Protein AF-A0A411PHP3-F1 (afdb_monomer_lite)

Radius of gyration: 31.0 Å; chains: 1; bounding box: 74×52×97 Å

pLDDT: mean 85.42, std 9.77, range [29.67, 96.0]

Secondary structure (DSSP, 8-state):
---HHHHHTTEEEEEEEEESSPP-HHHHHHHHHHHHHHTT--SHHHHHHHHHHHHHHHHHHHHHTTS--HHHHHHHHHHHHHHHHHT--GGG-TTHHHHHHHHHHHHHHHHHHHHHHHHHS--HHHHHHHHHHHHHHHHTT-----SSHHHHHHHHHHHHHHHHHHTGGGBEEEEEETHHHHHHHHHHHHHHHHHHHHHHHHHHHHHHHH-TT-HHHHHHHHHHHHHHHHHHHHHHHHHHHHHTTTS-SEEEEEEETTTTEEEEEEEEEEEEEEGGGS-HHHHHHHHTS-TTS---SEEEEEEEEEEE-HHHHH-TTEEEEEEEEE--HHHHHTS---EEEEEEEETTEEEEEEEEPPEEEEEEEEEEETTEEEEEEEEEEEETTEEEEEEEEPTT---

Organism: NCBI:txid2520507

Foldseek 3Di:
DDDLVNQVVLKDKDKWKDFPDQQDLVLLVVLLVLLLVQFQDQDPVSLLSNLVSLLNNLVSLLVCLVDDDPVVLVSVVVSLVSLVVSCVPLVRTSDNPLSLLSNLSNLQSSLVSLVVNCVVPPDPVSVVVNVVSVVVCVVSVHDNDDDDPVVRVVSVVSNVVSNVSSSLQTHKDKDKDCVLVVVLVVQLVVLLVVLVVQLVVQLVVCCVVPNPPDPSSVVSNVVSVVVSVVSSVVSSLVSCQVCQVPAFNIWMFIAGRPPRHTFKIKTKGKHKAFLVPDPPLVNVVVVPDDPPADDDRIDIDIDMDIDGDPVNVVPPRMDMDMDIGRRCLVVQLPDDFDWDWDWDADPNDTDTDTDFDKHWDKDWDWDADPHDIDIWIWIWIAHSVGTPDIDTDDSPPDD

Sequence (399 aa):
MLNPHGFYHALMHKQLLTSTTPPSIEAMRQALLAIKQTAYAQAQDNVQRYRKALSHFITDLRILLLSASTSELKQFDELIQSFISIHDNEANLTDVRLYKLSLHQMSYYYYQALLREQKATPSCELENLIAKYTELAQQQQIKLHHESEHGRERLLNKLHLGRKVIHSPYKVSSKMLKNGQVAEQLIFGVAAALAMAFATAVAFATQKIFGNFSTPFFFSLVLSYIFKDRIKELGRQYLLQQFSSKYFQHHFRLYQGNSKHLIVDVKESFFRQSSRKLPKALQAVLKHRPLNEFSDKAHWVYQRRYFFSTYKRKQKTEKFTDELTINLSKSLRALPKILSNHHFYDAKQIKMIPVHKTHYLYLLISQVNDGNPEYAHFRVSASRKGIHGVNRLDTNKTN

Structure (mmCIF, N/CA/C/O backbone):
data_AF-A0A411PHP3-F1
#
_entry.id   AF-A0A411PHP3-F1
#
loop_
_atom_site.group_PDB
_atom_site.id
_atom_site.type_symbol
_atom_site.label_atom_id
_atom_site.label_alt_id
_atom_site.label_comp_id
_atom_site.label_asym_id
_atom_site.label_entity_id
_atom_site.label_seq_id
_atom_site.pdbx_PDB_ins_code
_atom_site.Cartn_x
_atom_site.Cartn_y
_atom_site.Cartn_z
_atom_site.occupancy
_atom_site.B_iso_or_equiv
_atom_site.auth_seq_id
_atom_site.auth_comp_id
_atom_site.auth_asym_id
_atom_site.auth_atom_id
_atom_site.pdbx_PDB_model_num
ATOM 1 N N . MET A 1 1 ? 26.802 -3.005 -13.426 1.00 37.22 1 MET A N 1
ATOM 2 C CA . MET A 1 1 ? 25.738 -2.031 -13.766 1.00 37.22 1 MET A CA 1
ATOM 3 C C . MET A 1 1 ? 24.400 -2.630 -13.357 1.00 37.22 1 MET A C 1
ATOM 5 O O . MET A 1 1 ? 24.175 -3.787 -13.686 1.00 37.22 1 MET A O 1
ATOM 9 N N . LEU A 1 2 ? 23.549 -1.923 -12.599 1.00 43.78 2 LEU A N 1
ATOM 10 C CA . LEU A 1 2 ? 22.220 -2.454 -12.261 1.00 43.78 2 LEU A CA 1
ATOM 11 C C . LEU A 1 2 ? 21.370 -2.569 -13.538 1.00 43.78 2 LEU A C 1
ATOM 13 O O . LEU A 1 2 ? 21.239 -1.600 -14.281 1.00 43.78 2 LEU A O 1
ATOM 17 N N . ASN A 1 3 ? 20.808 -3.753 -13.784 1.00 56.47 3 ASN A N 1
ATOM 18 C CA . ASN A 1 3 ? 19.811 -3.982 -14.830 1.00 56.47 3 ASN A CA 1
ATOM 19 C C . ASN A 1 3 ? 18.556 -3.137 -14.512 1.00 56.47 3 ASN A C 1
ATOM 21 O O . ASN A 1 3 ? 18.122 -3.161 -13.354 1.00 56.47 3 ASN A O 1
ATOM 25 N N . PRO A 1 4 ? 17.957 -2.424 -15.488 1.00 58.19 4 PRO A N 1
ATOM 26 C CA . PRO A 1 4 ? 16.719 -1.677 -15.284 1.00 58.19 4 PRO A CA 1
ATOM 27 C C . PRO A 1 4 ? 15.611 -2.477 -14.579 1.00 58.19 4 PRO A C 1
ATOM 29 O O . PRO A 1 4 ? 14.939 -1.963 -13.685 1.00 58.19 4 PRO A O 1
ATOM 32 N N . HIS A 1 5 ? 15.485 -3.768 -14.898 1.00 60.09 5 HIS A N 1
ATOM 33 C CA . HIS A 1 5 ? 14.521 -4.654 -14.245 1.00 60.09 5 HIS A CA 1
ATOM 34 C C . HIS A 1 5 ? 14.758 -4.795 -12.736 1.00 60.09 5 HIS A C 1
ATOM 36 O O . HIS A 1 5 ? 13.808 -4.835 -11.958 1.00 60.09 5 HIS A O 1
ATOM 42 N N . GLY A 1 6 ? 16.018 -4.826 -12.295 1.00 64.00 6 GLY A N 1
ATOM 43 C CA . GLY A 1 6 ? 16.364 -5.004 -10.884 1.00 64.00 6 GLY A CA 1
ATOM 44 C C . GLY A 1 6 ? 15.920 -3.837 -10.000 1.00 64.00 6 GLY A C 1
ATOM 45 O O . GLY A 1 6 ? 15.505 -4.061 -8.865 1.00 64.00 6 GLY A O 1
ATOM 46 N N . PHE A 1 7 ? 15.966 -2.605 -10.519 1.00 66.50 7 PHE A N 1
ATOM 47 C CA . PHE A 1 7 ? 15.474 -1.434 -9.789 1.00 66.50 7 PHE A CA 1
ATOM 48 C C . PHE A 1 7 ? 13.946 -1.394 -9.746 1.00 66.50 7 PHE A C 1
ATOM 50 O O . PHE A 1 7 ? 13.383 -1.103 -8.698 1.00 66.50 7 PHE A O 1
ATOM 57 N N . TYR A 1 8 ? 13.263 -1.742 -10.840 1.00 71.44 8 TYR A N 1
ATOM 58 C CA . TYR A 1 8 ? 11.801 -1.802 -10.843 1.00 71.44 8 TYR A CA 1
ATOM 59 C C . TYR A 1 8 ? 11.265 -2.818 -9.818 1.00 71.44 8 TYR A C 1
ATOM 61 O O . TYR A 1 8 ? 10.346 -2.506 -9.071 1.00 71.44 8 TYR A O 1
ATOM 69 N N . HIS A 1 9 ? 11.908 -3.982 -9.672 1.00 76.56 9 HIS A N 1
ATOM 70 C CA . HIS A 1 9 ? 11.565 -4.953 -8.621 1.00 76.56 9 HIS A CA 1
ATOM 71 C C . HIS A 1 9 ? 11.812 -4.458 -7.187 1.00 76.56 9 HIS A C 1
ATOM 73 O O . HIS A 1 9 ? 11.331 -5.071 -6.235 1.00 76.56 9 HIS A O 1
ATOM 79 N N . ALA A 1 10 ? 12.582 -3.383 -7.010 1.00 79.69 10 ALA A N 1
ATOM 80 C CA . ALA A 1 10 ? 12.755 -2.736 -5.717 1.00 79.69 10 ALA A CA 1
ATOM 81 C C . ALA A 1 10 ? 11.624 -1.744 -5.396 1.00 79.69 10 ALA A C 1
ATOM 83 O O . ALA A 1 10 ? 11.529 -1.303 -4.252 1.00 79.69 10 ALA A O 1
ATOM 84 N N . LEU A 1 11 ? 10.775 -1.392 -6.365 1.00 84.25 11 LEU A N 1
AT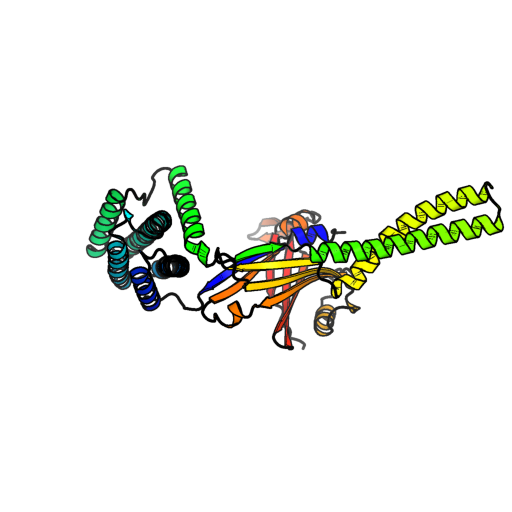OM 85 C CA . LEU A 1 11 ? 9.626 -0.517 -6.164 1.00 84.25 11 LEU A CA 1
ATOM 86 C C . LEU A 1 11 ? 8.414 -1.343 -5.730 1.00 84.25 11 LEU A C 1
ATOM 88 O O . LEU A 1 11 ? 8.014 -2.294 -6.397 1.00 84.25 11 LEU A O 1
ATOM 92 N N . MET A 1 12 ? 7.818 -0.966 -4.605 1.00 86.25 12 MET A N 1
ATOM 93 C CA . MET A 1 12 ? 6.608 -1.580 -4.069 1.00 86.25 12 MET A CA 1
ATOM 94 C C . MET A 1 12 ? 5.512 -0.528 -3.987 1.00 86.25 12 MET A C 1
ATOM 96 O O . MET A 1 12 ? 5.725 0.549 -3.433 1.00 86.25 12 MET A O 1
ATOM 100 N N . HIS A 1 13 ? 4.335 -0.855 -4.513 1.00 85.44 13 HIS A N 1
ATOM 101 C CA . HIS A 1 13 ? 3.188 0.045 -4.520 1.00 85.44 13 HIS A CA 1
ATOM 102 C C . HIS A 1 13 ? 2.096 -0.434 -3.583 1.00 85.44 13 HIS A C 1
ATOM 104 O O . HIS A 1 13 ? 1.730 -1.612 -3.585 1.00 85.44 13 HIS A O 1
ATOM 110 N N . LYS A 1 14 ? 1.514 0.509 -2.850 1.00 87.25 14 LYS A N 1
ATOM 111 C CA . LYS A 1 14 ? 0.315 0.290 -2.052 1.00 87.25 14 LYS A CA 1
ATOM 112 C C . LYS A 1 14 ? -0.684 1.406 -2.332 1.00 87.25 14 LYS A C 1
ATOM 114 O O . LYS A 1 14 ? -0.498 2.545 -1.925 1.00 87.25 14 LYS A O 1
ATOM 119 N N . GLN A 1 15 ? -1.746 1.056 -3.055 1.00 88.56 15 GLN A N 1
ATOM 120 C CA . GLN A 1 15 ? -2.838 1.971 -3.381 1.00 88.56 15 GLN A CA 1
ATOM 121 C C . GLN A 1 15 ? -3.994 1.777 -2.411 1.00 88.56 15 GLN A C 1
ATOM 123 O O . GLN A 1 15 ? -4.425 0.649 -2.157 1.00 88.56 15 GLN A O 1
ATOM 128 N N . LEU A 1 16 ? -4.502 2.882 -1.883 1.00 85.31 16 LEU A N 1
ATOM 129 C CA . LEU A 1 16 ? -5.565 2.893 -0.890 1.00 85.31 16 LEU A CA 1
ATOM 130 C C . LEU A 1 16 ? -6.571 3.993 -1.214 1.00 85.31 16 LEU A C 1
ATOM 132 O O . LEU A 1 16 ? -6.208 5.067 -1.697 1.00 85.31 16 LEU A O 1
ATOM 136 N N . LEU A 1 17 ? -7.835 3.733 -0.892 1.00 86.25 17 LEU A N 1
ATOM 137 C CA . LEU A 1 17 ? -8.827 4.782 -0.716 1.00 86.25 17 LEU A CA 1
ATOM 138 C C . LEU A 1 17 ? -8.996 5.048 0.777 1.00 86.25 17 LEU A C 1
ATOM 140 O O . LEU A 1 17 ? -9.094 4.117 1.574 1.00 86.25 17 LEU A O 1
ATOM 144 N N . THR A 1 18 ? -9.042 6.314 1.160 1.00 81.19 18 THR A N 1
ATOM 145 C CA . THR A 1 18 ? -9.321 6.739 2.535 1.00 81.19 18 THR A CA 1
ATOM 146 C C . THR A 1 18 ? -10.478 7.721 2.530 1.00 81.19 18 THR A C 1
ATOM 148 O O . THR A 1 18 ? -10.598 8.512 1.597 1.00 81.19 18 THR A O 1
ATOM 151 N N . SER A 1 19 ? -11.322 7.705 3.561 1.00 79.38 19 SER A N 1
ATOM 152 C CA . SER A 1 19 ? -12.331 8.759 3.713 1.00 79.38 19 SER A CA 1
ATOM 153 C C . SER A 1 19 ? -11.655 10.122 3.876 1.00 79.38 19 SER A C 1
ATOM 155 O O . SER A 1 19 ? -10.581 10.210 4.471 1.00 79.38 19 SER A O 1
ATOM 157 N N . THR A 1 20 ? -12.263 11.178 3.338 1.00 79.94 20 THR A N 1
ATOM 158 C CA . THR A 1 20 ? -11.847 12.564 3.614 1.00 79.94 20 THR A CA 1
ATOM 159 C C . THR A 1 20 ? -12.450 13.102 4.904 1.00 79.94 20 THR A C 1
ATOM 161 O O . THR A 1 20 ? -11.962 14.101 5.422 1.00 79.94 20 THR A O 1
ATOM 164 N N . THR A 1 21 ? -13.516 12.478 5.410 1.00 80.56 21 THR A N 1
ATOM 165 C CA . THR A 1 21 ? -14.132 12.868 6.679 1.00 80.56 21 THR A CA 1
ATOM 166 C C . THR A 1 21 ? -13.193 12.492 7.825 1.00 80.56 21 THR A C 1
ATOM 168 O O . THR A 1 21 ? -12.800 11.323 7.906 1.00 80.56 21 THR A O 1
ATOM 171 N N . PRO A 1 22 ? -12.805 13.439 8.695 1.00 84.38 22 PRO A N 1
ATOM 172 C CA . PRO A 1 22 ? -12.055 13.092 9.891 1.00 84.38 22 PRO A CA 1
ATOM 173 C C . PRO A 1 22 ? -12.911 12.178 10.782 1.00 84.38 22 PRO A C 1
ATOM 175 O O . PRO A 1 22 ? -14.139 12.314 10.788 1.00 84.38 22 PRO A O 1
ATOM 178 N N . PRO A 1 23 ? -12.290 11.246 11.519 1.00 87.00 23 PRO A N 1
ATOM 179 C CA . PRO A 1 23 ? -13.021 10.396 12.446 1.00 87.00 23 PRO A CA 1
ATOM 180 C C . PRO A 1 23 ? -13.622 11.273 13.549 1.00 87.00 23 PRO A C 1
ATOM 182 O O . PRO A 1 23 ? -12.909 12.029 14.207 1.00 87.00 23 PRO A O 1
ATOM 185 N N . SER A 1 24 ? -14.937 11.194 13.729 1.00 90.75 24 SER A N 1
ATOM 186 C CA . SER A 1 24 ? -15.667 11.919 14.769 1.00 90.75 24 SER A CA 1
ATOM 187 C C . SER A 1 24 ? -16.872 11.109 15.241 1.00 90.75 24 SER A C 1
ATOM 189 O O . SER A 1 24 ? -17.367 10.228 14.533 1.00 90.75 24 SER A O 1
ATOM 191 N N . ILE A 1 25 ? -17.373 11.430 16.434 1.00 89.00 25 ILE A N 1
ATOM 192 C CA . ILE A 1 25 ? -18.581 10.809 17.000 1.00 89.00 25 ILE A CA 1
ATOM 193 C C . ILE A 1 25 ? -19.791 11.042 16.080 1.00 89.00 25 ILE A C 1
ATOM 195 O O . ILE A 1 25 ? -20.609 10.148 15.875 1.00 89.00 25 ILE A O 1
ATOM 199 N N . GLU A 1 26 ? -19.881 12.218 15.457 1.00 90.56 26 GLU A N 1
ATOM 200 C CA . GLU A 1 26 ? -20.943 12.534 14.502 1.00 90.56 26 GLU A CA 1
ATOM 201 C C . GLU A 1 26 ? -20.842 11.698 13.218 1.00 90.56 26 GLU A C 1
ATOM 203 O O . GLU A 1 26 ? -21.843 11.135 12.773 1.00 90.56 26 GLU A O 1
ATOM 208 N N . ALA A 1 27 ? -19.635 11.527 12.667 1.00 89.69 27 ALA A N 1
ATOM 209 C CA . ALA A 1 27 ? -19.410 10.654 11.515 1.00 89.69 27 ALA A CA 1
ATOM 210 C C . ALA A 1 27 ? -19.792 9.196 11.831 1.00 89.69 27 ALA A C 1
ATOM 212 O O . ALA A 1 27 ? -20.410 8.515 11.008 1.00 89.69 27 ALA A O 1
ATOM 213 N N . MET A 1 28 ? -19.511 8.732 13.054 1.00 92.12 28 MET A N 1
ATOM 214 C CA . MET A 1 28 ? -19.944 7.414 13.519 1.00 92.12 28 MET A CA 1
ATOM 215 C C . MET A 1 28 ? -21.467 7.297 13.634 1.00 92.12 28 MET A C 1
ATOM 217 O O . MET A 1 28 ? -22.022 6.283 13.211 1.00 92.12 28 MET A O 1
ATOM 221 N N . ARG A 1 29 ? -22.162 8.322 14.149 1.00 93.19 29 ARG A N 1
ATOM 222 C CA . ARG A 1 29 ? -23.637 8.356 14.194 1.00 93.19 29 ARG A CA 1
ATOM 223 C C . ARG A 1 29 ? -24.243 8.310 12.791 1.00 93.19 29 ARG A C 1
ATOM 225 O O . ARG A 1 29 ? -25.180 7.552 12.555 1.00 93.19 29 ARG A O 1
ATOM 232 N N . GLN A 1 30 ? -23.676 9.049 11.838 1.00 91.81 30 GLN A N 1
ATOM 233 C CA . GLN A 1 30 ? -24.095 8.995 10.433 1.00 91.81 30 GLN A CA 1
ATOM 234 C C . GLN A 1 30 ? -23.879 7.601 9.823 1.00 91.81 30 GLN A C 1
ATOM 236 O O . GLN A 1 30 ? -24.756 7.085 9.127 1.00 91.81 30 GLN A O 1
ATOM 241 N N . ALA A 1 31 ? -22.745 6.958 10.117 1.00 91.75 31 ALA A N 1
ATOM 242 C CA . ALA A 1 31 ? -22.487 5.586 9.690 1.00 91.75 31 ALA A CA 1
ATOM 243 C C . ALA A 1 31 ? -23.494 4.595 10.304 1.00 91.75 31 ALA A C 1
ATOM 245 O O . ALA A 1 31 ? -24.004 3.733 9.591 1.00 91.75 31 ALA A O 1
ATOM 246 N N . LEU A 1 32 ? -23.843 4.755 11.584 1.00 93.81 32 LEU A N 1
ATOM 247 C CA . LEU A 1 32 ? -24.880 3.975 12.270 1.00 93.81 32 LEU A CA 1
ATOM 248 C C . LEU A 1 32 ? -26.262 4.130 11.628 1.00 93.81 32 LEU A C 1
ATOM 250 O O . LEU A 1 32 ? -26.951 3.133 11.426 1.00 93.81 32 LEU A O 1
ATOM 254 N N . LEU A 1 33 ? -26.653 5.348 11.245 1.00 93.44 33 LEU A N 1
ATOM 255 C CA . LEU A 1 33 ? -27.909 5.585 10.525 1.00 93.44 33 LEU A CA 1
ATOM 256 C C . LEU A 1 33 ? -27.931 4.854 9.177 1.00 93.44 33 LEU A C 1
ATOM 258 O O . LEU A 1 33 ? -28.914 4.189 8.848 1.00 93.44 33 LEU A O 1
ATOM 262 N N . ALA A 1 34 ? -26.832 4.919 8.423 1.00 92.62 34 ALA A N 1
ATOM 263 C CA . ALA A 1 34 ? -26.706 4.188 7.166 1.00 92.62 34 ALA A CA 1
ATOM 264 C C . ALA A 1 34 ? -26.750 2.666 7.382 1.00 92.62 34 ALA A C 1
ATOM 266 O O . ALA A 1 34 ? -27.398 1.960 6.607 1.00 92.62 34 ALA A O 1
ATOM 267 N N . ILE A 1 35 ? -26.118 2.156 8.446 1.00 94.31 35 ILE A N 1
ATOM 268 C CA . ILE A 1 35 ? -26.191 0.743 8.843 1.00 94.31 35 ILE A CA 1
ATOM 269 C C . ILE A 1 35 ? -27.641 0.355 9.153 1.00 94.31 35 ILE A C 1
ATOM 271 O O . ILE A 1 35 ? -28.139 -0.597 8.558 1.00 94.31 35 ILE A O 1
ATOM 275 N N . LYS A 1 36 ? -28.355 1.127 9.980 1.00 92.94 36 LYS A N 1
ATOM 276 C CA . LYS A 1 36 ? -29.765 0.881 10.330 1.00 92.94 36 LYS A CA 1
ATOM 277 C C . LYS A 1 36 ? -30.665 0.768 9.098 1.00 92.94 36 LYS A C 1
ATOM 279 O O . LYS A 1 36 ? -31.550 -0.077 9.059 1.00 92.94 36 LYS A O 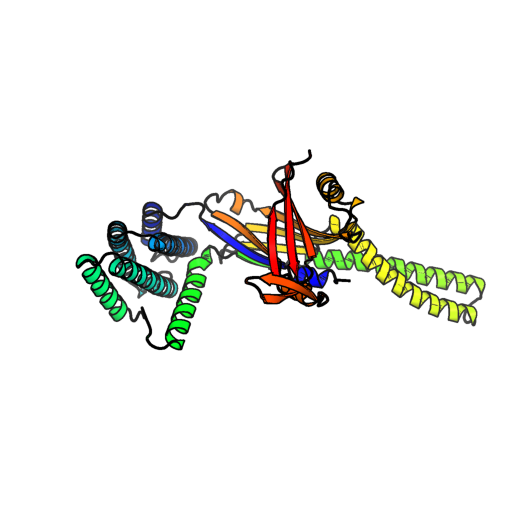1
ATOM 284 N N . GLN A 1 37 ? -30.421 1.588 8.078 1.00 91.88 37 GLN A N 1
ATOM 285 C CA . GLN A 1 37 ? -31.194 1.573 6.833 1.00 91.88 37 GLN A CA 1
ATOM 286 C C . GLN A 1 37 ? -30.850 0.403 5.896 1.00 91.88 37 GLN A C 1
ATOM 288 O O . GLN A 1 37 ? -31.635 0.090 5.005 1.00 91.88 37 GLN A O 1
ATOM 293 N N . THR A 1 38 ? -29.674 -0.219 6.037 1.00 93.38 38 THR A N 1
ATOM 294 C CA . THR A 1 38 ? -29.129 -1.151 5.027 1.00 93.38 38 THR A CA 1
ATOM 295 C C . THR A 1 38 ? -28.758 -2.540 5.558 1.00 93.38 38 THR A C 1
ATOM 297 O O . THR A 1 38 ? -28.478 -3.432 4.755 1.00 93.38 38 THR A O 1
ATOM 300 N N . ALA A 1 39 ? -28.804 -2.760 6.877 1.00 89.44 39 ALA A N 1
ATOM 301 C CA . ALA A 1 39 ? -28.387 -4.001 7.543 1.00 89.44 39 ALA A CA 1
ATOM 302 C C . ALA A 1 39 ? -29.135 -5.265 7.088 1.00 89.44 39 ALA A C 1
ATOM 304 O O . ALA A 1 39 ? -28.569 -6.352 7.166 1.00 89.44 39 ALA A O 1
ATOM 305 N N . TYR A 1 40 ? -30.357 -5.111 6.571 1.00 91.56 40 TYR A N 1
ATOM 306 C CA . TYR A 1 40 ? -31.231 -6.203 6.115 1.00 91.56 40 TYR A CA 1
ATOM 307 C C . TYR A 1 40 ? -31.581 -6.112 4.619 1.00 91.56 40 TYR A C 1
ATOM 309 O O . TYR A 1 40 ? -32.468 -6.806 4.123 1.00 91.56 40 TYR A O 1
ATOM 317 N N . ALA A 1 41 ? -30.935 -5.208 3.880 1.00 88.62 41 ALA A N 1
ATOM 318 C CA . ALA A 1 41 ? -31.265 -4.953 2.485 1.00 88.62 41 ALA A CA 1
ATOM 319 C C . ALA A 1 41 ? -30.589 -5.957 1.537 1.00 88.62 41 ALA A C 1
ATOM 321 O O . ALA A 1 41 ? -29.377 -6.147 1.581 1.00 88.62 41 ALA A O 1
ATOM 322 N N . GLN A 1 42 ? -31.351 -6.519 0.594 1.00 86.62 42 GLN A N 1
ATOM 323 C CA . GLN A 1 42 ? -30.829 -7.505 -0.366 1.00 86.62 42 GLN A CA 1
ATOM 324 C C . GLN A 1 42 ? -30.308 -6.899 -1.682 1.00 86.62 42 GLN A C 1
ATOM 326 O O . GLN A 1 42 ? -29.508 -7.518 -2.383 1.00 86.62 42 GLN A O 1
ATOM 331 N N . ALA A 1 43 ? -30.729 -5.678 -2.032 1.00 88.25 43 ALA A N 1
ATOM 332 C CA . ALA A 1 43 ? -30.295 -5.014 -3.262 1.00 88.25 43 ALA A CA 1
ATOM 333 C C . ALA A 1 43 ? -28.781 -4.731 -3.244 1.00 88.25 43 ALA A C 1
ATOM 335 O O . ALA A 1 43 ? -28.265 -4.194 -2.262 1.00 88.25 43 ALA A O 1
ATOM 336 N N . GLN A 1 44 ? -28.075 -5.032 -4.344 1.00 84.81 44 GLN A N 1
ATOM 337 C CA . GLN A 1 44 ? -26.605 -4.958 -4.411 1.00 84.81 44 GLN A CA 1
ATOM 338 C C . GLN A 1 44 ? -26.039 -3.595 -3.986 1.00 84.81 44 GLN A C 1
ATOM 340 O O . GLN A 1 44 ? -25.047 -3.546 -3.256 1.00 84.81 44 GLN A O 1
ATOM 345 N N . ASP A 1 45 ? -26.682 -2.496 -4.379 1.00 84.88 45 ASP A N 1
ATOM 346 C CA . ASP A 1 45 ? -26.256 -1.148 -3.992 1.00 84.88 45 ASP A CA 1
ATOM 347 C C . ASP A 1 45 ? -26.362 -0.920 -2.481 1.00 84.88 45 ASP A C 1
ATOM 349 O O . ASP A 1 45 ? -25.452 -0.357 -1.866 1.00 84.88 45 ASP A O 1
ATOM 353 N N . ASN A 1 46 ? -27.435 -1.410 -1.857 1.00 88.31 46 ASN A N 1
ATOM 354 C CA . ASN A 1 46 ? -27.628 -1.304 -0.415 1.00 88.31 46 ASN A CA 1
ATOM 355 C C . ASN A 1 46 ? -26.657 -2.209 0.348 1.00 88.31 46 ASN A C 1
ATOM 357 O O . ASN A 1 46 ? -26.131 -1.787 1.375 1.00 88.31 46 ASN A O 1
ATOM 361 N N . VAL A 1 47 ? -26.317 -3.383 -0.194 1.00 88.06 47 VAL A N 1
ATOM 362 C CA . VAL A 1 47 ? -25.246 -4.231 0.353 1.00 88.06 47 VAL A CA 1
ATOM 363 C C . VAL A 1 47 ? -23.909 -3.491 0.361 1.00 88.06 47 VAL A C 1
ATOM 365 O O . VAL A 1 47 ? -23.187 -3.512 1.358 1.00 88.06 47 VAL A O 1
ATOM 368 N N . GLN A 1 48 ? -23.558 -2.798 -0.725 1.00 86.94 48 GLN A N 1
ATOM 369 C CA . GLN A 1 48 ? -22.318 -2.015 -0.774 1.00 86.94 48 GLN A CA 1
ATOM 370 C C . GLN A 1 48 ? -22.348 -0.833 0.200 1.00 86.94 48 GLN A C 1
ATOM 372 O O . GLN A 1 48 ? -21.344 -0.570 0.868 1.00 86.94 48 GLN A O 1
ATOM 377 N N . ARG A 1 49 ? -23.493 -0.147 0.324 1.00 88.88 49 ARG A N 1
ATOM 378 C CA . ARG A 1 49 ? -23.686 0.928 1.310 1.00 88.88 49 ARG A CA 1
ATOM 379 C C . ARG A 1 49 ? -23.522 0.415 2.740 1.00 88.88 49 ARG A C 1
ATOM 381 O O . ARG A 1 49 ? -22.757 1.024 3.483 1.00 88.88 49 ARG A O 1
ATOM 388 N N . TYR A 1 50 ? -24.130 -0.722 3.083 1.00 91.94 50 TYR A N 1
ATOM 389 C CA . TYR A 1 50 ? -23.972 -1.378 4.384 1.00 91.94 50 TYR A CA 1
ATOM 390 C C . TYR A 1 50 ? -22.502 -1.673 4.683 1.00 91.94 50 TYR A C 1
ATOM 392 O O . TYR A 1 50 ? -21.961 -1.211 5.687 1.00 91.94 50 TYR A O 1
ATOM 400 N N . ARG A 1 51 ? -21.810 -2.363 3.766 1.00 91.38 51 ARG A N 1
ATOM 401 C CA . ARG A 1 51 ? -20.388 -2.706 3.927 1.00 91.38 51 ARG A CA 1
ATOM 402 C C . ARG A 1 51 ? -19.514 -1.467 4.112 1.00 91.38 51 ARG A C 1
ATOM 404 O O . ARG A 1 51 ? -18.602 -1.473 4.938 1.00 91.38 51 ARG A O 1
ATOM 411 N N . LYS A 1 52 ? -19.779 -0.401 3.352 1.00 89.50 52 LYS A N 1
ATOM 412 C CA . LYS A 1 52 ? -19.042 0.863 3.455 1.00 89.50 52 LYS A CA 1
ATOM 413 C C . LYS A 1 52 ? -19.305 1.569 4.787 1.00 89.50 52 LYS A C 1
ATOM 415 O O . LYS A 1 52 ? -18.346 1.996 5.427 1.00 89.50 52 LYS A O 1
ATOM 420 N N . ALA A 1 53 ? -20.562 1.661 5.215 1.00 91.75 53 ALA A N 1
ATOM 421 C CA . ALA A 1 53 ? -20.946 2.278 6.482 1.00 91.75 53 ALA A CA 1
ATOM 422 C C . ALA A 1 53 ? -20.356 1.520 7.682 1.00 91.75 53 ALA A C 1
ATOM 424 O O . ALA A 1 53 ? -19.735 2.124 8.553 1.00 91.75 53 ALA A O 1
ATOM 425 N N . LEU A 1 54 ? -20.424 0.189 7.663 1.00 93.62 54 LEU A N 1
ATOM 426 C CA . LEU A 1 54 ? -19.793 -0.672 8.661 1.00 93.62 54 LEU A CA 1
ATOM 427 C C . LEU A 1 54 ? -18.264 -0.497 8.677 1.00 93.62 54 LEU A C 1
ATOM 429 O O . LEU A 1 54 ? -17.662 -0.387 9.746 1.00 93.62 54 LEU A O 1
ATOM 433 N N . SER A 1 55 ? -17.621 -0.386 7.508 1.00 91.94 55 SER A N 1
ATOM 434 C CA . SER A 1 55 ? -16.187 -0.088 7.442 1.00 91.94 55 SER A CA 1
ATOM 435 C C . SER A 1 55 ? -15.838 1.272 8.046 1.00 91.94 55 SER A C 1
ATOM 437 O O . SER A 1 55 ? -14.791 1.363 8.688 1.00 91.94 55 SER A O 1
ATOM 439 N N . HIS A 1 56 ? -16.649 2.312 7.825 1.00 91.19 56 HIS A N 1
ATOM 440 C CA . HIS A 1 56 ? -16.452 3.627 8.442 1.00 91.19 56 HIS A CA 1
ATOM 441 C C . HIS A 1 56 ? -16.570 3.536 9.957 1.00 91.19 56 HIS A C 1
ATOM 443 O O . HIS A 1 56 ? -15.607 3.841 10.651 1.00 91.19 56 HIS A O 1
ATOM 449 N N . PHE A 1 57 ? -17.694 3.012 10.449 1.00 94.31 57 PHE A N 1
ATOM 450 C CA . PHE A 1 57 ? -17.986 2.915 11.875 1.00 94.31 57 PHE A CA 1
ATOM 451 C C . PHE A 1 57 ? -16.853 2.230 12.654 1.00 94.31 57 PHE A C 1
ATOM 453 O O . PHE A 1 57 ? -16.319 2.795 13.604 1.00 94.31 57 PHE A O 1
ATOM 460 N N . ILE A 1 58 ? -16.408 1.053 12.199 1.00 94.94 58 ILE A N 1
ATOM 461 C CA . ILE A 1 58 ? -15.345 0.289 12.873 1.00 94.94 58 ILE A CA 1
ATOM 462 C C . ILE A 1 58 ? -13.972 0.966 12.752 1.00 94.94 58 ILE A C 1
ATOM 464 O O . ILE A 1 58 ? -13.134 0.854 13.650 1.00 94.94 58 ILE A O 1
ATOM 468 N N . THR A 1 59 ? -13.703 1.644 11.635 1.00 91.81 59 THR A N 1
ATOM 469 C CA . THR A 1 59 ? -12.426 2.345 11.439 1.00 91.81 59 THR A CA 1
ATOM 470 C C . THR A 1 59 ? -12.331 3.564 12.339 1.00 91.81 59 THR A C 1
ATOM 472 O O . THR A 1 59 ? -11.307 3.724 13.003 1.00 91.81 59 THR A O 1
ATOM 475 N N . ASP A 1 60 ? -13.384 4.374 12.364 1.00 92.38 60 ASP A N 1
ATOM 476 C CA . ASP A 1 60 ? -13.442 5.619 13.120 1.00 92.38 60 ASP A CA 1
ATOM 477 C C . ASP A 1 60 ? -13.446 5.320 14.618 1.00 92.38 60 ASP A C 1
ATOM 479 O O . ASP A 1 60 ? -12.603 5.863 15.330 1.00 92.38 60 ASP A O 1
ATOM 483 N N . LEU A 1 61 ? -14.254 4.348 15.068 1.00 94.56 61 LEU A N 1
ATOM 484 C CA . LEU A 1 61 ? -14.230 3.864 16.450 1.00 94.56 61 LEU A CA 1
ATOM 485 C C . LEU A 1 61 ? -12.809 3.474 16.870 1.00 94.56 61 LEU A C 1
ATOM 487 O O . LEU A 1 61 ? -12.298 3.953 17.875 1.00 94.56 61 LEU A O 1
ATOM 491 N N . ARG A 1 62 ? -12.125 2.636 16.081 1.00 94.06 62 ARG A N 1
ATOM 492 C CA . ARG A 1 62 ? -10.767 2.188 16.420 1.00 94.06 62 ARG A CA 1
ATOM 493 C C . ARG A 1 62 ? -9.778 3.350 16.512 1.00 94.06 62 ARG A C 1
ATOM 495 O O . ARG A 1 62 ? -8.891 3.297 17.355 1.00 94.06 62 ARG A O 1
ATOM 502 N N . ILE A 1 63 ? -9.866 4.335 15.615 1.00 92.31 63 ILE A N 1
ATOM 503 C CA . ILE A 1 63 ? -8.959 5.491 15.630 1.00 92.31 63 ILE A CA 1
ATOM 504 C C . ILE A 1 63 ? -9.214 6.338 16.878 1.00 92.31 63 ILE A C 1
ATOM 506 O O . ILE A 1 63 ? -8.257 6.675 17.568 1.00 92.31 63 ILE A O 1
ATOM 510 N N . LEU A 1 64 ? -10.478 6.620 17.196 1.00 93.94 64 LEU A N 1
ATOM 511 C CA . LEU A 1 64 ? -10.850 7.448 18.344 1.00 93.94 64 LEU A CA 1
ATOM 512 C C . LEU A 1 64 ? -10.514 6.778 19.686 1.00 93.94 64 LEU A C 1
ATOM 514 O O . LEU A 1 64 ? -10.020 7.436 20.595 1.00 93.94 64 LEU A O 1
ATOM 518 N N . LEU A 1 65 ? -10.661 5.453 19.792 1.00 94.31 65 LEU A N 1
ATOM 519 C CA . LEU A 1 65 ? -10.315 4.700 21.007 1.00 94.31 65 LEU A CA 1
ATOM 520 C C . LEU A 1 65 ? -8.820 4.758 21.380 1.00 94.31 65 LEU A C 1
ATOM 522 O O . LEU A 1 65 ? -8.460 4.497 22.531 1.00 94.31 65 LEU A O 1
ATOM 526 N N . LEU A 1 66 ? -7.922 5.115 20.453 1.00 91.69 66 LEU A N 1
ATOM 527 C CA . LEU A 1 66 ? -6.487 5.232 20.747 1.00 91.69 66 LEU A CA 1
ATOM 528 C C . LEU A 1 66 ? -6.160 6.352 21.743 1.00 91.69 66 LEU A C 1
ATOM 530 O O . LEU A 1 66 ? -5.138 6.249 22.415 1.00 91.69 66 LEU A O 1
ATOM 534 N N . SER A 1 67 ? -7.013 7.368 21.862 1.00 89.69 67 SER A N 1
ATOM 535 C CA . SER A 1 67 ? -6.813 8.516 22.755 1.00 89.69 67 SER A CA 1
ATOM 536 C C . SER A 1 67 ? -8.072 8.894 23.542 1.00 89.69 67 SER A C 1
ATOM 538 O O . SER A 1 67 ? -8.163 10.017 24.022 1.00 89.69 67 SER A O 1
ATOM 540 N N . ALA A 1 68 ? -9.049 7.987 23.629 1.00 90.44 68 ALA A N 1
ATOM 541 C CA . ALA A 1 68 ? -10.322 8.240 24.295 1.00 90.44 68 ALA A CA 1
ATOM 542 C C . ALA A 1 68 ? -10.169 8.374 25.817 1.00 90.44 68 ALA A C 1
ATOM 544 O O . ALA A 1 68 ? -9.553 7.520 26.452 1.00 90.44 68 ALA A O 1
ATOM 545 N N . SER A 1 69 ? -10.794 9.408 26.372 1.00 89.06 69 SER A N 1
ATOM 546 C CA . SER A 1 69 ? -10.971 9.650 27.806 1.00 89.06 69 SER A CA 1
ATOM 547 C C . SER A 1 69 ? -12.144 8.854 28.397 1.00 89.06 69 SER A C 1
ATOM 549 O O . SER A 1 69 ? -13.008 8.351 27.674 1.00 89.06 69 SER A O 1
ATOM 551 N N . THR A 1 70 ? -12.246 8.798 29.730 1.00 87.62 70 THR A N 1
ATOM 552 C CA . THR A 1 70 ? -13.335 8.098 30.440 1.00 87.62 70 THR A CA 1
ATOM 553 C C . THR A 1 70 ? -14.735 8.587 30.046 1.00 87.62 70 THR A C 1
ATOM 555 O O . THR A 1 70 ? -15.653 7.781 29.910 1.00 87.62 70 THR A O 1
ATOM 558 N N . SER A 1 71 ? -14.909 9.891 29.801 1.00 87.88 71 SER A N 1
ATOM 559 C CA . SER A 1 71 ? -16.189 10.458 29.339 1.00 87.88 71 SER A CA 1
ATOM 560 C C . SER A 1 71 ? -16.542 9.998 27.919 1.00 87.88 71 SER A C 1
ATOM 562 O O . SER A 1 71 ? -17.675 9.600 27.643 1.00 87.88 71 SER A O 1
ATOM 564 N N . GLU A 1 72 ? -15.559 9.974 27.017 1.00 90.81 72 GLU A N 1
ATOM 565 C CA . GLU A 1 72 ? -15.758 9.525 25.636 1.00 90.81 72 GLU A CA 1
ATOM 566 C C . GLU A 1 72 ? -16.049 8.023 25.564 1.00 90.81 72 GLU A C 1
ATOM 568 O O . GLU A 1 72 ? -16.878 7.596 24.763 1.00 90.81 72 GLU A O 1
ATOM 573 N N . LEU A 1 73 ? -15.442 7.211 26.436 1.00 91.81 73 LEU A N 1
ATOM 574 C CA . LEU A 1 73 ? -15.720 5.774 26.519 1.00 91.81 73 LEU A CA 1
ATOM 575 C C . LEU A 1 73 ? -17.182 5.465 26.859 1.00 91.81 73 LEU A C 1
ATOM 577 O O . LEU A 1 73 ? -17.712 4.484 26.332 1.00 91.81 73 LEU A O 1
ATOM 581 N N . LYS A 1 74 ? -17.851 6.309 27.657 1.00 89.81 74 LYS A N 1
ATOM 582 C CA . LYS A 1 74 ? -19.298 6.198 27.913 1.00 89.81 74 LYS A CA 1
ATOM 583 C C . LYS A 1 74 ? -20.113 6.488 26.653 1.00 89.81 74 LYS A C 1
ATOM 585 O O . LYS A 1 74 ? -21.002 5.720 26.305 1.00 89.81 74 LYS A O 1
ATOM 590 N N . GLN A 1 75 ? -19.761 7.543 25.917 1.00 91.75 75 GLN A N 1
ATOM 591 C CA . GLN A 1 75 ? -20.425 7.860 24.647 1.00 91.75 75 GLN A CA 1
ATOM 592 C C . GLN A 1 75 ? -20.224 6.746 23.610 1.00 91.75 75 GLN A C 1
ATOM 594 O O . GLN A 1 75 ? -21.133 6.428 22.843 1.00 91.75 75 GLN A O 1
ATOM 599 N N . PHE A 1 76 ? -19.047 6.113 23.591 1.00 94.00 76 PHE A N 1
ATOM 600 C CA . PHE A 1 76 ? -18.804 4.955 22.737 1.00 94.00 76 PHE A CA 1
ATOM 601 C C . PHE A 1 76 ? -19.614 3.726 23.164 1.00 94.00 76 PHE A C 1
ATOM 603 O O . PHE A 1 76 ? -20.048 3.002 22.272 1.00 94.00 76 PHE A O 1
ATOM 610 N N . ASP A 1 77 ? -19.879 3.506 24.460 1.00 94.31 77 ASP A N 1
ATOM 611 C CA . ASP A 1 77 ? -20.770 2.421 24.907 1.00 94.31 77 ASP A CA 1
ATOM 612 C C . ASP A 1 77 ? -22.156 2.557 24.269 1.00 94.31 77 ASP A C 1
ATOM 614 O O . ASP A 1 77 ? -22.632 1.607 23.654 1.00 94.31 77 ASP A O 1
ATOM 618 N N . GLU A 1 78 ? -22.765 3.745 24.307 1.00 93.12 78 GLU A N 1
ATOM 619 C CA . GLU A 1 78 ? -24.080 3.991 23.692 1.00 93.12 78 GLU A CA 1
ATOM 620 C C . GLU A 1 78 ? -24.092 3.659 22.192 1.00 93.12 78 GLU A C 1
ATOM 622 O O . GLU A 1 78 ? -25.011 3.007 21.686 1.00 93.12 78 GLU A O 1
ATOM 627 N N . LEU A 1 79 ? -23.046 4.069 21.468 1.00 94.06 79 LEU A N 1
ATOM 628 C CA . LEU A 1 79 ? -22.913 3.787 20.037 1.00 94.06 79 LEU A CA 1
ATOM 629 C C . LEU A 1 79 ? -22.708 2.297 19.761 1.00 94.06 79 LEU A C 1
ATOM 631 O O . LEU A 1 79 ? -23.239 1.778 18.779 1.00 94.06 79 LEU A O 1
ATOM 635 N N . ILE A 1 80 ? -21.951 1.606 20.610 1.00 94.50 80 ILE A N 1
ATOM 636 C CA . ILE A 1 80 ? -21.721 0.168 20.491 1.00 94.50 80 ILE A CA 1
ATOM 637 C C . ILE A 1 80 ? -23.011 -0.605 20.784 1.00 94.50 80 ILE A C 1
ATOM 639 O O . ILE A 1 80 ? -23.356 -1.505 20.024 1.00 94.50 80 ILE A O 1
ATOM 643 N N . GLN A 1 81 ? -23.770 -0.228 21.813 1.00 94.12 81 GLN A N 1
ATOM 644 C CA . GLN A 1 81 ? -25.066 -0.847 22.105 1.00 94.12 81 GLN A CA 1
ATOM 645 C C . GLN A 1 81 ? -26.074 -0.610 20.975 1.00 94.12 81 GLN A C 1
ATOM 647 O O . GLN A 1 81 ? -26.763 -1.538 20.558 1.00 94.12 81 GLN A O 1
ATOM 652 N N . SER A 1 82 ? -26.109 0.602 20.412 1.00 93.31 82 SER A N 1
ATOM 653 C CA . SER A 1 82 ? -26.903 0.912 19.215 1.00 93.31 82 SER A CA 1
ATOM 654 C C . SER A 1 82 ? -26.483 0.059 18.012 1.00 93.31 82 SER A C 1
ATOM 656 O O . SER A 1 82 ? -27.323 -0.461 17.282 1.00 93.31 82 SER A O 1
ATOM 658 N N . PHE A 1 83 ? -25.177 -0.142 17.817 1.00 94.50 83 PHE A N 1
ATOM 659 C CA . PHE A 1 83 ? -24.671 -1.026 16.771 1.00 94.50 83 PHE A CA 1
ATOM 660 C C . PHE A 1 83 ? -25.132 -2.468 16.979 1.00 94.50 83 PHE A C 1
ATOM 662 O O . PHE A 1 83 ? -25.551 -3.099 16.015 1.00 94.50 83 PHE A O 1
ATOM 669 N N . ILE A 1 84 ? -25.070 -2.989 18.203 1.00 92.44 84 ILE A N 1
ATOM 670 C CA . ILE A 1 84 ? -25.478 -4.365 18.502 1.00 92.44 84 ILE A CA 1
ATOM 671 C C . ILE A 1 84 ? -26.983 -4.537 18.282 1.00 92.44 84 ILE A C 1
ATOM 673 O O . ILE A 1 84 ? -27.354 -5.434 17.531 1.00 92.44 84 ILE A O 1
ATOM 677 N N . SER A 1 85 ? -27.814 -3.625 18.799 1.00 91.56 85 SER A N 1
ATOM 678 C CA . SER A 1 85 ? -29.279 -3.716 18.682 1.00 91.56 85 SER A CA 1
ATOM 679 C C . SER A 1 85 ? -29.789 -3.652 17.241 1.00 91.56 85 SER A C 1
ATOM 681 O O . SER A 1 85 ? -30.749 -4.322 16.869 1.00 91.56 85 SER A O 1
ATOM 683 N N . ILE A 1 86 ? -29.117 -2.905 16.358 1.00 91.50 86 ILE A N 1
ATOM 684 C CA . ILE A 1 86 ? -29.464 -2.914 14.928 1.00 91.50 86 ILE A CA 1
ATOM 685 C C . ILE A 1 86 ? -29.321 -4.322 14.319 1.00 91.50 86 ILE A C 1
ATOM 687 O O . ILE A 1 86 ? -30.018 -4.638 13.353 1.00 91.50 86 ILE A O 1
ATOM 691 N N . HIS A 1 87 ? -28.444 -5.166 14.864 1.00 91.69 87 HIS A N 1
ATOM 692 C CA . HIS A 1 87 ? -28.103 -6.486 14.332 1.00 91.69 87 HIS A CA 1
ATOM 693 C C . HIS A 1 87 ? -28.733 -7.654 15.111 1.00 91.69 87 HIS A C 1
ATOM 695 O O . HIS A 1 87 ? -28.305 -8.790 14.911 1.00 91.69 87 HIS A O 1
ATOM 701 N N . ASP A 1 88 ? -29.755 -7.408 15.940 1.00 85.81 88 ASP A N 1
ATOM 702 C CA . ASP A 1 88 ? -30.393 -8.437 16.779 1.00 85.81 88 ASP A CA 1
ATOM 703 C C . ASP A 1 88 ? -30.882 -9.664 15.984 1.00 85.81 88 ASP A C 1
ATOM 705 O O . ASP A 1 88 ? -30.830 -10.793 16.471 1.00 85.81 88 ASP A O 1
ATOM 709 N N . ASN A 1 89 ? -31.319 -9.481 14.732 1.00 86.00 89 ASN A N 1
ATOM 710 C CA . ASN A 1 89 ? -31.770 -10.581 13.881 1.00 86.00 89 ASN A CA 1
ATOM 711 C C . ASN A 1 89 ? -30.655 -11.084 12.949 1.00 86.00 89 ASN A C 1
ATOM 713 O O . ASN A 1 89 ? -30.681 -10.844 11.738 1.00 86.00 89 ASN A O 1
ATOM 717 N N . GLU A 1 90 ? -29.681 -11.817 13.503 1.00 83.31 90 GLU A N 1
ATOM 718 C CA . GLU A 1 90 ? -28.524 -12.304 12.737 1.00 83.31 90 GLU A CA 1
ATOM 719 C C . GLU A 1 90 ? -28.906 -13.085 11.469 1.00 83.31 90 GLU A C 1
ATOM 721 O O . GLU A 1 90 ? -28.217 -12.974 10.458 1.00 83.31 90 GLU A O 1
ATOM 726 N N . ALA A 1 91 ? -29.996 -13.859 11.491 1.00 82.56 91 ALA A N 1
ATOM 727 C CA . ALA A 1 91 ? -30.379 -14.739 10.384 1.00 82.56 91 ALA A CA 1
ATOM 728 C C . ALA A 1 91 ? -30.695 -13.981 9.084 1.00 82.56 91 ALA A C 1
ATOM 730 O O . ALA A 1 91 ? -30.448 -14.496 7.994 1.00 82.56 91 ALA A O 1
ATOM 731 N N . ASN A 1 92 ? -31.198 -12.750 9.201 1.00 86.44 92 ASN A N 1
ATOM 732 C CA . ASN A 1 92 ? -31.646 -11.941 8.067 1.00 86.44 92 ASN A CA 1
ATOM 733 C C . ASN A 1 92 ? -30.634 -10.869 7.642 1.00 86.44 92 ASN A C 1
ATOM 735 O O . ASN A 1 92 ? -30.916 -10.087 6.731 1.00 86.44 92 ASN A O 1
ATOM 739 N N . LEU A 1 93 ? -29.472 -10.796 8.295 1.00 87.81 93 LEU A N 1
ATOM 740 C CA . LEU A 1 93 ? -28.469 -9.785 7.981 1.00 87.81 93 LEU A CA 1
ATOM 741 C C . LEU A 1 93 ? -27.919 -9.948 6.566 1.00 87.81 93 LEU A C 1
ATOM 743 O O . LEU A 1 93 ? -27.590 -11.044 6.111 1.00 87.81 93 LEU A O 1
ATOM 747 N N . THR A 1 94 ? -27.682 -8.808 5.926 1.00 85.62 94 THR A N 1
ATOM 748 C CA . THR A 1 94 ? -27.065 -8.712 4.603 1.00 85.62 94 THR A CA 1
ATOM 749 C C . THR A 1 94 ? -25.714 -9.437 4.523 1.00 85.62 94 THR A C 1
ATOM 751 O O . THR A 1 94 ? -25.382 -10.039 3.501 1.00 85.62 94 THR A O 1
ATOM 754 N N . ASP A 1 95 ? -24.896 -9.354 5.580 1.00 87.75 95 ASP A N 1
ATOM 755 C CA . ASP A 1 95 ? -23.579 -9.997 5.638 1.00 87.75 95 ASP A CA 1
ATOM 756 C C . ASP A 1 95 ? -23.198 -10.382 7.078 1.00 87.75 95 ASP A C 1
ATOM 758 O O . ASP A 1 95 ? -22.452 -9.681 7.767 1.00 87.75 95 ASP A O 1
ATOM 762 N N . VAL A 1 96 ? -23.705 -11.535 7.526 1.00 91.06 96 VAL A N 1
ATOM 763 C CA . VAL A 1 96 ? -23.469 -12.081 8.878 1.00 91.06 96 VAL A CA 1
ATOM 764 C C . VAL A 1 96 ? -21.980 -12.231 9.190 1.00 91.06 96 VAL A C 1
ATOM 766 O O . VAL A 1 96 ? -21.526 -11.936 10.294 1.00 91.06 96 VAL A O 1
ATOM 769 N N . ARG A 1 97 ? -21.184 -12.696 8.219 1.00 91.50 97 ARG A N 1
ATOM 770 C CA . ARG A 1 97 ? -19.746 -12.928 8.429 1.00 91.50 97 ARG A CA 1
ATOM 771 C C . ARG A 1 97 ? -19.015 -11.616 8.663 1.00 91.50 97 ARG A C 1
ATOM 773 O O . ARG A 1 97 ? -18.165 -11.546 9.549 1.00 91.50 97 ARG A O 1
ATOM 780 N N . LEU A 1 98 ? -19.339 -10.593 7.876 1.00 91.81 98 LEU A N 1
ATOM 781 C CA . LEU A 1 98 ? -18.768 -9.268 8.056 1.00 91.81 98 LEU A CA 1
ATOM 782 C C . LEU A 1 98 ? -19.153 -8.682 9.417 1.00 91.81 98 LEU A C 1
ATOM 784 O O . LEU A 1 98 ? -18.267 -8.208 10.123 1.00 91.81 98 LEU A O 1
ATOM 788 N N . TYR A 1 99 ? -20.425 -8.791 9.810 1.00 93.25 99 TYR A N 1
ATOM 789 C CA . TYR A 1 99 ? -20.888 -8.373 11.132 1.00 93.25 99 TYR A CA 1
ATOM 790 C C . TYR A 1 99 ? -20.098 -9.051 12.261 1.00 93.25 99 TYR A C 1
ATOM 792 O O . TYR A 1 99 ? -19.543 -8.356 13.106 1.00 93.25 99 TYR A O 1
ATOM 800 N N . LYS A 1 100 ? -19.937 -10.381 12.239 1.00 92.75 100 LYS A N 1
ATOM 801 C CA . LYS A 1 100 ? -19.192 -11.112 13.285 1.00 92.75 100 LYS A CA 1
ATOM 802 C C . LYS A 1 100 ? -17.727 -10.685 13.383 1.00 92.75 100 LYS A C 1
ATOM 804 O O . LYS A 1 100 ? -17.176 -10.581 14.479 1.00 92.75 100 LYS A O 1
ATOM 809 N N . LEU A 1 101 ? -17.086 -10.403 12.247 1.00 94.19 101 LEU A N 1
ATOM 810 C CA . LEU A 1 101 ? -15.727 -9.853 12.232 1.00 94.19 101 LEU A CA 1
ATOM 811 C C . LEU A 1 101 ? -15.683 -8.440 12.822 1.00 94.19 101 LEU A C 1
ATOM 813 O O . LEU A 1 101 ? -14.753 -8.118 13.562 1.00 94.19 101 LEU A O 1
ATOM 817 N N . SER A 1 102 ? -16.679 -7.612 12.511 1.00 94.69 102 SER A N 1
ATOM 818 C CA . SER A 1 102 ? -16.811 -6.256 13.042 1.00 94.69 102 SER A CA 1
ATOM 819 C C . SER A 1 102 ? -17.070 -6.242 14.532 1.00 94.69 102 SER A C 1
ATOM 821 O O . SER A 1 102 ? -16.405 -5.487 15.232 1.00 94.69 102 SER A O 1
ATOM 823 N N . LEU A 1 103 ? -17.955 -7.111 15.015 1.00 94.44 103 LEU A N 1
ATOM 824 C CA . LEU A 1 103 ? -18.239 -7.296 16.429 1.00 94.44 103 LEU A CA 1
ATOM 825 C C . LEU A 1 103 ? -16.970 -7.716 17.175 1.00 94.44 103 LEU A C 1
ATOM 827 O O . LEU A 1 103 ? -16.581 -7.043 18.121 1.00 94.44 103 LEU A O 1
ATOM 831 N N . HIS A 1 104 ? -16.240 -8.734 16.692 1.00 94.50 104 HIS A N 1
ATOM 832 C CA . HIS A 1 104 ? -14.967 -9.133 17.312 1.00 94.50 104 HIS A CA 1
ATOM 833 C C . HIS A 1 104 ? -13.969 -7.970 17.345 1.00 94.50 104 HIS A C 1
ATOM 835 O O . HIS A 1 104 ? -13.361 -7.699 18.381 1.00 94.50 104 HIS A O 1
ATOM 841 N N . GLN A 1 105 ? -13.808 -7.257 16.229 1.00 94.94 105 GLN A N 1
ATOM 842 C CA . GLN A 1 105 ? -12.866 -6.148 16.156 1.00 94.94 105 GLN A CA 1
ATOM 843 C C . GLN A 1 105 ? -13.249 -5.005 17.109 1.00 94.94 105 GLN A C 1
ATOM 845 O O . GLN A 1 105 ? -12.392 -4.509 17.838 1.00 94.94 105 GLN A O 1
ATOM 850 N N . MET A 1 106 ? -14.521 -4.618 17.125 1.00 95.12 106 MET A N 1
ATOM 851 C CA . MET A 1 106 ? -15.081 -3.596 18.004 1.00 95.12 106 MET A CA 1
ATOM 852 C C . MET A 1 106 ? -14.899 -3.962 19.477 1.00 95.12 106 MET A C 1
ATOM 854 O O . MET A 1 106 ? -14.268 -3.202 20.208 1.00 95.12 106 MET A O 1
ATOM 858 N N . SER A 1 107 ? -15.380 -5.138 19.890 1.00 94.81 107 SER A N 1
ATOM 859 C CA . SER A 1 107 ? -15.314 -5.598 21.280 1.00 94.81 107 SER A CA 1
ATOM 860 C C . SER A 1 107 ? -13.873 -5.676 21.774 1.00 94.81 107 SER A C 1
ATOM 862 O O . SER A 1 107 ? -13.586 -5.226 22.877 1.00 94.81 107 SER A O 1
ATOM 864 N N . TYR A 1 108 ? -12.941 -6.170 20.948 1.00 95.44 108 TYR A N 1
ATOM 865 C CA . TYR A 1 108 ? -11.527 -6.228 21.318 1.00 95.44 108 TYR A CA 1
ATOM 866 C C . TYR A 1 108 ? -10.929 -4.833 21.543 1.00 95.44 108 TYR A C 1
ATOM 868 O O . TYR A 1 108 ? -10.331 -4.588 22.587 1.00 95.44 108 TYR A O 1
ATOM 876 N N . TYR A 1 109 ? -11.067 -3.910 20.583 1.00 95.56 109 TYR A N 1
ATOM 877 C CA . TYR A 1 109 ? -10.445 -2.585 20.708 1.00 95.56 109 TYR A CA 1
ATOM 878 C C . TYR A 1 109 ? -11.093 -1.734 21.803 1.00 95.56 109 TYR A C 1
ATOM 880 O O . TYR A 1 109 ? -10.377 -1.009 22.489 1.00 95.56 109 TYR A O 1
ATOM 888 N N . TYR A 1 110 ? -12.409 -1.848 21.994 1.00 96.00 110 TYR A N 1
ATOM 889 C CA . TYR A 1 110 ? -13.104 -1.168 23.083 1.00 96.00 110 TYR A CA 1
ATOM 890 C C . TYR A 1 110 ? -12.658 -1.699 24.450 1.00 96.00 110 TYR A C 1
ATOM 892 O O . TYR A 1 110 ? -12.260 -0.918 25.308 1.00 96.00 110 TYR A O 1
ATOM 900 N N . TYR A 1 111 ? -12.592 -3.024 24.614 1.00 95.31 111 TYR A N 1
ATOM 901 C CA . TYR A 1 111 ? -12.090 -3.652 25.838 1.00 95.31 111 TYR A CA 1
ATOM 902 C C . TYR A 1 111 ? -10.644 -3.243 26.165 1.00 95.31 111 TYR A C 1
ATOM 904 O O . TYR A 1 111 ? -10.331 -2.916 27.306 1.00 95.31 111 TYR A O 1
ATOM 912 N N . GLN A 1 112 ? -9.758 -3.187 25.164 1.00 94.88 112 GLN A N 1
ATOM 913 C CA . GLN A 1 112 ? -8.381 -2.716 25.363 1.00 94.88 112 GLN A CA 1
ATOM 914 C C . GLN A 1 112 ? -8.315 -1.234 25.765 1.00 94.88 112 GLN A C 1
ATOM 916 O O . GLN A 1 112 ? -7.457 -0.862 26.564 1.00 94.88 112 GLN A O 1
ATOM 921 N N . ALA A 1 113 ? -9.210 -0.392 25.242 1.00 94.56 113 ALA A N 1
ATOM 922 C CA . ALA A 1 113 ? -9.294 1.010 25.642 1.00 94.56 113 ALA A CA 1
ATOM 923 C C . ALA A 1 113 ? -9.786 1.158 27.092 1.00 94.56 113 ALA A C 1
ATOM 925 O O . ALA A 1 113 ? -9.171 1.898 27.853 1.00 94.56 113 ALA A O 1
ATOM 926 N N . LEU A 1 114 ? -10.807 0.389 27.498 1.00 94.81 114 LEU A N 1
ATOM 927 C CA . LEU A 1 114 ? -11.275 0.340 28.889 1.00 94.81 114 LEU A CA 1
ATOM 928 C C . LEU A 1 114 ? -10.151 -0.062 29.853 1.00 94.81 114 LEU A C 1
ATOM 930 O O . LEU A 1 114 ? -9.942 0.608 30.857 1.00 94.81 114 LEU A O 1
ATOM 934 N N . LEU A 1 115 ? -9.392 -1.119 29.538 1.00 93.94 115 LEU A N 1
ATOM 935 C CA . LEU A 1 115 ? -8.271 -1.566 30.375 1.00 93.94 115 LEU A CA 1
ATOM 936 C C . LEU A 1 115 ? -7.141 -0.533 30.454 1.00 93.94 115 LEU A C 1
ATOM 938 O O . LEU A 1 115 ? -6.523 -0.377 31.508 1.00 93.94 115 LEU A O 1
ATOM 942 N N . ARG A 1 116 ? -6.850 0.161 29.346 1.00 94.19 116 ARG A N 1
ATOM 943 C CA . ARG A 1 116 ? -5.834 1.220 29.321 1.00 94.19 116 ARG A CA 1
ATOM 944 C C . ARG A 1 116 ? -6.220 2.363 30.254 1.00 94.19 116 ARG A C 1
ATOM 946 O O . ARG A 1 116 ? -5.387 2.763 31.063 1.00 94.19 116 ARG A O 1
ATOM 953 N N . GLU A 1 117 ? -7.453 2.852 30.148 1.00 92.69 117 GLU A N 1
ATOM 954 C CA . GLU A 1 117 ? -7.934 3.936 31.007 1.00 92.69 117 GLU A CA 1
ATOM 955 C C . GLU A 1 117 ? -8.073 3.471 32.456 1.00 92.69 117 GLU A C 1
ATOM 957 O O . GLU A 1 117 ? -7.578 4.157 33.335 1.00 92.69 117 GLU A O 1
ATOM 962 N N . GLN A 1 118 ? -8.584 2.264 32.728 1.00 92.56 118 GLN A N 1
ATOM 963 C CA . GLN A 1 118 ? -8.669 1.732 34.096 1.00 92.56 118 GLN A CA 1
ATOM 964 C C . GLN A 1 118 ? -7.296 1.636 34.776 1.00 92.56 118 GLN A C 1
ATOM 966 O O . GLN A 1 118 ? -7.175 1.855 35.979 1.00 92.56 118 GLN A O 1
ATOM 971 N N . LYS A 1 119 ? -6.239 1.328 34.014 1.00 92.25 119 LYS A N 1
ATOM 972 C CA . LYS A 1 119 ? -4.863 1.326 34.526 1.00 92.25 119 LYS A CA 1
ATOM 973 C C . LYS A 1 119 ? -4.346 2.737 34.833 1.00 92.25 119 LYS A C 1
ATOM 975 O O . LYS A 1 119 ? -3.522 2.887 35.731 1.00 92.25 119 LYS A O 1
ATOM 980 N N . ALA A 1 120 ? -4.764 3.741 34.066 1.00 90.12 120 ALA A N 1
ATOM 981 C CA . ALA A 1 120 ? -4.340 5.127 34.245 1.00 90.12 120 ALA A CA 1
ATOM 982 C C . ALA A 1 120 ? -5.142 5.842 35.347 1.00 90.12 120 ALA A C 1
ATOM 984 O O . ALA A 1 120 ? -4.565 6.542 36.175 1.00 90.12 120 ALA A O 1
ATOM 985 N N . THR A 1 121 ? -6.459 5.649 35.358 1.00 89.31 121 THR A N 1
ATOM 986 C CA . THR A 1 121 ? -7.438 6.258 36.261 1.00 89.31 121 THR A CA 1
ATOM 987 C C . THR A 1 121 ? -8.451 5.196 36.718 1.00 89.31 121 THR A C 1
ATOM 989 O O . THR A 1 121 ? -9.509 5.020 36.109 1.00 89.31 121 THR A O 1
ATOM 992 N N . PRO A 1 122 ? -8.147 4.461 37.804 1.00 89.06 122 PRO A N 1
ATOM 993 C CA . PRO A 1 122 ? -9.037 3.426 38.317 1.00 89.06 122 PRO A CA 1
ATOM 994 C C . PRO A 1 122 ? -10.402 4.002 38.703 1.00 89.06 122 PRO A C 1
ATOM 996 O O . PRO A 1 122 ? -10.483 4.967 39.464 1.00 89.06 122 PRO A O 1
ATOM 999 N N . SER A 1 123 ? -11.482 3.410 38.195 1.00 88.38 123 SER A N 1
ATOM 1000 C CA . SER A 1 123 ? -12.845 3.803 38.556 1.00 88.38 123 SER A CA 1
ATOM 1001 C C . SER A 1 123 ? -13.799 2.608 38.561 1.00 88.38 123 SER A C 1
ATOM 1003 O O . SER A 1 123 ? -13.735 1.738 37.696 1.00 88.38 123 SER A O 1
ATOM 1005 N N . CYS A 1 124 ? -14.729 2.594 39.519 1.00 88.75 124 CYS A N 1
ATOM 1006 C CA . CYS A 1 124 ? -15.771 1.564 39.622 1.00 88.75 124 CYS A CA 1
ATOM 1007 C C . CYS A 1 124 ? -16.672 1.533 38.367 1.00 88.75 124 CYS A C 1
ATOM 1009 O O . CYS A 1 124 ? -17.118 0.482 37.915 1.00 88.75 124 CYS A O 1
ATOM 1011 N N . GLU A 1 125 ? -16.891 2.686 37.730 1.00 87.44 125 GLU A N 1
ATOM 1012 C CA . GLU A 1 125 ? -17.668 2.771 36.490 1.00 87.44 125 GLU A CA 1
ATOM 1013 C C . GLU A 1 125 ? -17.013 2.013 35.327 1.00 87.44 125 GLU A C 1
ATOM 1015 O O . GLU A 1 125 ? -17.693 1.300 34.586 1.00 87.44 125 GLU A O 1
ATOM 1020 N N . LEU A 1 126 ? -15.693 2.148 35.166 1.00 89.81 126 LEU A N 1
ATOM 1021 C CA . LEU A 1 126 ? -14.947 1.412 34.148 1.00 89.81 126 LEU A CA 1
ATOM 1022 C C . LEU A 1 126 ? -14.916 -0.087 34.464 1.00 89.81 126 LEU A C 1
ATOM 1024 O O . LEU A 1 126 ? -15.017 -0.886 33.538 1.00 89.81 126 LEU A O 1
ATOM 1028 N N . GLU A 1 127 ? -14.849 -0.484 35.737 1.00 91.06 127 GLU A N 1
ATOM 1029 C CA . GLU A 1 127 ? -14.954 -1.896 36.143 1.00 91.06 127 GLU A CA 1
ATOM 1030 C C . GLU A 1 127 ? -16.295 -2.508 35.735 1.00 91.06 127 GLU A C 1
ATOM 1032 O O . GLU A 1 127 ? -16.320 -3.593 35.149 1.00 91.06 127 GLU A O 1
ATOM 1037 N N . ASN A 1 128 ? -17.397 -1.781 35.935 1.00 92.69 128 ASN A N 1
ATOM 1038 C CA . ASN A 1 128 ? -18.723 -2.216 35.496 1.00 92.69 128 ASN A CA 1
ATOM 1039 C C . ASN A 1 128 ? -18.794 -2.380 33.969 1.00 92.69 128 ASN A C 1
ATOM 1041 O O . ASN A 1 128 ? -19.346 -3.365 33.472 1.00 92.69 128 ASN A O 1
ATOM 1045 N N . LEU A 1 129 ? -18.194 -1.458 33.206 1.00 92.69 129 LEU A N 1
ATOM 1046 C CA . LEU A 1 129 ? -18.100 -1.589 31.748 1.00 92.69 129 LEU A CA 1
ATOM 1047 C C . LEU A 1 129 ? -17.220 -2.780 31.339 1.00 92.69 129 LEU A C 1
ATOM 1049 O O . LEU A 1 129 ? -17.588 -3.537 30.443 1.00 92.69 129 LEU A O 1
ATOM 1053 N N . ILE A 1 130 ? -16.085 -2.998 32.002 1.00 94.12 130 ILE A N 1
ATOM 1054 C CA . ILE A 1 130 ? -15.207 -4.148 31.747 1.00 94.12 130 ILE A CA 1
ATOM 1055 C C . ILE A 1 130 ? -15.965 -5.458 31.990 1.00 94.12 130 ILE A C 1
ATOM 1057 O O . ILE A 1 130 ? -15.903 -6.355 31.144 1.00 94.12 130 ILE A O 1
ATOM 1061 N N . ALA A 1 131 ? -16.713 -5.563 33.091 1.00 94.50 131 ALA A N 1
ATOM 1062 C CA . ALA A 1 131 ? -17.537 -6.728 33.404 1.00 94.50 131 ALA A CA 1
ATOM 1063 C C . ALA A 1 131 ? -18.608 -6.962 32.326 1.00 94.50 131 ALA A C 1
ATOM 1065 O O . ALA A 1 131 ? -18.652 -8.044 31.736 1.00 94.50 131 ALA A O 1
ATOM 1066 N N . LYS A 1 132 ? -19.369 -5.917 31.968 1.00 94.25 132 LYS A N 1
ATOM 1067 C CA . LYS A 1 132 ? -20.393 -5.947 30.907 1.00 94.25 132 LYS A CA 1
ATOM 1068 C C . LYS A 1 132 ? -19.842 -6.479 29.580 1.00 94.25 132 LYS A C 1
ATOM 1070 O O . LYS A 1 132 ? -20.427 -7.368 28.967 1.00 94.25 132 LYS A O 1
ATOM 1075 N N . TYR A 1 133 ? -18.701 -5.961 29.121 1.00 93.62 133 TYR A N 1
ATOM 1076 C CA . TYR A 1 133 ? -18.111 -6.387 27.844 1.00 93.62 133 TYR A CA 1
ATOM 1077 C C . TYR A 1 133 ? -17.407 -7.745 27.913 1.00 93.62 133 TYR A C 1
ATOM 1079 O O . TYR A 1 133 ? -17.253 -8.399 26.879 1.00 93.62 133 TYR A O 1
ATOM 1087 N N . THR A 1 134 ? -17.012 -8.193 29.105 1.00 93.94 134 THR A N 1
ATOM 1088 C CA . THR A 1 134 ? -16.506 -9.555 29.318 1.00 93.94 134 THR A CA 1
ATOM 1089 C C . THR A 1 134 ? -17.639 -10.571 29.193 1.00 93.94 134 THR A C 1
ATOM 1091 O O . THR A 1 134 ? -17.486 -11.556 28.473 1.00 93.94 134 THR A O 1
ATOM 1094 N N . GLU A 1 135 ? -18.790 -10.303 29.812 1.00 94.12 135 GLU A N 1
ATOM 1095 C CA . GLU A 1 135 ? -19.986 -11.144 29.703 1.00 94.12 135 GLU A CA 1
ATOM 1096 C C . GLU A 1 135 ? -20.498 -11.209 28.257 1.00 94.12 135 GLU A C 1
ATOM 1098 O O . GLU A 1 135 ? -20.688 -12.292 27.702 1.00 94.12 135 GLU A O 1
ATOM 1103 N N . LEU A 1 136 ? -20.609 -10.055 27.593 1.00 91.50 136 LEU A N 1
ATOM 1104 C CA . LEU A 1 136 ? -21.005 -9.969 26.185 1.00 91.50 136 LEU A CA 1
ATOM 1105 C C . LEU A 1 136 ? -20.076 -10.797 25.286 1.00 91.50 136 LEU A C 1
ATOM 1107 O O . LEU A 1 136 ? -20.528 -11.544 24.416 1.00 91.50 136 LEU A O 1
ATOM 1111 N N . ALA A 1 137 ? -18.762 -10.706 25.505 1.00 92.56 137 ALA A N 1
ATOM 1112 C CA . ALA A 1 137 ? -17.796 -11.485 24.743 1.00 92.56 137 ALA A CA 1
ATOM 1113 C C . ALA A 1 137 ? -17.925 -12.996 24.992 1.00 92.56 137 ALA A C 1
ATOM 1115 O O . ALA A 1 137 ? -17.759 -13.768 24.048 1.00 92.56 137 ALA A O 1
ATOM 1116 N N . GLN A 1 138 ? -18.255 -13.427 26.212 1.00 92.44 138 GLN A N 1
ATOM 1117 C CA . GLN A 1 138 ? -18.521 -14.837 26.512 1.00 92.44 138 GLN A CA 1
ATOM 1118 C C . GLN A 1 138 ? -19.770 -15.342 25.780 1.00 92.44 138 GLN A C 1
ATOM 1120 O O . GLN A 1 138 ? -19.690 -16.361 25.092 1.00 92.44 138 GLN A O 1
ATOM 1125 N N . GLN A 1 139 ? -20.879 -14.597 25.845 1.00 90.25 139 GLN A N 1
ATOM 1126 C CA . GLN A 1 139 ? -22.132 -14.932 25.154 1.00 90.25 139 GLN A CA 1
ATOM 1127 C C . GLN A 1 139 ? -21.931 -15.071 23.636 1.00 90.25 139 GLN A C 1
ATOM 1129 O O . GLN A 1 139 ? -22.430 -16.006 23.014 1.00 90.25 139 GLN A O 1
ATOM 1134 N N . GLN A 1 140 ? -21.132 -14.180 23.043 1.00 87.81 140 GLN A N 1
ATOM 1135 C CA . GLN A 1 140 ? -20.848 -14.144 21.603 1.00 87.81 140 GLN A CA 1
ATOM 1136 C C . GLN A 1 140 ? -19.648 -15.017 21.180 1.00 87.81 140 GLN A C 1
ATOM 1138 O O . GLN A 1 140 ? -19.235 -14.992 20.018 1.00 87.81 140 GLN A O 1
ATOM 1143 N N . GLN A 1 141 ? -19.056 -15.783 22.106 1.00 90.12 141 GLN A N 1
ATOM 1144 C CA . GLN A 1 141 ? -17.868 -16.625 21.881 1.00 90.12 141 GLN A CA 1
ATOM 1145 C C . GLN A 1 141 ? -16.659 -15.859 21.298 1.00 90.12 141 GLN A C 1
ATOM 1147 O O . GLN A 1 141 ? -15.870 -16.365 20.488 1.00 90.12 141 GLN A O 1
ATOM 1152 N N . ILE A 1 142 ? -16.487 -14.608 21.722 1.00 91.38 142 ILE A N 1
ATOM 1153 C CA . ILE A 1 142 ? -15.418 -13.709 21.299 1.00 91.38 142 ILE A CA 1
ATOM 1154 C C . ILE A 1 142 ? -14.243 -13.807 22.272 1.00 91.38 142 ILE A C 1
ATOM 1156 O O . ILE A 1 142 ? -14.348 -13.509 23.456 1.00 91.38 142 ILE A O 1
ATOM 1160 N N . LYS A 1 143 ? -13.061 -14.152 21.751 1.00 90.88 143 LYS A N 1
ATOM 1161 C CA . LYS A 1 143 ? -11.823 -14.131 22.542 1.00 90.88 143 LYS A CA 1
ATOM 1162 C C . LYS A 1 143 ? -11.241 -12.715 22.600 1.00 90.88 143 LYS A C 1
ATOM 1164 O O . LYS A 1 143 ? -10.852 -12.173 21.559 1.00 90.88 143 LYS A O 1
ATOM 1169 N N . LEU A 1 144 ? -11.155 -12.157 23.810 1.00 90.50 144 LEU A N 1
ATOM 1170 C CA . LEU A 1 144 ? -10.591 -10.827 24.091 1.00 90.50 144 LEU A CA 1
ATOM 1171 C C . LEU A 1 144 ? -9.102 -10.857 24.470 1.00 90.50 144 LEU A C 1
ATOM 1173 O O . LEU A 1 144 ? -8.391 -9.889 24.222 1.00 90.50 144 LEU A O 1
ATOM 1177 N N . HIS A 1 145 ? -8.613 -11.961 25.036 1.00 89.44 145 HIS A N 1
ATOM 1178 C CA . HIS A 1 145 ? -7.211 -12.149 25.412 1.00 89.44 145 HIS A CA 1
ATOM 1179 C C . HIS A 1 145 ? -6.813 -13.631 25.312 1.00 89.44 145 HIS A C 1
ATOM 1181 O O . HIS A 1 145 ? -7.652 -14.496 25.049 1.00 89.44 145 HIS A O 1
ATOM 1187 N N . HIS A 1 146 ? -5.519 -13.922 25.465 1.00 89.44 146 HIS A N 1
ATOM 1188 C CA . HIS A 1 146 ? -5.001 -15.288 25.508 1.00 89.44 146 HIS A CA 1
ATOM 1189 C C . HIS A 1 146 ? -3.751 -15.367 26.392 1.00 89.44 146 HIS A C 1
ATOM 1191 O O . HIS A 1 146 ? -2.888 -14.490 26.324 1.00 89.44 146 HIS A O 1
ATOM 1197 N N . GLU A 1 147 ? -3.620 -16.436 27.178 1.00 85.88 147 GLU A N 1
ATOM 1198 C CA . GLU A 1 147 ? -2.495 -16.620 28.104 1.00 85.88 147 GLU A CA 1
ATOM 1199 C C . GLU A 1 147 ? -1.199 -16.994 27.375 1.00 85.88 147 GLU A C 1
ATOM 1201 O O . GLU A 1 147 ? -0.205 -16.287 27.510 1.00 85.88 147 GLU A O 1
ATOM 1206 N N . SER A 1 148 ? -1.217 -18.033 26.529 1.00 94.06 148 SER A N 1
ATOM 1207 C CA . SER A 1 148 ? -0.048 -18.435 25.726 1.00 94.06 148 SER A CA 1
ATOM 1208 C C . SER A 1 148 ? 0.338 -17.408 24.652 1.00 94.06 148 SER A C 1
ATOM 1210 O O . SER A 1 148 ? -0.549 -16.879 23.974 1.00 94.06 148 SER A O 1
ATOM 1212 N N . GLU A 1 149 ? 1.636 -17.253 24.387 1.00 92.81 149 GLU A N 1
ATOM 1213 C CA . GLU A 1 149 ? 2.182 -16.404 23.318 1.00 92.81 149 GLU A CA 1
ATOM 1214 C C . GLU A 1 149 ? 1.601 -16.737 21.934 1.00 92.81 149 GLU A C 1
ATOM 1216 O O . GLU A 1 149 ? 0.991 -15.876 21.299 1.00 92.81 149 GLU A O 1
ATOM 1221 N N . HIS A 1 150 ? 1.651 -18.006 21.515 1.00 91.88 150 HIS A N 1
ATOM 1222 C CA . HIS A 1 150 ? 1.087 -18.446 20.231 1.00 91.88 150 HIS A CA 1
ATOM 1223 C C . HIS A 1 150 ? -0.402 -18.108 20.069 1.00 91.88 150 HIS A C 1
ATOM 1225 O O . HIS A 1 150 ? -0.873 -17.771 18.980 1.00 91.88 150 HIS A O 1
ATOM 1231 N N . GLY A 1 151 ? -1.173 -18.185 21.152 1.00 91.50 151 GLY A N 1
ATOM 1232 C CA . GLY A 1 151 ? -2.579 -17.789 21.154 1.00 91.50 151 GLY A CA 1
ATOM 1233 C C . GLY A 1 151 ? -2.780 -16.286 20.937 1.00 91.50 151 GLY A C 1
ATOM 1234 O O . GLY A 1 151 ? -3.689 -15.895 20.199 1.00 91.50 151 GLY A O 1
ATOM 1235 N N . ARG A 1 152 ? -1.907 -15.442 21.505 1.00 92.31 152 ARG A N 1
ATOM 1236 C CA . ARG A 1 152 ? -1.914 -13.983 21.291 1.00 92.31 152 ARG A CA 1
ATOM 1237 C C . ARG A 1 152 ? -1.573 -13.639 19.843 1.00 92.31 152 ARG A C 1
ATOM 1239 O O . ARG A 1 152 ? -2.271 -12.832 19.231 1.00 92.31 152 ARG A O 1
ATOM 1246 N N . GLU A 1 153 ? -0.576 -14.302 19.261 1.00 92.75 153 GLU A N 1
ATOM 1247 C CA . GLU A 1 153 ? -0.219 -14.140 17.845 1.00 92.75 153 GLU A CA 1
ATOM 1248 C C . GLU A 1 153 ? -1.377 -14.533 16.919 1.00 92.75 153 GLU A C 1
ATOM 1250 O O . GLU A 1 153 ? -1.723 -13.803 15.986 1.00 92.75 153 GLU A O 1
ATOM 1255 N N . ARG A 1 154 ? -2.035 -15.668 17.193 1.00 93.50 154 ARG A N 1
ATOM 1256 C CA . ARG A 1 154 ? -3.216 -16.115 16.437 1.00 93.50 154 ARG A CA 1
ATOM 1257 C C . ARG A 1 154 ? -4.368 -15.119 16.533 1.00 93.50 154 ARG A C 1
ATOM 1259 O O . ARG A 1 154 ? -4.997 -14.828 15.513 1.00 93.50 154 ARG A O 1
ATOM 1266 N N . LEU A 1 155 ? -4.637 -14.578 17.722 1.00 93.06 155 LEU A N 1
ATOM 1267 C CA . LEU A 1 155 ? -5.659 -13.549 17.921 1.00 93.06 155 LEU A CA 1
ATOM 1268 C C . LEU A 1 155 ? -5.332 -12.281 17.123 1.00 93.06 155 LEU A C 1
ATOM 1270 O O . LEU A 1 155 ? -6.186 -11.786 16.387 1.00 93.06 155 LEU A O 1
ATOM 1274 N N . LEU A 1 156 ? -4.087 -11.805 17.192 1.00 93.56 156 LEU A N 1
ATOM 1275 C CA . LEU A 1 156 ? -3.624 -10.645 16.431 1.00 93.56 156 LEU A CA 1
ATOM 1276 C C . LEU A 1 156 ? -3.780 -10.857 14.919 1.00 93.56 156 LEU A C 1
ATOM 1278 O O . LEU A 1 156 ? -4.300 -9.987 14.215 1.00 93.56 156 LEU A O 1
ATOM 1282 N N . ASN A 1 157 ? -3.394 -12.031 14.417 1.00 93.06 157 ASN A N 1
ATOM 1283 C CA . ASN A 1 157 ? -3.548 -12.394 13.010 1.00 93.06 157 ASN A CA 1
ATOM 1284 C C . ASN A 1 157 ? -5.023 -12.431 12.586 1.00 93.06 157 ASN A C 1
ATOM 1286 O O . ASN A 1 157 ? -5.368 -11.907 11.522 1.00 93.06 157 ASN A O 1
ATOM 1290 N N . LYS A 1 158 ? -5.909 -12.979 13.430 1.00 92.62 158 LYS A N 1
ATOM 1291 C CA . LYS A 1 158 ? -7.361 -12.983 13.195 1.00 92.62 158 LYS A CA 1
ATOM 1292 C C . LYS A 1 158 ? -7.918 -11.559 13.122 1.00 92.62 158 LYS A C 1
ATOM 1294 O O . LYS A 1 158 ? -8.641 -11.248 12.178 1.00 92.62 158 LYS A O 1
ATOM 1299 N N . LEU A 1 159 ? -7.536 -10.678 14.048 1.00 93.56 159 LEU A N 1
ATOM 1300 C CA . LEU A 1 159 ? -7.941 -9.265 14.043 1.00 93.56 159 LEU A CA 1
ATOM 1301 C C . LEU A 1 159 ? -7.417 -8.527 12.803 1.00 93.56 159 LEU A C 1
ATOM 1303 O O . LEU A 1 159 ? -8.141 -7.744 12.187 1.00 93.56 159 LEU A O 1
ATOM 1307 N N . HIS A 1 160 ? -6.180 -8.800 12.385 1.00 93.06 160 HIS A N 1
ATOM 1308 C CA . HIS A 1 160 ? -5.600 -8.210 11.181 1.00 93.06 160 HIS A CA 1
ATOM 1309 C C . HIS A 1 160 ? -6.322 -8.669 9.905 1.00 93.06 160 HIS A C 1
ATOM 1311 O O . HIS A 1 160 ? -6.572 -7.866 8.999 1.00 93.06 160 HIS A O 1
ATOM 1317 N N . LEU A 1 161 ? -6.688 -9.951 9.828 1.00 92.44 161 LEU A N 1
ATOM 1318 C CA . LEU A 1 161 ? -7.478 -10.488 8.725 1.00 92.44 161 LEU A CA 1
ATOM 1319 C C . LEU A 1 161 ? -8.897 -9.903 8.720 1.00 92.44 161 LEU A C 1
ATOM 1321 O O . LEU A 1 161 ? -9.346 -9.437 7.673 1.00 92.44 161 LEU A O 1
ATOM 1325 N N . GLY A 1 162 ? -9.558 -9.847 9.880 1.00 92.62 162 GLY A N 1
ATOM 1326 C CA . GLY A 1 162 ? -10.873 -9.221 10.047 1.00 92.62 162 GLY A CA 1
ATOM 1327 C C . GLY A 1 162 ? -10.864 -7.773 9.570 1.00 92.62 162 GLY A C 1
ATOM 1328 O O . GLY A 1 162 ? -11.651 -7.400 8.702 1.00 92.62 162 GLY A O 1
ATOM 1329 N N . ARG A 1 163 ? -9.858 -7.000 9.993 1.00 92.19 163 ARG A N 1
ATOM 1330 C CA . ARG A 1 163 ? -9.628 -5.634 9.513 1.00 92.19 163 ARG A CA 1
ATOM 1331 C C . ARG A 1 163 ? -9.515 -5.578 7.993 1.00 92.19 163 ARG A C 1
ATOM 1333 O O . ARG A 1 163 ? -10.147 -4.737 7.360 1.00 92.19 163 ARG A O 1
ATOM 1340 N N . LYS A 1 164 ? -8.723 -6.460 7.377 1.00 90.00 164 LYS A N 1
ATOM 1341 C CA . LYS A 1 164 ? -8.598 -6.511 5.912 1.00 90.00 164 LYS A CA 1
ATOM 1342 C C . LYS A 1 164 ? -9.943 -6.776 5.237 1.00 90.00 164 LYS A C 1
ATOM 1344 O O . LYS A 1 164 ? -10.158 -6.243 4.153 1.00 90.00 164 LYS A O 1
ATOM 1349 N N . VAL A 1 165 ? -10.811 -7.604 5.808 1.00 90.81 165 VAL A N 1
ATOM 1350 C CA . VAL A 1 165 ? -12.143 -7.884 5.246 1.00 90.81 165 VAL A CA 1
ATOM 1351 C C . VAL A 1 165 ? -13.065 -6.677 5.421 1.00 90.81 165 VAL A C 1
ATOM 1353 O O . VAL A 1 165 ? -13.672 -6.240 4.448 1.00 90.81 165 VAL A O 1
ATOM 1356 N N . ILE A 1 166 ? -13.080 -6.065 6.604 1.00 91.62 166 ILE A N 1
ATOM 1357 C CA . ILE A 1 166 ? -13.899 -4.884 6.906 1.00 91.62 166 ILE A CA 1
ATOM 1358 C C . ILE A 1 166 ? -13.537 -3.704 6.005 1.00 91.62 166 ILE A C 1
ATOM 1360 O O . ILE A 1 166 ? -14.414 -3.085 5.419 1.00 91.62 166 ILE A O 1
ATOM 1364 N N . HIS A 1 167 ? -12.244 -3.461 5.784 1.00 88.69 167 HIS A N 1
ATOM 1365 C CA . HIS A 1 167 ? -11.766 -2.410 4.883 1.00 88.69 167 HIS A CA 1
ATOM 1366 C C . HIS A 1 167 ? -11.907 -2.747 3.385 1.00 88.69 167 HIS A C 1
ATOM 1368 O O . HIS A 1 167 ? -11.420 -1.993 2.542 1.00 88.69 167 HIS A O 1
ATOM 1374 N N . SER A 1 168 ? -12.543 -3.862 3.008 1.00 87.19 168 SER A N 1
ATOM 1375 C CA . SER A 1 168 ? -12.693 -4.251 1.600 1.00 87.19 168 SER A CA 1
ATOM 1376 C C . SER A 1 168 ? -13.326 -3.179 0.694 1.00 87.19 168 SER A C 1
ATOM 1378 O O . SER A 1 168 ? -12.858 -3.064 -0.440 1.00 87.19 168 SER A O 1
ATOM 1380 N N . PRO A 1 169 ? -14.311 -2.364 1.130 1.00 86.00 169 PRO A N 1
ATOM 1381 C CA . PRO A 1 169 ? -14.860 -1.279 0.304 1.00 86.00 169 PRO A CA 1
ATOM 1382 C C . PRO A 1 169 ? -13.826 -0.216 -0.104 1.00 86.00 169 PRO A C 1
ATOM 1384 O O . PRO A 1 169 ? -13.973 0.427 -1.141 1.00 86.00 169 PRO A O 1
ATOM 1387 N N . TYR A 1 170 ? -12.761 -0.065 0.687 1.00 85.00 170 TYR A N 1
ATOM 1388 C CA . TYR A 1 170 ? -11.660 0.877 0.463 1.00 85.00 170 TYR A CA 1
ATOM 1389 C C . TYR A 1 170 ? -10.454 0.267 -0.243 1.00 85.00 170 TYR A C 1
ATOM 1391 O O . TYR A 1 170 ? -9.495 0.973 -0.573 1.00 85.00 170 TYR A O 1
ATOM 1399 N N . LYS A 1 171 ? -10.468 -1.050 -0.468 1.00 85.56 171 LYS A N 1
ATOM 1400 C CA . LYS A 1 171 ? -9.399 -1.698 -1.215 1.00 85.56 171 LYS A CA 1
ATOM 1401 C C . LYS A 1 171 ? -9.431 -1.236 -2.656 1.00 85.56 171 LYS A C 1
ATOM 1403 O O . LYS A 1 171 ? -10.487 -1.113 -3.271 1.00 85.56 171 LYS A O 1
ATOM 1408 N N . VAL A 1 172 ? -8.242 -1.050 -3.198 1.00 87.62 172 VAL A N 1
ATOM 1409 C CA . VAL A 1 172 ? -8.044 -0.809 -4.615 1.00 87.62 172 VAL A CA 1
ATOM 1410 C C . VAL A 1 172 ? -7.538 -2.105 -5.225 1.00 87.62 172 VAL A C 1
ATOM 1412 O O . VAL A 1 172 ? -6.509 -2.630 -4.800 1.00 87.62 172 VAL A O 1
ATOM 1415 N N . SER A 1 173 ? -8.272 -2.646 -6.193 1.00 87.19 173 SER A N 1
ATOM 1416 C CA . SER A 1 173 ? -7.796 -3.774 -6.991 1.00 87.19 173 SER A CA 1
ATOM 1417 C C . SER A 1 173 ? -7.125 -3.254 -8.257 1.00 87.19 173 SER A C 1
ATOM 1419 O O . SER A 1 173 ? -7.623 -2.333 -8.904 1.00 87.19 173 SER A O 1
ATOM 1421 N N . SER A 1 174 ? -5.975 -3.825 -8.609 1.00 86.69 174 SER A N 1
ATOM 1422 C CA . SER A 1 174 ? -5.213 -3.436 -9.793 1.00 86.69 174 SER A CA 1
ATOM 1423 C C . SER A 1 174 ? -5.287 -4.521 -10.864 1.00 86.69 174 SER A C 1
ATOM 1425 O O . SER A 1 174 ? -5.156 -5.713 -10.590 1.00 86.69 174 SER A O 1
ATOM 1427 N N . LYS A 1 175 ? -5.504 -4.107 -12.113 1.00 88.25 175 LYS A N 1
ATOM 1428 C CA . LYS A 1 175 ? -5.432 -4.980 -13.287 1.00 88.25 175 LYS A CA 1
ATOM 1429 C C . LYS A 1 175 ? -4.401 -4.429 -14.258 1.00 88.25 175 LYS A C 1
ATOM 1431 O O . LYS A 1 175 ? -4.574 -3.324 -14.770 1.00 88.25 175 LYS A O 1
ATOM 1436 N N . MET A 1 176 ? -3.355 -5.206 -14.524 1.00 85.25 176 MET A N 1
ATOM 1437 C CA . MET A 1 176 ? -2.362 -4.880 -15.545 1.00 85.25 176 MET A CA 1
ATOM 1438 C C . MET A 1 176 ? -2.931 -5.150 -16.944 1.00 85.25 176 MET A C 1
ATOM 1440 O O . MET A 1 176 ? -3.546 -6.188 -17.194 1.00 85.25 176 MET A O 1
ATOM 1444 N N . LEU A 1 177 ? -2.742 -4.200 -17.853 1.00 85.50 177 LEU A N 1
ATOM 1445 C CA . LEU A 1 177 ? -3.115 -4.288 -19.259 1.00 85.50 177 LEU A CA 1
ATOM 1446 C C . LEU A 1 177 ? -1.892 -4.646 -20.108 1.00 85.50 177 LEU A C 1
ATOM 1448 O O . LEU A 1 177 ? -0.771 -4.239 -19.811 1.00 85.50 177 LEU A O 1
ATOM 1452 N N . LYS A 1 178 ? -2.120 -5.377 -21.204 1.00 79.94 178 LYS A N 1
ATOM 1453 C CA . LYS A 1 178 ? -1.056 -5.869 -22.098 1.00 79.94 178 LYS A CA 1
ATOM 1454 C C . LYS A 1 178 ? -0.539 -4.822 -23.100 1.00 79.94 178 LYS A C 1
ATOM 1456 O O . LYS A 1 178 ? 0.395 -5.100 -23.840 1.00 79.94 178 LYS A O 1
ATOM 1461 N N . ASN A 1 179 ? -1.102 -3.612 -23.120 1.00 75.69 179 ASN A N 1
ATOM 1462 C CA . ASN A 1 179 ? -0.798 -2.589 -24.132 1.00 75.69 179 ASN A CA 1
ATOM 1463 C C . ASN A 1 179 ? 0.685 -2.180 -24.167 1.00 75.69 179 ASN A C 1
ATOM 1465 O O . ASN A 1 179 ? 1.234 -1.955 -25.241 1.00 75.69 179 ASN A O 1
ATOM 1469 N N . GLY A 1 180 ? 1.339 -2.107 -23.004 1.00 73.88 180 GLY A N 1
ATOM 1470 C CA . GLY A 1 180 ? 2.764 -1.773 -22.930 1.00 73.88 180 GLY A CA 1
ATOM 1471 C C . GLY A 1 180 ? 3.666 -2.856 -23.532 1.00 73.88 180 GLY A C 1
ATOM 1472 O O . GLY A 1 180 ? 4.617 -2.530 -24.238 1.00 73.88 180 GLY A O 1
ATOM 1473 N N . GLN A 1 181 ? 3.304 -4.134 -23.359 1.00 75.81 181 GLN A N 1
ATOM 1474 C CA . GLN A 1 181 ? 4.028 -5.266 -23.953 1.00 75.81 181 GLN A CA 1
ATOM 1475 C C . GLN A 1 181 ? 3.929 -5.258 -25.482 1.00 75.81 181 GLN A C 1
ATOM 1477 O O . GLN A 1 181 ? 4.907 -5.544 -26.165 1.00 75.81 181 GLN A O 1
ATOM 1482 N N . VAL A 1 182 ? 2.769 -4.882 -26.031 1.00 80.75 182 VAL A N 1
ATOM 1483 C CA . VAL A 1 182 ? 2.592 -4.752 -27.487 1.00 80.75 182 VAL A CA 1
ATOM 1484 C C . VAL A 1 182 ? 3.491 -3.646 -28.044 1.00 80.75 182 VAL A C 1
ATOM 1486 O O . VAL A 1 182 ? 4.173 -3.854 -29.044 1.00 80.75 182 VAL A O 1
ATOM 1489 N N . ALA A 1 183 ? 3.549 -2.485 -27.384 1.00 80.00 183 ALA A N 1
ATOM 1490 C CA . ALA A 1 183 ? 4.418 -1.386 -27.810 1.00 80.00 183 ALA A CA 1
ATOM 1491 C C . ALA A 1 183 ? 5.908 -1.774 -27.779 1.00 80.00 183 ALA A C 1
ATOM 1493 O O . ALA A 1 183 ? 6.650 -1.465 -28.709 1.00 80.00 183 ALA A O 1
ATOM 1494 N N . GLU A 1 184 ? 6.338 -2.492 -26.741 1.00 82.31 184 GLU A N 1
ATOM 1495 C CA . GLU A 1 184 ? 7.699 -3.021 -26.639 1.00 82.31 184 GLU A CA 1
ATOM 1496 C C . GLU A 1 184 ? 8.018 -4.008 -27.772 1.00 82.31 184 GLU A C 1
ATOM 1498 O O . GLU A 1 184 ? 9.053 -3.889 -28.431 1.00 82.31 184 GLU A O 1
ATOM 1503 N N . GLN A 1 185 ? 7.103 -4.936 -28.064 1.00 86.50 185 GLN A N 1
ATOM 1504 C CA . GLN A 1 185 ? 7.262 -5.889 -29.162 1.00 86.50 185 GLN A CA 1
ATOM 1505 C C . GLN A 1 185 ? 7.346 -5.203 -30.527 1.00 86.50 185 GLN A C 1
ATOM 1507 O O . GLN A 1 185 ? 8.151 -5.622 -31.356 1.00 86.50 185 GLN A O 1
ATOM 1512 N N . LEU A 1 186 ? 6.587 -4.128 -30.756 1.00 87.12 186 LEU A N 1
ATOM 1513 C CA . LEU A 1 186 ? 6.699 -3.335 -31.983 1.00 87.12 186 LEU A CA 1
ATOM 1514 C C . LEU A 1 186 ? 8.083 -2.685 -32.108 1.00 87.12 186 LEU A C 1
ATOM 1516 O O . LEU A 1 186 ? 8.705 -2.772 -33.166 1.00 87.12 186 LEU A O 1
ATOM 1520 N N . ILE A 1 187 ? 8.614 -2.106 -31.025 1.00 84.62 187 ILE A N 1
ATOM 1521 C CA . ILE A 1 187 ? 9.974 -1.540 -31.001 1.00 84.62 187 ILE A CA 1
ATOM 1522 C C . ILE A 1 187 ? 11.018 -2.626 -31.303 1.00 84.62 187 ILE A C 1
ATOM 1524 O O . ILE A 1 187 ? 11.946 -2.413 -32.088 1.00 84.62 187 ILE A O 1
ATOM 1528 N N . PHE A 1 188 ? 10.855 -3.815 -30.723 1.00 89.19 188 PHE A N 1
ATOM 1529 C CA . PHE A 1 188 ? 11.730 -4.956 -30.989 1.00 89.19 188 PHE A CA 1
ATOM 1530 C C . PHE A 1 188 ? 11.607 -5.485 -32.415 1.00 89.19 188 PHE A C 1
ATOM 1532 O O . PHE A 1 188 ? 12.615 -5.914 -32.981 1.00 89.19 188 PHE A O 1
ATOM 1539 N N . GLY A 1 189 ? 10.409 -5.432 -32.993 1.00 91.31 189 GLY A N 1
ATOM 1540 C CA . GLY A 1 189 ? 10.147 -5.752 -34.391 1.00 91.31 189 GLY A CA 1
ATOM 1541 C C . GLY A 1 189 ? 10.900 -4.814 -35.329 1.00 91.31 189 GLY A C 1
ATOM 1542 O O . GLY A 1 189 ? 11.607 -5.288 -36.212 1.00 91.31 189 GLY A O 1
ATOM 1543 N N . VAL A 1 190 ? 10.851 -3.500 -35.080 1.00 90.06 190 VAL A N 1
ATOM 1544 C CA . VAL A 1 190 ? 11.604 -2.500 -35.861 1.00 90.06 190 VAL A CA 1
ATOM 1545 C C . VAL A 1 190 ? 13.112 -2.750 -35.776 1.00 90.06 190 VAL A C 1
ATOM 1547 O O . VAL A 1 190 ? 13.786 -2.777 -36.804 1.00 90.06 190 VAL A O 1
ATOM 1550 N N . ALA A 1 191 ? 13.651 -3.006 -34.579 1.00 91.38 191 ALA A N 1
ATOM 1551 C CA . ALA A 1 191 ? 15.071 -3.336 -34.417 1.00 91.38 191 ALA A CA 1
ATOM 1552 C C . ALA A 1 191 ? 15.471 -4.598 -35.204 1.00 91.38 191 ALA A C 1
ATOM 1554 O O . ALA A 1 191 ? 16.523 -4.636 -35.842 1.00 91.38 191 ALA A O 1
ATOM 1555 N N . ALA A 1 192 ? 14.629 -5.635 -35.168 1.00 94.12 192 ALA A N 1
ATOM 1556 C CA . ALA A 1 192 ? 14.868 -6.875 -35.896 1.00 94.12 192 ALA A CA 1
ATOM 1557 C C . ALA A 1 192 ? 14.787 -6.681 -37.416 1.00 94.12 192 ALA A C 1
ATOM 1559 O O . ALA A 1 192 ? 15.617 -7.236 -38.132 1.00 94.12 192 ALA A O 1
ATOM 1560 N N . ALA A 1 193 ? 13.835 -5.878 -37.898 1.00 94.19 193 ALA A N 1
ATOM 1561 C CA . ALA A 1 193 ? 13.686 -5.554 -39.312 1.00 94.19 193 ALA A CA 1
ATOM 1562 C C . ALA A 1 193 ? 14.911 -4.799 -39.847 1.00 94.19 193 ALA A C 1
ATOM 1564 O O . ALA A 1 193 ? 15.459 -5.187 -40.874 1.00 94.19 193 ALA A O 1
ATOM 1565 N N . LEU A 1 194 ? 15.404 -3.793 -39.113 1.00 93.31 194 LEU A N 1
ATOM 1566 C CA . LEU A 1 194 ? 16.622 -3.059 -39.479 1.00 93.31 194 LEU A CA 1
ATOM 1567 C C . LEU A 1 194 ? 17.856 -3.971 -39.518 1.00 93.31 194 LEU A C 1
ATOM 1569 O O . LEU A 1 194 ? 18.655 -3.898 -40.448 1.00 93.31 194 LEU A O 1
ATOM 1573 N N . ALA A 1 195 ? 17.995 -4.864 -38.537 1.00 94.19 195 ALA A N 1
ATOM 1574 C CA . ALA A 1 195 ? 19.101 -5.815 -38.501 1.00 94.19 195 ALA A CA 1
ATOM 1575 C C . ALA A 1 195 ? 19.026 -6.847 -39.643 1.00 94.19 195 ALA A C 1
ATOM 1577 O O . ALA A 1 195 ? 20.052 -7.201 -40.223 1.00 94.19 195 ALA A O 1
ATOM 1578 N N . MET A 1 196 ? 17.820 -7.318 -39.984 1.00 94.94 196 MET A N 1
ATOM 1579 C CA . MET A 1 196 ? 17.607 -8.195 -41.138 1.00 94.94 196 MET A CA 1
ATOM 1580 C C . MET A 1 196 ? 17.940 -7.483 -42.448 1.00 94.94 196 MET A C 1
ATOM 1582 O O . MET A 1 196 ? 18.697 -8.038 -43.236 1.00 94.94 196 MET A O 1
ATOM 1586 N N . ALA A 1 197 ? 17.453 -6.253 -42.642 1.00 94.75 197 ALA A N 1
ATOM 1587 C CA . ALA A 1 197 ? 17.734 -5.450 -43.830 1.00 94.75 197 ALA A CA 1
ATOM 1588 C C . ALA A 1 197 ? 19.243 -5.236 -44.033 1.00 94.75 197 ALA A C 1
ATOM 1590 O O . ALA A 1 197 ? 19.743 -5.359 -45.151 1.00 94.75 197 ALA A O 1
ATOM 1591 N N . PHE A 1 198 ? 19.983 -4.988 -42.946 1.00 94.25 198 PHE A N 1
ATOM 1592 C CA . PHE A 1 198 ? 21.442 -4.913 -42.975 1.00 94.25 198 PHE A CA 1
ATOM 1593 C C . PHE A 1 198 ? 22.077 -6.228 -43.448 1.00 94.25 198 PHE A C 1
ATOM 1595 O O . PHE A 1 198 ? 22.860 -6.222 -44.395 1.00 94.25 198 PHE A O 1
ATOM 1602 N N . ALA A 1 199 ? 21.716 -7.363 -42.839 1.00 93.00 199 ALA A N 1
ATOM 1603 C CA . ALA A 1 199 ? 22.279 -8.663 -43.211 1.00 93.00 199 ALA A CA 1
ATOM 1604 C C . ALA A 1 199 ? 21.990 -9.028 -44.673 1.00 93.00 199 ALA A C 1
ATOM 1606 O O . ALA A 1 199 ? 22.881 -9.502 -45.375 1.00 93.00 199 ALA A O 1
ATOM 1607 N N . THR A 1 200 ? 20.766 -8.771 -45.146 1.00 92.81 200 THR A N 1
ATOM 1608 C CA . THR A 1 200 ? 20.388 -9.013 -46.543 1.00 92.81 200 THR A CA 1
ATOM 1609 C C . THR A 1 200 ? 21.134 -8.092 -47.497 1.00 92.81 200 THR A C 1
ATOM 1611 O O . THR A 1 200 ? 21.572 -8.546 -48.547 1.00 92.81 200 THR A O 1
ATOM 1614 N N . ALA A 1 201 ? 21.330 -6.821 -47.134 1.00 93.00 201 ALA A N 1
ATOM 1615 C CA . ALA A 1 201 ? 22.078 -5.882 -47.963 1.00 93.00 201 ALA A CA 1
ATOM 1616 C C . ALA A 1 201 ? 23.539 -6.321 -48.127 1.00 93.00 201 ALA A C 1
ATOM 1618 O O . ALA A 1 201 ? 24.052 -6.311 -49.243 1.00 93.00 201 ALA A O 1
ATOM 1619 N N . VAL A 1 202 ? 24.188 -6.765 -47.043 1.00 91.88 202 VAL A N 1
ATOM 1620 C CA . VAL A 1 202 ? 25.563 -7.283 -47.113 1.00 91.88 202 VAL A CA 1
ATOM 1621 C C . VAL A 1 202 ? 25.623 -8.572 -47.933 1.00 91.88 202 VAL A C 1
ATOM 1623 O O . VAL A 1 202 ? 26.498 -8.689 -48.786 1.00 91.88 202 VAL A O 1
ATOM 1626 N N . ALA A 1 203 ? 24.674 -9.495 -47.741 1.00 89.06 203 ALA A N 1
ATOM 1627 C CA . ALA A 1 203 ? 24.607 -10.735 -48.513 1.00 89.06 203 ALA A CA 1
ATOM 1628 C C . ALA A 1 203 ? 24.446 -10.470 -50.020 1.00 89.06 203 ALA A C 1
ATOM 1630 O O . ALA A 1 203 ? 25.206 -11.013 -50.815 1.00 89.06 203 ALA A O 1
ATOM 1631 N N . PHE A 1 204 ? 23.520 -9.592 -50.423 1.00 91.00 204 PHE A N 1
ATOM 1632 C CA . PHE A 1 204 ? 23.337 -9.239 -51.835 1.00 91.00 204 PHE A CA 1
ATOM 1633 C C . PHE A 1 204 ? 24.542 -8.491 -52.414 1.00 91.00 204 PHE A C 1
ATOM 1635 O O . PHE A 1 204 ? 24.918 -8.725 -53.563 1.00 91.00 204 PHE A O 1
ATOM 1642 N N . ALA A 1 205 ? 25.173 -7.609 -51.633 1.00 89.88 205 ALA A N 1
ATOM 1643 C CA . ALA A 1 205 ? 26.357 -6.882 -52.073 1.00 89.88 205 ALA A CA 1
ATOM 1644 C C . ALA A 1 205 ? 27.536 -7.829 -52.342 1.00 89.88 205 ALA A C 1
ATOM 1646 O O . ALA A 1 205 ? 28.170 -7.733 -53.393 1.00 89.88 205 ALA A O 1
ATOM 1647 N N . THR A 1 206 ? 27.815 -8.773 -51.440 1.00 88.38 206 THR A N 1
ATOM 1648 C CA . THR A 1 206 ? 28.925 -9.720 -51.624 1.00 88.38 206 THR A CA 1
ATOM 1649 C C . THR A 1 206 ? 28.625 -10.782 -52.668 1.00 88.38 206 THR A C 1
ATOM 1651 O O . THR A 1 206 ? 29.526 -11.140 -53.423 1.00 88.38 206 THR A O 1
ATOM 1654 N N . GLN A 1 207 ? 27.365 -11.198 -52.799 1.00 87.25 207 GLN A N 1
ATOM 1655 C CA . GLN A 1 207 ? 26.910 -12.054 -53.892 1.00 87.25 207 GLN A CA 1
ATOM 1656 C C . GLN A 1 207 ? 27.146 -11.402 -55.262 1.00 87.25 207 GLN A C 1
ATOM 1658 O O . GLN A 1 207 ? 27.619 -12.060 -56.186 1.00 87.25 207 GLN A O 1
ATOM 1663 N N . LYS A 1 208 ? 26.869 -10.096 -55.395 1.00 88.25 208 LYS A N 1
ATOM 1664 C CA . LYS A 1 208 ? 27.089 -9.351 -56.644 1.00 88.25 208 LYS A CA 1
ATOM 1665 C C . LYS A 1 208 ? 28.574 -9.222 -57.005 1.00 88.25 208 LYS A C 1
ATOM 1667 O O . LYS A 1 208 ? 28.899 -9.214 -58.186 1.00 88.25 208 LYS A O 1
ATOM 1672 N N . ILE A 1 209 ? 29.458 -9.100 -56.012 1.00 87.44 209 ILE A N 1
ATOM 1673 C CA . ILE A 1 209 ? 30.900 -8.882 -56.226 1.00 87.44 209 ILE A CA 1
ATOM 1674 C C . ILE A 1 209 ? 31.650 -10.200 -56.462 1.00 87.44 209 ILE A C 1
ATOM 1676 O O . ILE A 1 209 ? 32.473 -10.277 -57.367 1.00 87.44 209 ILE A O 1
ATOM 1680 N N . PHE A 1 210 ? 31.387 -11.228 -55.650 1.00 84.81 210 PHE A N 1
ATOM 1681 C CA . PHE A 1 210 ? 32.173 -12.469 -55.625 1.00 84.81 210 PHE A CA 1
ATOM 1682 C C . PHE A 1 210 ? 31.436 -13.686 -56.209 1.00 84.81 210 PHE A C 1
ATOM 1684 O O . PHE A 1 210 ? 31.975 -14.793 -56.169 1.00 84.81 210 PHE A O 1
ATOM 1691 N N . GLY A 1 211 ? 30.211 -13.504 -56.711 1.00 76.62 211 GLY A N 1
ATOM 1692 C CA . GLY A 1 211 ? 29.363 -14.579 -57.226 1.00 76.62 211 GLY A CA 1
ATOM 1693 C C . GLY A 1 211 ? 28.764 -15.479 -56.138 1.00 76.62 211 GLY A C 1
ATOM 1694 O O . GLY A 1 211 ? 28.998 -15.306 -54.939 1.00 76.62 211 GLY A O 1
ATOM 1695 N N . ASN A 1 212 ? 27.977 -16.470 -56.564 1.00 76.69 212 ASN A N 1
ATOM 1696 C CA . ASN A 1 212 ? 27.402 -17.475 -55.666 1.00 76.69 212 ASN A CA 1
ATOM 1697 C C . ASN A 1 212 ? 28.466 -18.508 -55.249 1.00 76.69 212 ASN A C 1
ATOM 1699 O O . ASN A 1 212 ? 29.241 -18.958 -56.086 1.00 76.69 212 ASN A O 1
ATOM 1703 N N . PHE A 1 213 ? 28.450 -18.935 -53.978 1.00 73.38 213 PHE A N 1
ATOM 1704 C CA . PHE A 1 213 ? 29.267 -20.044 -53.438 1.00 73.38 213 PHE A CA 1
ATOM 1705 C C . PHE A 1 213 ? 30.794 -19.852 -53.440 1.00 73.38 213 PHE A C 1
ATOM 1707 O O . PHE A 1 213 ? 31.545 -20.824 -53.452 1.00 73.38 213 PHE A O 1
ATOM 1714 N N . SER A 1 214 ? 31.279 -18.615 -53.354 1.00 82.62 214 SER A N 1
ATOM 1715 C CA . SER A 1 214 ? 32.706 -18.349 -53.154 1.00 82.62 214 SER A CA 1
ATOM 1716 C C . SER A 1 214 ? 33.081 -18.303 -51.665 1.00 82.62 214 SER A C 1
ATOM 1718 O O . SER A 1 214 ? 32.272 -17.948 -50.802 1.00 82.62 214 SER A O 1
ATOM 1720 N N . THR A 1 215 ? 34.332 -18.635 -51.335 1.00 85.31 215 THR A N 1
ATOM 1721 C CA . THR A 1 215 ? 34.854 -18.559 -49.958 1.00 85.31 215 THR A CA 1
ATOM 1722 C C . THR A 1 215 ? 34.645 -17.169 -49.324 1.00 85.31 215 THR A C 1
ATOM 1724 O O . THR A 1 215 ? 34.184 -17.106 -48.181 1.00 85.31 215 THR A O 1
ATOM 1727 N N . PRO A 1 216 ? 34.878 -16.043 -50.037 1.00 85.56 216 PRO A N 1
ATOM 1728 C CA . PRO A 1 216 ? 34.590 -14.704 -49.514 1.00 85.56 216 PRO A CA 1
ATOM 1729 C C . PRO A 1 216 ? 33.100 -14.456 -49.236 1.00 85.56 216 PRO A C 1
ATOM 1731 O O . PRO A 1 216 ? 32.761 -13.826 -48.232 1.00 85.56 216 PRO A O 1
ATOM 1734 N N . PHE A 1 217 ? 32.203 -14.980 -50.079 1.00 86.19 217 PHE A N 1
ATOM 1735 C CA . PHE A 1 217 ? 30.757 -14.898 -49.862 1.00 86.19 217 PHE A CA 1
ATOM 1736 C C . PHE A 1 217 ? 30.338 -15.642 -48.585 1.00 86.19 217 PHE A C 1
ATOM 1738 O O . PHE A 1 217 ? 29.602 -15.093 -47.763 1.00 86.19 217 PHE A O 1
ATOM 1745 N N . PHE A 1 218 ? 30.870 -16.848 -48.361 1.00 88.25 218 PHE A N 1
ATOM 1746 C CA . PHE A 1 218 ? 30.596 -17.617 -47.145 1.00 88.25 218 PHE A CA 1
ATOM 1747 C C . PHE A 1 218 ? 31.046 -16.878 -45.875 1.00 88.25 218 PHE A C 1
ATOM 1749 O O . PHE A 1 218 ? 30.256 -16.711 -44.941 1.00 88.25 218 PHE A O 1
ATOM 1756 N N . PHE A 1 219 ? 32.282 -16.363 -45.852 1.00 90.88 219 PHE A N 1
ATOM 1757 C CA . PHE A 1 219 ? 32.784 -15.581 -44.716 1.00 90.88 219 PHE A CA 1
ATOM 1758 C C . PHE A 1 219 ? 31.952 -14.320 -44.461 1.00 90.88 219 PHE A C 1
ATOM 1760 O O . PHE A 1 219 ? 31.651 -13.997 -43.309 1.00 90.88 219 PHE A O 1
ATOM 1767 N N . SER A 1 220 ? 31.531 -13.630 -45.523 1.00 90.19 220 SER A N 1
ATOM 1768 C CA . SER A 1 220 ? 30.659 -12.461 -45.414 1.00 90.19 220 SER A CA 1
ATOM 1769 C C . SER A 1 220 ? 29.305 -12.798 -44.789 1.00 90.19 220 SER A C 1
ATOM 1771 O O . SER A 1 220 ? 28.827 -12.048 -43.935 1.00 90.19 220 SER A O 1
ATOM 1773 N N . LEU A 1 221 ? 28.699 -13.931 -45.152 1.00 89.25 221 LEU A N 1
ATOM 1774 C CA . LEU A 1 221 ? 27.410 -14.368 -44.615 1.00 89.25 221 LEU A CA 1
ATOM 1775 C C . LEU A 1 221 ? 27.501 -14.635 -43.105 1.00 89.25 221 LEU A C 1
ATOM 1777 O O . LEU A 1 221 ? 26.702 -14.098 -42.333 1.00 89.25 221 LEU A O 1
ATOM 1781 N N . VAL A 1 222 ? 28.518 -15.389 -42.672 1.00 90.88 222 VAL A N 1
ATOM 1782 C CA . VAL A 1 222 ? 28.770 -15.669 -41.246 1.00 90.88 222 VAL A CA 1
ATOM 1783 C C . VAL A 1 222 ? 28.974 -14.370 -40.466 1.00 90.88 222 VAL A C 1
ATOM 1785 O O . VAL A 1 222 ? 28.340 -14.152 -39.431 1.00 90.88 222 VAL A O 1
ATOM 1788 N N . LEU A 1 223 ? 29.813 -13.470 -40.985 1.00 92.44 223 LEU A N 1
ATOM 1789 C CA . LEU A 1 223 ? 30.108 -12.199 -40.330 1.00 92.44 223 LEU A CA 1
ATOM 1790 C C . LEU A 1 223 ? 28.858 -11.308 -40.236 1.00 92.44 223 LEU A C 1
ATOM 1792 O O . LEU A 1 223 ? 28.563 -10.754 -39.175 1.00 92.44 223 LEU A O 1
ATOM 1796 N N . SER A 1 224 ? 28.074 -11.232 -41.311 1.00 91.12 224 SER A N 1
ATOM 1797 C CA . SER A 1 224 ? 26.812 -10.484 -41.360 1.00 91.12 224 SER A CA 1
ATOM 1798 C C . SER A 1 224 ? 25.796 -11.004 -40.353 1.00 91.12 224 SER A C 1
ATOM 1800 O O . SER A 1 224 ? 25.089 -10.213 -39.729 1.00 91.12 224 SER A O 1
ATOM 1802 N N . TYR A 1 225 ? 25.738 -12.322 -40.151 1.00 91.19 225 TYR A N 1
ATOM 1803 C CA . TYR A 1 225 ? 24.847 -12.934 -39.173 1.00 91.19 225 TYR A CA 1
ATOM 1804 C C . TYR A 1 225 ? 25.220 -12.547 -37.733 1.00 91.19 225 TYR A C 1
ATOM 1806 O O . TYR A 1 225 ? 24.352 -12.157 -36.951 1.00 91.19 225 TYR A O 1
ATOM 1814 N N . ILE A 1 226 ? 26.514 -12.553 -37.397 1.00 92.75 226 ILE A N 1
ATOM 1815 C CA . ILE A 1 226 ? 26.997 -12.110 -36.079 1.00 92.75 226 ILE A CA 1
ATOM 1816 C C . ILE A 1 226 ? 26.699 -10.619 -35.872 1.00 92.75 226 ILE A C 1
ATOM 1818 O O . ILE A 1 226 ? 26.184 -10.223 -34.822 1.00 92.75 226 ILE A O 1
ATOM 1822 N N . PHE A 1 227 ? 26.992 -9.779 -36.871 1.00 90.94 227 PHE A N 1
ATOM 1823 C CA . PHE A 1 227 ? 26.733 -8.342 -36.780 1.00 90.94 227 PHE A CA 1
ATOM 1824 C C . PHE A 1 227 ? 25.248 -8.022 -36.679 1.00 90.94 227 PHE A C 1
ATOM 1826 O O . PHE A 1 227 ? 24.879 -7.166 -35.879 1.00 90.94 227 PHE A O 1
ATOM 1833 N N . LYS A 1 228 ? 24.385 -8.732 -37.409 1.00 91.56 228 LYS A N 1
ATOM 1834 C CA . LYS A 1 228 ? 22.930 -8.623 -37.280 1.00 91.56 228 LYS A CA 1
ATOM 1835 C C . LYS A 1 228 ? 22.488 -8.791 -35.831 1.00 91.56 228 LYS A C 1
ATOM 1837 O O . LYS A 1 228 ? 21.723 -7.961 -35.345 1.00 91.56 228 LYS A O 1
ATOM 1842 N N . ASP A 1 229 ? 22.964 -9.815 -35.126 1.00 91.62 229 ASP A N 1
ATOM 1843 C CA . ASP A 1 229 ? 22.566 -10.039 -33.733 1.00 91.62 229 ASP A CA 1
ATOM 1844 C C . ASP A 1 229 ? 23.032 -8.903 -32.811 1.00 91.62 229 ASP A C 1
ATOM 1846 O O . ASP A 1 229 ? 22.283 -8.463 -31.935 1.00 91.62 229 ASP A O 1
ATOM 1850 N N . ARG A 1 230 ? 24.225 -8.345 -33.056 1.00 93.56 230 ARG A N 1
ATOM 1851 C CA . ARG A 1 230 ? 24.729 -7.181 -32.307 1.00 93.56 230 ARG A CA 1
ATOM 1852 C C . ARG A 1 230 ? 23.954 -5.907 -32.619 1.00 93.56 230 ARG A C 1
ATOM 1854 O O . ARG A 1 230 ? 23.566 -5.202 -31.692 1.00 93.56 230 ARG A O 1
ATOM 1861 N N . ILE A 1 231 ? 23.667 -5.639 -33.889 1.00 88.69 231 ILE A N 1
ATOM 1862 C CA . ILE A 1 231 ? 22.868 -4.492 -34.334 1.00 88.69 231 ILE A CA 1
ATOM 1863 C C . ILE A 1 231 ? 21.447 -4.589 -33.785 1.00 88.69 231 ILE A C 1
ATOM 1865 O O . ILE A 1 231 ? 20.919 -3.599 -33.291 1.00 88.69 231 ILE A O 1
ATOM 1869 N N . LYS A 1 232 ? 20.836 -5.776 -33.812 1.00 89.69 232 LYS A N 1
ATOM 1870 C CA . LYS A 1 232 ? 19.504 -6.017 -33.250 1.00 89.69 232 LYS A CA 1
ATOM 1871 C C . LYS A 1 232 ? 19.474 -5.703 -31.759 1.00 89.69 232 LYS A C 1
ATOM 1873 O O . LYS A 1 232 ? 18.585 -4.985 -31.315 1.00 89.69 232 LYS A O 1
ATOM 1878 N N . GLU A 1 233 ? 20.429 -6.214 -30.986 1.00 87.00 233 GLU A N 1
ATOM 1879 C CA . GLU A 1 233 ? 20.450 -6.017 -29.534 1.00 87.00 233 GLU A CA 1
ATOM 1880 C C . GLU A 1 233 ? 20.756 -4.560 -29.150 1.00 87.00 233 GLU A C 1
ATOM 1882 O O . GLU A 1 233 ? 20.052 -3.972 -28.326 1.00 87.00 233 GLU A O 1
ATOM 1887 N N . LEU A 1 234 ? 21.729 -3.929 -29.816 1.00 87.25 234 LEU A N 1
ATOM 1888 C CA . LEU A 1 234 ? 22.023 -2.502 -29.644 1.00 87.25 234 LEU A CA 1
ATOM 1889 C C . LEU A 1 234 ? 20.838 -1.629 -30.074 1.00 87.25 234 LEU A C 1
ATOM 1891 O O . LEU A 1 234 ? 20.472 -0.688 -29.373 1.00 87.25 234 LEU A O 1
ATOM 1895 N N . GLY A 1 235 ? 20.203 -1.972 -31.194 1.00 85.69 235 GLY A N 1
ATOM 1896 C CA . GLY A 1 235 ? 19.025 -1.298 -31.726 1.00 85.69 235 GLY A CA 1
ATOM 1897 C C . GLY A 1 235 ? 17.839 -1.384 -30.773 1.00 85.69 235 GLY A C 1
ATOM 1898 O O . GLY A 1 235 ? 17.196 -0.371 -30.518 1.00 85.69 235 GLY A O 1
ATOM 1899 N N . ARG A 1 236 ? 17.587 -2.550 -30.166 1.00 85.56 236 ARG A N 1
ATOM 1900 C CA . ARG A 1 236 ? 16.565 -2.705 -29.118 1.00 85.56 236 ARG A CA 1
ATOM 1901 C C . ARG A 1 236 ? 16.826 -1.758 -27.958 1.00 85.56 236 ARG A C 1
ATOM 1903 O O . ARG A 1 236 ? 15.946 -0.981 -27.607 1.00 85.56 236 ARG A O 1
ATOM 1910 N N . GLN A 1 237 ? 18.027 -1.788 -27.387 1.00 80.19 237 GLN A N 1
ATOM 1911 C CA . GLN A 1 237 ? 18.369 -0.955 -26.231 1.00 80.19 237 GLN A CA 1
ATOM 1912 C C . GLN A 1 237 ? 18.289 0.540 -26.564 1.00 80.19 237 GLN A C 1
ATOM 1914 O O . GLN A 1 237 ? 17.730 1.318 -25.789 1.00 80.19 237 GLN A O 1
ATOM 1919 N N . TYR A 1 238 ? 18.785 0.933 -27.739 1.00 82.50 238 TYR A N 1
ATOM 1920 C CA . TYR A 1 238 ? 18.753 2.311 -28.218 1.00 82.50 238 TYR A CA 1
ATOM 1921 C C . TYR A 1 238 ? 17.323 2.809 -28.453 1.00 82.50 238 TYR A C 1
ATOM 1923 O O . TYR A 1 238 ? 16.944 3.866 -27.944 1.00 82.50 238 TYR A O 1
ATOM 1931 N N . LEU A 1 239 ? 16.508 2.046 -29.188 1.00 81.62 239 LEU A N 1
ATOM 1932 C CA . LEU A 1 239 ? 15.128 2.418 -29.487 1.00 81.62 239 LEU A CA 1
ATOM 1933 C C . LEU A 1 239 ? 14.278 2.422 -28.214 1.00 81.62 239 LEU A C 1
ATOM 1935 O O . LEU A 1 239 ? 13.544 3.384 -27.994 1.00 81.62 239 LEU A O 1
ATOM 1939 N N . LEU A 1 240 ? 14.426 1.429 -27.329 1.00 77.81 240 LEU A N 1
ATOM 1940 C CA . LEU A 1 240 ? 13.773 1.458 -26.020 1.00 77.81 240 LEU A CA 1
ATOM 1941 C C . LEU A 1 240 ? 14.142 2.736 -25.269 1.00 77.81 240 LEU A C 1
ATOM 1943 O O . LEU A 1 240 ? 13.246 3.452 -24.851 1.00 77.81 240 LEU A O 1
ATOM 1947 N N . GLN A 1 241 ? 15.427 3.080 -25.148 1.00 73.44 241 GLN A N 1
ATOM 1948 C CA . GLN A 1 241 ? 15.853 4.282 -24.424 1.00 73.44 241 GLN A CA 1
ATOM 1949 C C . GLN A 1 241 ? 15.345 5.584 -25.063 1.00 73.44 241 GLN A C 1
ATOM 1951 O O . GLN A 1 241 ? 15.042 6.555 -24.364 1.00 73.44 241 GLN A O 1
ATOM 1956 N N . GLN A 1 242 ? 15.275 5.639 -26.391 1.00 75.88 242 GLN A N 1
ATOM 1957 C CA . GLN A 1 242 ? 14.832 6.829 -27.107 1.00 75.88 242 GLN A CA 1
ATOM 1958 C C . GLN A 1 242 ? 13.316 7.023 -27.002 1.00 75.88 242 GLN A C 1
ATOM 1960 O O . GLN A 1 242 ? 12.844 8.148 -26.825 1.00 75.88 242 GLN A O 1
ATOM 1965 N N . PHE A 1 243 ? 12.553 5.933 -27.073 1.00 73.06 243 PHE A N 1
ATOM 1966 C CA . PHE A 1 243 ? 11.100 5.976 -27.021 1.00 73.06 243 PHE A CA 1
ATOM 1967 C C . PHE A 1 243 ? 10.555 5.881 -25.582 1.00 73.06 243 PHE A C 1
ATOM 1969 O O . PHE A 1 243 ? 9.437 6.338 -25.347 1.00 73.06 243 PHE A O 1
ATOM 1976 N N . SER A 1 244 ? 11.321 5.397 -24.594 1.00 66.56 244 SER A N 1
ATOM 1977 C CA . SER A 1 244 ? 10.844 5.118 -23.221 1.00 66.56 244 SER A CA 1
ATOM 1978 C C . SER A 1 244 ? 10.346 6.343 -22.469 1.00 66.56 244 SER A C 1
ATOM 1980 O O . SER A 1 244 ? 9.532 6.223 -21.558 1.00 66.56 244 SER A O 1
ATOM 1982 N N . SER A 1 245 ? 10.820 7.532 -22.848 1.00 65.88 245 SER A N 1
ATOM 1983 C CA . SER A 1 245 ? 10.307 8.792 -22.309 1.00 65.88 245 SER A CA 1
ATOM 1984 C C . SER A 1 245 ? 8.879 9.089 -22.790 1.00 65.88 245 SER A C 1
ATOM 1986 O O . SER A 1 245 ? 8.134 9.762 -22.079 1.00 65.88 245 SER A O 1
ATOM 1988 N N . LYS A 1 246 ? 8.485 8.584 -23.967 1.00 69.94 246 LYS A N 1
ATOM 1989 C CA . LYS A 1 246 ? 7.194 8.854 -24.616 1.00 69.94 246 LYS A CA 1
ATOM 1990 C C . LYS A 1 246 ? 6.182 7.709 -24.493 1.00 69.94 246 LYS A C 1
ATOM 1992 O O . LYS A 1 246 ? 4.991 8.004 -24.429 1.00 69.94 246 LYS A O 1
ATOM 1997 N N . TYR A 1 247 ? 6.611 6.443 -24.448 1.00 72.38 247 TYR A N 1
ATOM 1998 C CA . TYR A 1 247 ? 5.699 5.307 -24.234 1.00 72.38 247 TYR A CA 1
ATOM 1999 C C . TYR A 1 247 ? 5.715 4.799 -22.788 1.00 72.38 247 TYR A C 1
ATOM 2001 O O . TYR A 1 247 ? 6.681 4.967 -22.040 1.00 72.38 247 TYR A O 1
ATOM 2009 N N . PHE A 1 248 ? 4.612 4.161 -22.402 1.00 76.31 248 PHE A N 1
ATOM 2010 C CA . PHE A 1 248 ? 4.421 3.568 -21.082 1.00 76.31 248 PHE A CA 1
ATOM 2011 C C . PHE A 1 248 ? 4.641 2.066 -21.142 1.00 76.31 248 PHE A C 1
ATOM 2013 O O . PHE A 1 248 ? 4.005 1.384 -21.942 1.00 76.31 248 PHE A O 1
ATOM 2020 N N . GLN A 1 249 ? 5.555 1.572 -20.310 1.00 77.38 249 GLN A N 1
ATOM 2021 C CA . GLN A 1 249 ? 5.906 0.151 -20.248 1.00 77.38 249 GLN A CA 1
ATOM 2022 C C . GLN A 1 249 ? 4.812 -0.648 -19.552 1.00 77.38 249 GLN A C 1
ATOM 2024 O O . GLN A 1 249 ? 4.448 -1.730 -20.007 1.00 77.38 249 GLN A O 1
ATOM 2029 N N . HIS A 1 250 ? 4.240 -0.095 -18.482 1.00 83.75 250 HIS A N 1
ATOM 2030 C CA . HIS A 1 250 ? 3.148 -0.740 -17.773 1.00 83.75 250 HIS A CA 1
ATOM 2031 C C . HIS A 1 250 ? 1.932 0.175 -17.710 1.00 83.75 250 HIS A C 1
ATOM 2033 O O . HIS A 1 250 ? 2.017 1.395 -17.546 1.00 83.75 250 HIS A O 1
ATOM 2039 N N . HIS A 1 251 ? 0.773 -0.450 -17.864 1.00 88.25 251 HIS A N 1
ATOM 2040 C CA . HIS A 1 251 ? -0.520 0.205 -17.889 1.00 88.25 251 HIS A CA 1
ATOM 2041 C C . HIS A 1 251 ? -1.437 -0.559 -16.942 1.00 88.25 251 HIS A C 1
ATOM 2043 O O . HIS A 1 251 ? -1.679 -1.746 -17.139 1.00 88.25 251 HIS A O 1
ATOM 2049 N N . PHE A 1 252 ? -1.929 0.107 -15.904 1.00 88.94 252 PHE A N 1
ATOM 2050 C CA . PHE A 1 252 ? -2.806 -0.466 -14.895 1.00 88.94 252 PHE A CA 1
ATOM 2051 C C . PHE A 1 252 ? -4.152 0.241 -14.890 1.00 88.94 252 PHE A C 1
ATOM 2053 O O . PHE A 1 252 ? -4.238 1.457 -15.041 1.00 88.94 252 PHE A O 1
ATOM 2060 N N . ARG A 1 253 ? -5.211 -0.519 -14.634 1.00 90.56 253 ARG A N 1
ATOM 2061 C CA . ARG A 1 253 ? -6.509 0.027 -14.241 1.00 90.56 253 ARG A CA 1
ATOM 2062 C C . ARG A 1 253 ? -6.798 -0.349 -12.802 1.00 90.56 253 ARG A C 1
ATOM 2064 O O . ARG A 1 253 ? -6.709 -1.524 -12.442 1.00 90.56 253 ARG A O 1
ATOM 2071 N N . LEU A 1 254 ? -7.118 0.661 -12.005 1.00 90.62 254 LEU A N 1
ATOM 2072 C CA . LEU A 1 254 ? -7.410 0.546 -10.586 1.00 90.62 254 LEU A CA 1
ATOM 2073 C C . LEU A 1 254 ? -8.918 0.640 -10.363 1.00 90.62 254 LEU A C 1
ATOM 2075 O O . LEU A 1 254 ? -9.542 1.607 -10.804 1.00 90.62 254 LEU A O 1
ATOM 2079 N N . TYR A 1 255 ? -9.492 -0.337 -9.668 1.00 89.19 255 TYR A N 1
ATOM 2080 C CA . TYR A 1 255 ? -10.925 -0.430 -9.398 1.00 89.19 255 TYR A CA 1
ATOM 2081 C C . TYR A 1 255 ? -11.224 -0.367 -7.899 1.00 89.19 255 TYR A C 1
ATOM 2083 O O . TYR A 1 255 ? -10.413 -0.797 -7.075 1.00 89.19 255 TYR A O 1
ATOM 2091 N N . GLN A 1 256 ? -12.396 0.166 -7.549 1.00 85.94 256 GLN A N 1
ATOM 2092 C CA . GLN A 1 256 ? -12.853 0.277 -6.165 1.00 85.94 256 GLN A CA 1
ATOM 2093 C C . GLN A 1 256 ? -13.467 -1.032 -5.685 1.00 85.94 256 GLN A C 1
ATOM 2095 O O . GLN A 1 256 ? -14.444 -1.511 -6.260 1.00 85.94 256 GLN A O 1
ATOM 2100 N N . GLY A 1 257 ? -12.906 -1.580 -4.607 1.00 75.50 257 GLY A N 1
ATOM 2101 C CA . GLY A 1 257 ? -13.406 -2.760 -3.914 1.00 75.50 257 GLY A CA 1
ATOM 2102 C C . GLY A 1 257 ? -13.851 -3.862 -4.875 1.00 75.50 257 GLY A C 1
ATOM 2103 O O . GLY A 1 257 ? -13.130 -4.234 -5.804 1.00 75.50 257 GLY A O 1
ATOM 2104 N N . ASN A 1 258 ? -15.077 -4.341 -4.658 1.00 67.12 258 ASN A N 1
ATOM 2105 C CA . ASN A 1 258 ? -15.725 -5.349 -5.498 1.00 67.12 258 ASN A CA 1
ATOM 2106 C C . ASN A 1 258 ? -16.696 -4.745 -6.528 1.00 67.12 258 ASN A C 1
ATOM 2108 O O . ASN A 1 258 ? -17.260 -5.486 -7.328 1.00 67.12 258 ASN A O 1
ATOM 2112 N N . SER A 1 259 ? -16.908 -3.424 -6.528 1.00 66.94 259 SER A N 1
ATOM 2113 C CA . SER A 1 259 ? -17.938 -2.762 -7.343 1.00 66.94 259 SER A CA 1
ATOM 2114 C C . SER A 1 259 ? -17.531 -2.560 -8.808 1.00 66.94 259 SER A C 1
ATOM 2116 O O . SER A 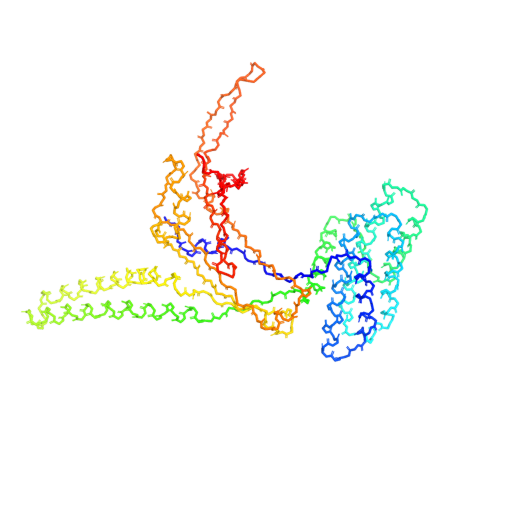1 259 ? -18.290 -1.993 -9.585 1.00 66.94 259 SER A O 1
ATOM 2118 N N . LYS A 1 260 ? -16.338 -3.030 -9.216 1.00 72.44 260 LYS A N 1
ATOM 2119 C CA . LYS A 1 260 ? -15.775 -2.897 -10.579 1.00 72.44 260 LYS A CA 1
ATOM 2120 C C . LYS A 1 260 ? -15.755 -1.451 -11.112 1.00 72.44 260 LYS A C 1
ATOM 2122 O O . LYS A 1 260 ? -15.487 -1.244 -12.295 1.00 72.44 260 LYS A O 1
ATOM 2127 N N . HIS A 1 261 ? -15.980 -0.440 -10.271 1.00 84.00 261 HIS A N 1
ATOM 2128 C CA . HIS A 1 261 ? -15.908 0.958 -10.679 1.00 84.00 261 HIS A CA 1
ATOM 2129 C C . HIS A 1 261 ? -14.452 1.353 -10.892 1.00 84.00 261 HIS A C 1
ATOM 2131 O O . HIS A 1 261 ? -13.628 1.247 -9.983 1.00 84.00 261 HIS A O 1
ATOM 2137 N N . LEU A 1 262 ? -14.130 1.800 -12.107 1.00 87.50 262 LEU A N 1
ATOM 2138 C CA . LEU A 1 262 ? -12.804 2.307 -12.436 1.00 87.50 262 LEU A CA 1
ATOM 2139 C C . LEU A 1 262 ? -12.555 3.599 -11.652 1.00 87.50 262 LEU A C 1
ATOM 2141 O O . LEU A 1 262 ? -13.310 4.559 -11.792 1.00 87.50 262 LEU A O 1
ATOM 2145 N N . ILE A 1 263 ? -11.481 3.639 -10.871 1.00 88.69 263 ILE A N 1
ATOM 2146 C CA . ILE A 1 263 ? -11.050 4.826 -10.125 1.00 88.69 263 ILE A CA 1
ATOM 2147 C C . ILE A 1 263 ? -10.030 5.600 -10.958 1.00 88.69 263 ILE A C 1
ATOM 2149 O O . ILE A 1 263 ? -10.206 6.788 -11.231 1.00 88.69 263 ILE A O 1
ATOM 2153 N N . VAL A 1 264 ? -8.953 4.916 -11.350 1.00 90.62 264 VAL A N 1
ATOM 2154 C CA . VAL A 1 264 ? -7.783 5.525 -11.985 1.00 90.62 264 VAL A CA 1
ATOM 2155 C C . VAL A 1 264 ? -7.237 4.592 -13.049 1.00 90.62 264 VAL A C 1
ATOM 2157 O O . VAL A 1 264 ? -7.082 3.391 -12.828 1.00 90.62 264 VAL A O 1
ATOM 2160 N N . ASP A 1 265 ? -6.906 5.165 -14.194 1.00 91.62 265 ASP A N 1
ATOM 2161 C CA . ASP A 1 265 ? -6.037 4.547 -15.178 1.00 91.62 265 ASP A CA 1
ATOM 2162 C C . ASP A 1 265 ? -4.612 5.087 -14.963 1.00 91.62 265 ASP A C 1
ATOM 2164 O O . ASP A 1 265 ? -4.387 6.298 -14.923 1.00 91.62 265 ASP A O 1
ATOM 2168 N N . VAL A 1 266 ? -3.663 4.186 -14.723 1.00 91.50 266 VAL A N 1
ATOM 2169 C CA . VAL A 1 266 ? -2.288 4.510 -14.349 1.00 91.50 266 VAL A CA 1
ATOM 2170 C C . VAL A 1 266 ? -1.349 4.003 -15.420 1.00 91.50 266 VAL A C 1
ATOM 2172 O O . VAL A 1 266 ? -1.353 2.822 -15.764 1.00 91.50 266 VAL A O 1
ATOM 2175 N N . LYS A 1 267 ? -0.488 4.887 -15.910 1.00 89.69 267 LYS A N 1
ATOM 2176 C CA . LYS A 1 267 ? 0.560 4.524 -16.858 1.00 89.69 267 LYS A CA 1
ATOM 2177 C C . LYS A 1 267 ? 1.918 4.834 -16.266 1.00 89.69 267 LYS A C 1
ATOM 2179 O O . LYS A 1 267 ? 2.123 5.930 -15.749 1.00 89.69 267 LYS A O 1
ATOM 2184 N N . GLU A 1 268 ? 2.843 3.893 -16.359 1.00 89.00 268 GLU A N 1
ATOM 2185 C CA . GLU A 1 268 ? 4.185 4.052 -15.815 1.00 89.00 268 GLU A CA 1
ATOM 2186 C C . GLU A 1 268 ? 5.270 3.605 -16.793 1.00 89.00 268 GLU A C 1
ATOM 2188 O O . GLU A 1 268 ? 5.069 2.738 -17.650 1.00 89.00 268 GLU A O 1
ATOM 2193 N N . SER A 1 269 ? 6.439 4.218 -16.645 1.00 85.62 269 SER A N 1
ATOM 2194 C CA . SER A 1 269 ? 7.651 3.807 -17.344 1.00 85.62 269 SER A CA 1
ATOM 2195 C C . SER A 1 269 ? 8.844 3.929 -16.419 1.00 85.62 269 SER A C 1
ATOM 2197 O O . SER A 1 269 ? 8.925 4.844 -15.593 1.00 85.62 269 SER A O 1
ATOM 2199 N N . PHE A 1 270 ? 9.808 3.044 -16.629 1.00 84.88 270 PHE A N 1
ATOM 2200 C CA . PHE A 1 270 ? 11.087 3.093 -15.958 1.00 84.88 270 PHE A CA 1
ATOM 2201 C C . PHE A 1 270 ? 12.225 3.054 -16.976 1.00 84.88 270 PHE A C 1
ATOM 2203 O O . PHE A 1 270 ? 12.293 2.159 -17.817 1.00 84.88 270 PHE A O 1
ATOM 2210 N N . PHE A 1 271 ? 13.121 4.035 -16.939 1.00 82.19 271 PHE A N 1
ATOM 2211 C CA . PHE A 1 271 ? 14.208 4.107 -17.913 1.00 82.19 271 PHE A CA 1
ATOM 2212 C C . PHE A 1 271 ? 15.415 4.879 -17.395 1.00 82.19 271 PHE A C 1
ATOM 2214 O O . PHE A 1 271 ? 15.367 5.557 -16.370 1.00 82.19 271 PHE A O 1
ATOM 2221 N N . ARG A 1 272 ? 16.526 4.764 -18.126 1.00 82.56 272 ARG A N 1
ATOM 2222 C CA . ARG A 1 272 ? 17.773 5.467 -17.829 1.00 82.56 272 ARG A CA 1
ATOM 2223 C C . ARG A 1 272 ? 17.942 6.657 -18.772 1.00 82.56 272 ARG A C 1
ATOM 2225 O O . ARG A 1 272 ? 17.894 6.500 -19.993 1.00 82.56 272 ARG A O 1
ATOM 2232 N N . GLN A 1 273 ? 18.180 7.841 -18.221 1.00 82.38 273 GLN A N 1
ATOM 2233 C CA . GLN A 1 273 ? 18.237 9.095 -18.974 1.00 82.38 273 GLN A CA 1
ATOM 2234 C C . GLN A 1 273 ? 19.506 9.881 -18.644 1.00 82.38 273 GLN A C 1
ATOM 2236 O O . GLN A 1 273 ? 19.923 9.954 -17.492 1.00 82.38 273 GLN A O 1
ATOM 2241 N N . SER A 1 274 ? 20.139 10.485 -19.651 1.00 83.00 274 SER A N 1
ATOM 2242 C CA . SER A 1 274 ? 21.296 11.357 -19.426 1.00 83.00 274 SER A CA 1
ATOM 2243 C C . SER A 1 274 ? 20.879 12.682 -18.785 1.00 83.00 274 SER A C 1
ATOM 2245 O O . SER A 1 274 ? 19.781 13.180 -19.048 1.00 83.00 274 SER A O 1
ATOM 2247 N N . SER A 1 275 ? 21.780 13.302 -18.011 1.00 81.88 275 SER A N 1
ATOM 2248 C CA . SER A 1 275 ? 21.513 14.590 -17.342 1.00 81.88 275 SER A CA 1
ATOM 2249 C C . SER A 1 275 ? 20.985 15.666 -18.299 1.00 81.88 275 SER A C 1
ATOM 2251 O O . SER A 1 275 ? 20.123 16.451 -17.928 1.00 81.88 275 SER A O 1
ATOM 2253 N N . ARG A 1 276 ? 21.459 15.676 -19.554 1.00 82.38 276 ARG A N 1
ATOM 2254 C CA . ARG A 1 276 ? 21.086 16.670 -20.579 1.00 82.38 276 ARG A CA 1
ATOM 2255 C C . ARG A 1 276 ? 19.623 16.591 -21.012 1.00 82.38 276 ARG A C 1
ATOM 2257 O O . ARG A 1 276 ? 19.080 17.589 -21.469 1.00 82.38 276 ARG A O 1
ATOM 2264 N N . LYS A 1 277 ? 19.000 15.413 -20.912 1.00 83.06 277 LYS A N 1
ATOM 2265 C CA . LYS A 1 277 ? 17.598 15.217 -21.302 1.00 83.06 277 LYS A CA 1
ATOM 2266 C C . LYS A 1 277 ? 16.625 15.460 -20.131 1.00 83.06 277 LYS A C 1
ATOM 2268 O O . LYS A 1 277 ? 15.422 15.438 -20.366 1.00 83.06 277 LYS A O 1
ATOM 2273 N N . LEU A 1 278 ? 17.107 15.659 -18.898 1.00 82.75 278 LEU A N 1
ATOM 2274 C CA . LEU A 1 278 ? 16.254 15.952 -17.736 1.00 82.75 278 LEU A CA 1
ATOM 2275 C C . LEU A 1 278 ? 15.655 17.372 -17.820 1.00 82.75 278 LEU A C 1
ATOM 2277 O O . LEU A 1 278 ? 16.242 18.234 -18.471 1.00 82.75 278 LEU A O 1
ATOM 2281 N N . PRO A 1 279 ? 14.532 17.662 -17.141 1.00 83.88 279 PRO A N 1
ATOM 2282 C CA . PRO A 1 279 ? 14.003 19.022 -17.006 1.00 83.88 279 PRO A CA 1
ATOM 2283 C C . PRO A 1 279 ? 15.048 20.027 -16.493 1.00 83.88 279 PRO A C 1
ATOM 2285 O O . PRO A 1 279 ? 15.830 19.700 -15.600 1.00 83.88 279 PRO A O 1
ATOM 2288 N N . LYS A 1 280 ? 15.040 21.267 -17.012 1.00 83.69 280 LYS A N 1
ATOM 2289 C CA . LYS A 1 280 ? 16.031 22.312 -16.669 1.00 83.69 280 LYS A CA 1
ATOM 2290 C C . LYS A 1 280 ? 16.145 22.567 -15.159 1.00 83.69 280 LYS A C 1
ATOM 2292 O O . LYS A 1 280 ? 17.258 22.699 -14.659 1.00 83.69 280 LYS A O 1
ATOM 2297 N N . ALA A 1 281 ? 15.024 22.563 -14.435 1.00 80.38 281 ALA A N 1
ATOM 2298 C CA . ALA A 1 281 ? 15.007 22.712 -12.978 1.00 80.38 281 ALA A CA 1
ATOM 2299 C C . ALA A 1 281 ? 15.806 21.599 -12.273 1.00 80.38 281 ALA A C 1
ATOM 2301 O O . ALA A 1 281 ? 16.637 21.876 -11.414 1.00 80.38 281 ALA A O 1
ATOM 2302 N N . LEU A 1 282 ? 15.647 20.341 -12.703 1.00 81.25 282 LEU A N 1
ATOM 2303 C CA . LEU A 1 282 ? 16.420 19.216 -12.166 1.00 81.25 282 LEU A CA 1
ATOM 2304 C C . LEU A 1 282 ? 17.895 19.278 -12.583 1.00 81.25 282 LEU A C 1
ATOM 2306 O O . LEU A 1 282 ? 18.766 18.891 -11.809 1.00 81.25 282 LEU A O 1
ATOM 2310 N N . GLN A 1 283 ? 18.198 19.793 -13.780 1.00 83.31 283 GLN A N 1
ATOM 2311 C CA . GLN A 1 283 ? 19.585 20.019 -14.197 1.00 83.31 283 GLN A CA 1
ATOM 2312 C C . GLN A 1 283 ? 20.287 21.051 -13.310 1.00 83.31 283 GLN A C 1
ATOM 2314 O O . GLN A 1 283 ? 21.445 20.839 -12.962 1.00 83.31 283 GLN A O 1
ATOM 2319 N N . ALA A 1 284 ? 19.606 22.138 -12.933 1.00 81.81 284 ALA A N 1
ATOM 2320 C CA . ALA A 1 284 ? 20.154 23.135 -12.015 1.00 81.81 284 ALA A CA 1
ATOM 2321 C C . ALA A 1 284 ? 20.487 22.500 -10.658 1.00 81.81 284 ALA A C 1
ATOM 2323 O O . ALA A 1 284 ? 21.616 22.610 -10.190 1.00 81.81 284 ALA A O 1
ATOM 2324 N N . VAL A 1 285 ? 19.563 21.713 -10.097 1.00 78.25 285 VAL A N 1
ATOM 2325 C CA . VAL A 1 285 ? 19.793 20.979 -8.841 1.00 78.25 285 VAL A CA 1
ATOM 2326 C C . VAL A 1 285 ? 21.004 20.040 -8.932 1.00 78.25 285 VAL A C 1
ATOM 2328 O O . VAL A 1 285 ? 21.787 19.949 -7.990 1.00 78.25 285 VAL A O 1
ATOM 2331 N N . LEU A 1 286 ? 21.202 19.368 -10.071 1.00 77.19 286 LEU A N 1
ATOM 2332 C CA . LEU A 1 286 ? 22.366 18.501 -10.289 1.00 77.19 286 LEU A CA 1
ATOM 2333 C C . LEU A 1 286 ? 23.691 19.273 -10.403 1.00 77.19 286 LEU A C 1
ATOM 2335 O O . LEU A 1 286 ? 24.726 18.719 -10.039 1.00 77.19 286 LEU A O 1
ATOM 2339 N N . LYS A 1 287 ? 23.680 20.519 -10.899 1.00 76.88 287 LYS A N 1
ATOM 2340 C CA . LYS A 1 287 ? 24.886 21.359 -11.030 1.00 76.88 287 LYS A CA 1
ATOM 2341 C C . LYS A 1 287 ? 25.425 21.840 -9.683 1.00 76.88 287 LYS A C 1
ATOM 2343 O O . LYS A 1 287 ? 26.632 21.981 -9.549 1.00 76.88 287 LYS A O 1
ATOM 2348 N N . HIS A 1 288 ? 24.556 22.053 -8.696 1.00 72.62 288 HIS A N 1
ATOM 2349 C CA . HIS A 1 288 ? 24.938 22.520 -7.356 1.00 72.62 288 HIS A CA 1
ATOM 2350 C C . HIS A 1 288 ? 25.340 21.384 -6.394 1.00 72.62 288 HIS A C 1
ATOM 2352 O O . HIS A 1 288 ? 25.438 21.591 -5.186 1.00 72.62 288 HIS A O 1
ATOM 2358 N N . ARG A 1 289 ? 25.560 20.163 -6.900 1.00 70.06 289 ARG A N 1
ATOM 2359 C CA . ARG A 1 289 ? 26.034 19.036 -6.086 1.00 70.06 289 ARG A CA 1
ATOM 2360 C C . ARG A 1 289 ? 27.538 19.184 -5.786 1.00 70.06 289 ARG A C 1
ATOM 2362 O O . ARG A 1 289 ? 28.281 19.587 -6.680 1.00 70.06 289 ARG A O 1
ATOM 2369 N N . PRO A 1 290 ? 28.016 18.813 -4.582 1.00 68.25 290 PRO A N 1
ATOM 2370 C CA . PRO A 1 290 ? 29.450 18.766 -4.290 1.00 68.25 290 PRO A CA 1
ATOM 2371 C C . PRO A 1 290 ? 30.226 17.906 -5.305 1.00 68.25 290 PRO A C 1
ATOM 2373 O O . PRO A 1 290 ? 29.842 16.772 -5.593 1.00 68.25 290 PRO A O 1
ATOM 2376 N N . LEU A 1 291 ? 31.350 18.433 -5.812 1.00 59.66 291 LEU A N 1
ATOM 2377 C CA . LEU A 1 291 ? 32.184 17.797 -6.848 1.00 59.66 291 LEU A CA 1
ATOM 2378 C C . LEU A 1 291 ? 32.759 16.424 -6.448 1.00 59.66 291 LEU A C 1
ATOM 2380 O O . LEU A 1 291 ? 33.070 15.619 -7.321 1.00 59.66 291 LEU A O 1
ATOM 2384 N N . ASN A 1 292 ? 32.891 16.143 -5.148 1.00 59.00 292 ASN A N 1
ATOM 2385 C CA . ASN A 1 292 ? 33.539 14.927 -4.637 1.00 59.00 292 ASN A CA 1
ATOM 2386 C C . ASN A 1 292 ? 32.689 13.649 -4.744 1.00 59.00 292 ASN A C 1
ATOM 2388 O O . ASN A 1 292 ? 33.121 12.574 -4.324 1.00 59.00 292 ASN A O 1
ATOM 2392 N N . GLU A 1 293 ? 31.485 13.730 -5.301 1.00 63.12 293 GLU A N 1
ATOM 2393 C CA . GLU A 1 293 ? 30.597 12.586 -5.444 1.00 63.12 293 GLU A CA 1
ATOM 2394 C C . GLU A 1 293 ? 30.588 12.095 -6.892 1.00 63.12 293 GLU A C 1
ATOM 2396 O O . GLU A 1 293 ? 30.118 12.784 -7.797 1.00 63.12 293 GLU A O 1
ATOM 2401 N N . PHE A 1 294 ? 31.091 10.875 -7.112 1.00 55.03 294 PHE A N 1
ATOM 2402 C CA . PHE A 1 294 ? 31.036 10.192 -8.406 1.00 55.03 294 PHE A CA 1
ATOM 2403 C C . PHE A 1 294 ? 29.602 10.205 -8.956 1.00 55.03 294 PHE A C 1
ATOM 2405 O O . PHE A 1 294 ? 28.742 9.444 -8.508 1.00 55.03 294 PHE A O 1
ATOM 2412 N N . SER A 1 295 ? 29.342 11.057 -9.949 1.00 58.28 295 SER A N 1
ATOM 2413 C CA . SER A 1 295 ? 28.083 11.039 -10.684 1.00 58.28 295 SER A CA 1
ATOM 2414 C C . SER A 1 295 ? 28.248 10.160 -11.906 1.00 58.28 295 SER A C 1
ATOM 2416 O O . SER A 1 295 ? 28.963 10.497 -12.850 1.00 58.28 295 SER A O 1
ATOM 2418 N N . ASP A 1 296 ? 27.513 9.056 -11.927 1.00 63.47 296 ASP A N 1
ATOM 2419 C CA . ASP A 1 296 ? 27.236 8.380 -13.182 1.00 63.47 296 ASP A CA 1
ATOM 2420 C C . ASP A 1 296 ? 26.557 9.383 -14.144 1.00 63.47 296 ASP A C 1
ATOM 2422 O O . ASP A 1 296 ? 25.782 10.249 -13.720 1.00 63.47 296 ASP A O 1
ATOM 2426 N N . LYS A 1 297 ? 26.867 9.320 -15.445 1.00 69.50 297 LYS A N 1
ATOM 2427 C CA . LYS A 1 297 ? 26.367 10.301 -16.441 1.00 69.50 297 LYS A CA 1
ATOM 2428 C C . LYS A 1 297 ? 24.872 10.138 -16.738 1.00 69.50 297 LYS A C 1
ATOM 2430 O O . LYS A 1 297 ? 24.286 10.938 -17.476 1.00 69.50 297 LYS A O 1
ATOM 2435 N N . ALA A 1 298 ? 24.264 9.081 -16.212 1.00 77.25 298 ALA A N 1
ATOM 2436 C CA . ALA A 1 298 ? 22.905 8.694 -16.516 1.00 77.25 298 ALA A CA 1
ATOM 2437 C C . ALA A 1 298 ? 22.144 8.290 -15.249 1.00 77.25 298 ALA A C 1
ATOM 2439 O O . ALA A 1 298 ? 22.634 7.525 -14.422 1.00 77.25 298 ALA A O 1
ATOM 2440 N N . HIS A 1 299 ? 20.923 8.805 -15.149 1.00 84.06 299 HIS A N 1
ATOM 2441 C CA . HIS A 1 299 ? 20.046 8.747 -13.987 1.00 84.06 299 HIS A CA 1
ATOM 2442 C C . HIS A 1 299 ? 18.899 7.779 -14.235 1.00 84.06 299 HIS A C 1
ATOM 2444 O O . HIS A 1 299 ? 18.450 7.615 -15.372 1.00 84.06 299 HIS A O 1
ATOM 2450 N N . TRP A 1 300 ? 18.408 7.159 -13.168 1.00 86.25 300 TRP A N 1
ATOM 2451 C CA . TRP A 1 300 ? 17.196 6.350 -13.213 1.00 86.25 300 TRP A CA 1
ATOM 2452 C C . TRP A 1 300 ? 15.970 7.243 -13.080 1.00 86.25 300 TRP A C 1
ATOM 2454 O O . TRP A 1 300 ? 15.869 8.023 -12.136 1.00 86.25 300 TRP A O 1
ATOM 2464 N N . VAL A 1 301 ? 15.046 7.121 -14.028 1.00 86.50 301 VAL A N 1
ATOM 2465 C CA . VAL A 1 301 ? 13.806 7.891 -14.069 1.00 86.50 301 VAL A CA 1
ATOM 2466 C C . VAL A 1 301 ? 12.638 6.930 -13.939 1.00 86.50 301 VAL A C 1
ATOM 2468 O O . VAL A 1 301 ? 12.454 6.031 -14.761 1.00 86.50 301 VAL A O 1
ATOM 2471 N N . TYR A 1 302 ? 11.850 7.143 -12.892 1.00 89.56 302 TYR A N 1
ATOM 2472 C CA . TYR A 1 302 ? 10.559 6.505 -12.699 1.00 89.56 302 TYR A CA 1
ATOM 2473 C C . TYR A 1 302 ? 9.473 7.548 -12.959 1.00 89.56 302 TYR A C 1
ATOM 2475 O O . TYR A 1 302 ? 9.399 8.551 -12.251 1.00 89.56 302 TYR A O 1
ATOM 2483 N N . GLN A 1 303 ? 8.662 7.332 -13.994 1.00 87.94 303 GLN A N 1
ATOM 2484 C CA . GLN A 1 303 ? 7.560 8.225 -14.344 1.00 87.94 303 GLN A CA 1
ATOM 2485 C C . GLN A 1 303 ? 6.226 7.504 -14.212 1.00 87.94 303 GLN A C 1
ATOM 2487 O O . GLN A 1 303 ? 6.082 6.358 -14.639 1.00 87.94 303 GLN A O 1
ATOM 2492 N N . ARG A 1 304 ? 5.234 8.204 -13.663 1.00 89.69 304 ARG A N 1
ATOM 2493 C CA . ARG A 1 304 ? 3.885 7.680 -13.463 1.00 89.69 304 ARG A CA 1
ATOM 2494 C C . ARG A 1 304 ? 2.864 8.771 -13.738 1.00 89.69 304 ARG A C 1
ATOM 2496 O O . ARG A 1 304 ? 3.020 9.899 -13.279 1.00 89.69 304 ARG A O 1
ATOM 2503 N N . ARG A 1 305 ? 1.843 8.444 -14.527 1.00 89.81 305 ARG A N 1
ATOM 2504 C CA . ARG A 1 305 ? 0.739 9.340 -14.882 1.00 89.81 305 ARG A CA 1
ATOM 2505 C C . ARG A 1 305 ? -0.576 8.740 -14.419 1.00 89.81 305 ARG A C 1
ATOM 2507 O O . ARG A 1 305 ? -0.829 7.561 -14.661 1.00 89.81 305 ARG A O 1
ATOM 2514 N N . TYR A 1 306 ? -1.398 9.573 -13.791 1.00 90.62 306 TYR A N 1
ATOM 2515 C CA . TYR A 1 306 ? -2.693 9.198 -13.237 1.00 90.62 306 TYR A CA 1
ATOM 2516 C C . TYR A 1 306 ? -3.813 9.854 -14.040 1.00 90.62 306 TYR A C 1
ATOM 2518 O O . TYR A 1 306 ? -3.858 11.074 -14.176 1.00 90.62 306 TYR A O 1
ATOM 2526 N N . PHE A 1 307 ? -4.740 9.045 -14.541 1.00 89.62 307 PHE A N 1
ATOM 2527 C CA . PHE A 1 307 ? -5.937 9.496 -15.239 1.00 89.62 307 PHE A CA 1
ATOM 2528 C C . PHE A 1 307 ? -7.164 9.080 -14.424 1.00 89.62 307 PHE A C 1
ATOM 2530 O O . PHE A 1 307 ? -7.651 7.953 -14.521 1.00 89.62 307 PHE A O 1
ATOM 2537 N N . PHE A 1 308 ? -7.645 9.988 -13.573 1.00 88.06 308 PHE A N 1
ATOM 2538 C CA . PHE A 1 308 ? -8.819 9.755 -12.727 1.00 88.06 308 PHE A CA 1
ATOM 2539 C C . PHE A 1 308 ? -10.111 9.738 -13.550 1.00 88.06 308 PHE A C 1
ATOM 2541 O O . PHE A 1 308 ? -10.359 10.661 -14.335 1.00 88.06 308 PHE A O 1
ATOM 2548 N N . SER A 1 309 ? -10.942 8.717 -13.327 1.00 85.81 309 SER A N 1
ATOM 2549 C CA . SER A 1 309 ? -12.228 8.533 -14.005 1.00 85.81 309 SER A CA 1
ATOM 2550 C C . SER A 1 309 ? -13.265 9.583 -13.588 1.00 85.81 309 SER A C 1
ATOM 2552 O O . SER A 1 309 ? -13.196 10.161 -12.501 1.00 85.81 309 SER A O 1
ATOM 2554 N N . THR A 1 310 ? -14.288 9.789 -14.422 1.00 77.75 310 THR A N 1
ATOM 2555 C CA . THR A 1 310 ? -15.421 10.676 -14.107 1.00 77.75 310 THR A CA 1
ATOM 2556 C C . THR A 1 310 ? -16.152 10.250 -12.833 1.00 77.75 310 THR A C 1
ATOM 2558 O O . THR A 1 310 ? -16.543 11.105 -12.042 1.00 77.75 310 THR A O 1
ATOM 2561 N N . TYR A 1 311 ? -16.287 8.938 -12.597 1.00 74.88 311 TYR A N 1
ATOM 2562 C CA . TYR A 1 311 ? -16.863 8.394 -11.363 1.00 74.88 311 TYR A CA 1
ATOM 2563 C C . TYR A 1 311 ? -16.089 8.891 -10.134 1.00 74.88 311 TYR A C 1
ATOM 2565 O O . TYR A 1 311 ? -16.682 9.465 -9.221 1.00 74.88 311 TYR A O 1
ATOM 2573 N N . LYS A 1 312 ? -14.752 8.784 -10.150 1.00 76.81 312 LYS A N 1
ATOM 2574 C CA . LYS A 1 312 ? -13.934 9.250 -9.027 1.00 76.81 312 LYS A CA 1
ATOM 2575 C C . LYS A 1 312 ? -13.978 10.769 -8.858 1.00 76.81 312 LYS A C 1
ATOM 2577 O O . LYS A 1 312 ? -14.035 11.249 -7.732 1.00 76.81 312 LYS A O 1
ATOM 2582 N N . ARG A 1 313 ? -14.002 11.529 -9.957 1.00 71.88 313 ARG A N 1
ATOM 2583 C CA . ARG A 1 313 ? -14.107 13.000 -9.918 1.00 71.88 313 ARG A CA 1
ATOM 2584 C C . ARG A 1 313 ? -15.410 13.487 -9.273 1.00 71.88 313 ARG A C 1
ATOM 2586 O O . ARG A 1 313 ? -15.405 14.530 -8.627 1.00 71.88 313 ARG A O 1
ATOM 2593 N N . LYS A 1 314 ? -16.511 12.739 -9.421 1.00 70.31 314 LYS A N 1
ATOM 2594 C CA . LYS A 1 314 ? -17.795 13.047 -8.766 1.00 70.31 314 LYS A CA 1
ATOM 2595 C C . LYS A 1 314 ? -17.791 12.703 -7.270 1.00 70.31 314 LYS A C 1
ATOM 2597 O O . LYS A 1 314 ? -18.441 13.386 -6.484 1.00 70.31 314 LYS A O 1
ATOM 2602 N N . GLN A 1 315 ? -17.046 11.679 -6.857 1.00 71.44 315 GLN A N 1
ATOM 2603 C CA . GLN A 1 315 ? -17.015 11.194 -5.476 1.00 71.44 315 GLN A CA 1
ATOM 2604 C C . GLN A 1 315 ? -15.930 11.899 -4.642 1.00 71.44 315 GLN A C 1
ATOM 2606 O O . GLN A 1 315 ? -14.824 11.385 -4.458 1.00 71.44 315 GLN A O 1
ATOM 2611 N N . LYS A 1 316 ? -16.266 13.085 -4.114 1.00 72.06 316 LYS A N 1
ATOM 2612 C CA . LYS A 1 316 ? -15.349 13.943 -3.334 1.00 72.06 316 LYS A CA 1
ATOM 2613 C C . LYS A 1 316 ? -15.043 13.452 -1.913 1.00 72.06 316 LYS A C 1
ATOM 2615 O O . LYS A 1 316 ? -14.091 13.929 -1.311 1.00 72.06 316 LYS A O 1
ATOM 2620 N N . THR A 1 317 ? -15.815 12.507 -1.380 1.00 75.38 317 THR A N 1
ATOM 2621 C CA . THR A 1 317 ? -15.722 12.053 0.024 1.00 75.38 317 THR A CA 1
ATOM 2622 C C . THR A 1 317 ? -14.586 11.065 0.300 1.00 75.38 317 THR A C 1
ATOM 2624 O O . THR A 1 317 ? -14.421 10.584 1.417 1.00 75.38 317 THR A O 1
ATOM 2627 N N . GLU A 1 318 ? -13.794 10.728 -0.714 1.00 82.06 318 GLU A N 1
ATOM 2628 C CA . GLU A 1 318 ? -12.740 9.727 -0.617 1.00 82.06 318 GLU A CA 1
ATOM 2629 C C . GLU A 1 318 ? -11.462 10.226 -1.293 1.00 82.06 318 GLU A C 1
ATOM 2631 O O . GLU A 1 318 ? -11.463 10.578 -2.475 1.00 82.06 318 GLU A O 1
ATOM 2636 N N . LYS A 1 319 ? -10.341 10.152 -0.587 1.00 85.81 319 LYS A N 1
ATOM 2637 C CA . LYS A 1 319 ? -9.006 10.454 -1.096 1.00 85.81 319 LYS A CA 1
ATOM 2638 C C . LYS A 1 319 ? -8.345 9.185 -1.631 1.00 85.81 319 LYS A C 1
ATOM 2640 O O . LYS A 1 319 ? -8.434 8.124 -1.019 1.00 85.81 319 LYS A O 1
ATOM 2645 N N . PHE A 1 320 ? -7.692 9.296 -2.784 1.00 88.50 320 PHE A N 1
ATOM 2646 C CA . PHE A 1 320 ? -6.823 8.247 -3.317 1.00 88.50 320 PHE A CA 1
ATOM 2647 C C . PHE A 1 320 ? -5.384 8.515 -2.880 1.00 88.50 320 PHE A C 1
ATOM 2649 O O . PHE A 1 320 ? -4.875 9.617 -3.085 1.00 88.50 320 PHE A O 1
ATOM 2656 N N . THR A 1 321 ? -4.743 7.502 -2.305 1.00 88.44 321 THR A N 1
ATOM 2657 C CA . THR A 1 321 ? -3.357 7.561 -1.840 1.00 88.44 321 THR A CA 1
ATOM 2658 C C . THR A 1 321 ? -2.566 6.450 -2.524 1.00 88.44 321 THR A C 1
ATOM 2660 O O . THR A 1 321 ? -2.936 5.279 -2.430 1.00 88.44 321 THR A O 1
ATOM 2663 N N . ASP A 1 322 ? -1.484 6.816 -3.213 1.00 89.62 322 ASP A N 1
ATOM 2664 C CA . ASP A 1 322 ? -0.517 5.876 -3.791 1.00 89.62 322 ASP A CA 1
ATOM 2665 C C . ASP A 1 322 ? 0.789 5.961 -2.994 1.00 89.62 322 ASP A C 1
ATOM 2667 O O . ASP A 1 322 ? 1.515 6.953 -3.064 1.00 89.62 322 ASP A O 1
ATOM 2671 N N . GLU A 1 323 ? 1.060 4.937 -2.190 1.00 90.75 323 GLU A N 1
ATOM 2672 C CA . GLU A 1 323 ? 2.299 4.809 -1.430 1.00 90.75 323 GLU A CA 1
ATOM 2673 C C . GLU A 1 323 ? 3.330 4.059 -2.281 1.00 90.75 323 GLU A C 1
ATOM 2675 O O . GLU A 1 323 ? 3.178 2.863 -2.554 1.00 90.75 323 GLU A O 1
ATOM 2680 N N . LEU A 1 324 ? 4.401 4.750 -2.675 1.00 90.31 324 LEU A N 1
ATOM 2681 C CA . LEU A 1 324 ? 5.564 4.146 -3.323 1.00 90.31 324 LEU A CA 1
ATOM 2682 C C . LEU A 1 324 ? 6.666 3.904 -2.288 1.00 90.31 324 LEU A C 1
ATOM 2684 O O . LEU A 1 324 ? 7.190 4.838 -1.687 1.00 90.31 324 LEU A O 1
ATOM 2688 N N . THR A 1 325 ? 7.055 2.645 -2.119 1.00 90.50 325 THR A N 1
ATOM 2689 C CA . THR A 1 325 ? 8.170 2.232 -1.263 1.00 90.50 325 THR A CA 1
ATOM 2690 C C . THR A 1 325 ? 9.345 1.783 -2.122 1.00 90.50 325 THR A C 1
ATOM 2692 O O . THR A 1 325 ? 9.191 0.924 -2.987 1.00 90.50 325 THR A O 1
ATOM 2695 N N . ILE A 1 326 ? 10.534 2.330 -1.861 1.00 88.81 326 ILE A N 1
ATOM 2696 C CA . ILE A 1 326 ? 11.772 1.971 -2.564 1.00 88.81 326 ILE A CA 1
ATOM 2697 C C . ILE A 1 326 ? 12.620 1.077 -1.655 1.00 88.81 326 ILE A C 1
ATOM 2699 O O . ILE A 1 326 ? 13.186 1.530 -0.660 1.00 88.81 326 ILE A O 1
ATOM 2703 N N . ASN A 1 327 ? 12.734 -0.205 -1.995 1.00 89.38 327 ASN A N 1
ATOM 2704 C CA . ASN A 1 327 ? 13.503 -1.178 -1.229 1.00 89.38 327 ASN A CA 1
ATOM 2705 C C . ASN A 1 327 ? 14.981 -1.194 -1.645 1.00 89.38 327 ASN A C 1
ATOM 2707 O O . ASN A 1 327 ? 15.396 -1.907 -2.557 1.00 89.38 327 ASN A O 1
ATOM 2711 N N . LEU A 1 328 ? 15.811 -0.461 -0.907 1.00 87.19 328 LEU A N 1
ATOM 2712 C CA . LEU A 1 328 ? 17.251 -0.380 -1.168 1.00 87.19 328 LEU A CA 1
ATOM 2713 C C . LEU A 1 328 ? 18.065 -1.536 -0.558 1.00 87.19 328 LEU A C 1
ATOM 2715 O O . LEU A 1 328 ? 19.275 -1.598 -0.758 1.00 87.19 328 LEU A O 1
ATOM 2719 N N . SER A 1 329 ? 17.444 -2.477 0.160 1.00 86.94 329 SER A N 1
ATOM 2720 C CA . SER A 1 329 ? 18.168 -3.486 0.955 1.00 86.94 329 SER A CA 1
ATOM 2721 C C . SER A 1 329 ? 19.108 -4.376 0.134 1.00 86.94 329 SER A C 1
ATOM 2723 O O . SER A 1 329 ? 20.198 -4.713 0.595 1.00 86.94 329 SER A O 1
ATOM 2725 N N . LYS A 1 330 ? 18.708 -4.783 -1.079 1.00 85.50 330 LYS A N 1
ATOM 2726 C CA . LYS A 1 330 ? 19.551 -5.597 -1.971 1.00 85.50 330 LYS A CA 1
ATOM 2727 C C . LYS A 1 330 ? 20.726 -4.775 -2.505 1.00 85.50 330 LYS A C 1
ATOM 2729 O O . LYS A 1 330 ? 21.865 -5.222 -2.423 1.0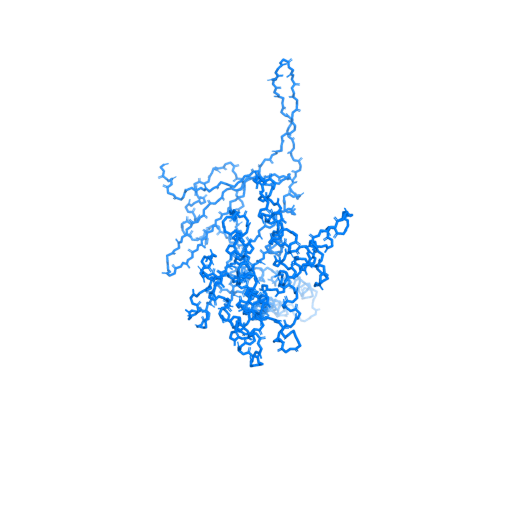0 85.50 330 LYS A O 1
ATOM 2734 N N . SER A 1 331 ? 20.457 -3.555 -2.966 1.00 83.38 331 SER A N 1
ATOM 2735 C CA . SER A 1 331 ? 21.472 -2.643 -3.504 1.00 83.38 331 SER A CA 1
ATOM 2736 C C . SER A 1 331 ? 22.504 -2.230 -2.451 1.00 83.38 331 SER A C 1
ATOM 2738 O O . SER A 1 331 ? 23.698 -2.258 -2.725 1.00 83.38 331 SER A O 1
ATOM 2740 N N . LEU A 1 332 ? 22.072 -1.918 -1.224 1.00 86.12 332 LEU A N 1
ATOM 2741 C CA . LEU A 1 332 ? 22.975 -1.550 -0.128 1.00 86.12 332 LEU A CA 1
ATOM 2742 C C . LEU A 1 332 ? 23.836 -2.732 0.333 1.00 86.12 332 LEU A C 1
ATOM 2744 O O . LEU A 1 332 ? 25.020 -2.555 0.612 1.00 86.12 332 LEU A O 1
ATOM 2748 N N . ARG A 1 333 ? 23.289 -3.955 0.351 1.00 86.00 333 ARG A N 1
ATOM 2749 C CA . ARG A 1 333 ? 24.063 -5.176 0.645 1.00 86.00 333 ARG A CA 1
ATOM 2750 C C . ARG A 1 333 ? 25.072 -5.537 -0.445 1.00 86.00 333 ARG A C 1
ATOM 2752 O O . ARG A 1 333 ? 26.023 -6.256 -0.153 1.00 86.00 333 ARG A O 1
ATOM 2759 N N . ALA A 1 334 ? 24.896 -5.043 -1.667 1.00 84.31 334 ALA A N 1
ATOM 2760 C CA . ALA A 1 334 ? 25.865 -5.220 -2.745 1.00 84.31 334 ALA A CA 1
ATOM 2761 C C . ALA A 1 334 ? 27.047 -4.234 -2.663 1.00 84.31 334 ALA A C 1
ATOM 2763 O O . ALA A 1 334 ? 28.045 -4.435 -3.349 1.00 84.31 334 ALA A O 1
ATOM 2764 N N . LEU A 1 335 ? 26.970 -3.188 -1.827 1.00 81.50 335 LEU A N 1
ATOM 2765 C CA . LEU A 1 335 ? 28.072 -2.238 -1.658 1.00 81.50 335 LEU A CA 1
ATOM 2766 C C . LEU A 1 335 ? 29.309 -2.921 -1.052 1.00 81.50 335 LEU A C 1
ATOM 2768 O O . LEU A 1 335 ? 29.164 -3.757 -0.145 1.00 81.50 335 LEU A O 1
ATOM 2772 N N . PRO A 1 336 ? 30.525 -2.546 -1.494 1.00 78.62 336 PRO A N 1
ATOM 2773 C CA . PRO A 1 336 ? 31.755 -3.086 -0.934 1.00 78.62 336 PRO A CA 1
ATOM 2774 C C . PRO A 1 336 ? 31.831 -2.776 0.564 1.00 78.62 336 PRO A C 1
ATOM 2776 O O . PRO A 1 336 ? 31.454 -1.694 1.023 1.00 78.62 336 PRO A O 1
ATOM 2779 N N 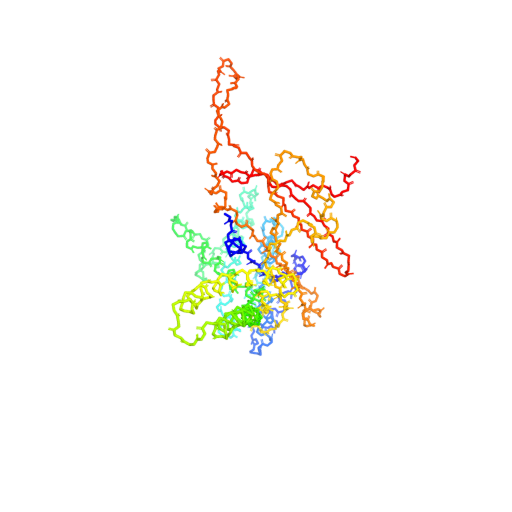. LYS A 1 337 ? 32.311 -3.742 1.351 1.00 78.75 337 LYS A N 1
ATOM 2780 C CA . LYS A 1 337 ? 32.512 -3.571 2.794 1.00 78.75 337 LYS A CA 1
ATOM 2781 C C . LYS A 1 337 ? 33.780 -2.741 3.021 1.00 78.75 337 LYS A C 1
ATOM 2783 O O . LYS A 1 337 ? 34.837 -3.290 3.294 1.00 78.75 337 LYS A O 1
ATOM 2788 N N . ILE A 1 338 ? 33.662 -1.423 2.888 1.00 76.94 338 ILE A N 1
ATOM 2789 C CA . ILE A 1 338 ? 34.737 -0.477 3.206 1.00 76.94 338 ILE A CA 1
ATOM 2790 C C . ILE A 1 338 ? 34.560 -0.052 4.665 1.00 76.94 338 ILE A C 1
ATOM 2792 O O . ILE A 1 338 ? 33.612 0.665 5.004 1.00 76.94 338 ILE A O 1
ATOM 2796 N N . LEU A 1 339 ? 35.447 -0.560 5.518 1.00 75.31 339 LEU A N 1
ATOM 2797 C CA . LEU A 1 339 ? 35.540 -0.241 6.937 1.00 75.31 339 LEU A CA 1
ATOM 2798 C C . LEU A 1 339 ? 36.826 0.542 7.179 1.00 75.31 339 LEU A C 1
ATOM 2800 O O . LEU A 1 339 ? 37.884 0.128 6.717 1.00 75.31 339 LEU A O 1
ATOM 2804 N N . SER A 1 340 ? 36.716 1.644 7.910 1.00 76.56 340 SER A N 1
ATOM 2805 C CA . SER A 1 340 ? 37.858 2.367 8.461 1.00 76.56 340 SER A CA 1
ATOM 2806 C C . SER A 1 340 ? 37.801 2.249 9.977 1.00 76.56 340 SER A C 1
ATOM 2808 O O . SER A 1 340 ? 36.748 2.498 10.566 1.00 76.56 340 SER A O 1
ATOM 2810 N N . ASN A 1 341 ? 38.898 1.862 10.618 1.00 82.81 341 ASN A N 1
ATOM 2811 C CA . ASN A 1 341 ? 38.976 1.845 12.075 1.00 82.81 341 ASN A CA 1
ATOM 2812 C C . ASN A 1 341 ? 39.382 3.237 12.549 1.00 82.81 341 ASN A C 1
ATOM 2814 O O . ASN A 1 341 ? 40.453 3.725 12.201 1.00 82.81 341 ASN A O 1
ATOM 2818 N N . HIS A 1 342 ? 38.506 3.892 13.306 1.00 82.81 342 HIS A N 1
ATOM 2819 C CA . HIS A 1 342 ? 38.782 5.203 13.874 1.00 82.81 342 HIS A CA 1
ATOM 2820 C C . HIS A 1 342 ? 39.133 5.031 15.347 1.00 82.81 342 HIS A C 1
ATOM 2822 O O . HIS A 1 342 ? 38.386 4.407 16.105 1.00 82.81 342 HIS A O 1
ATOM 2828 N N . HIS 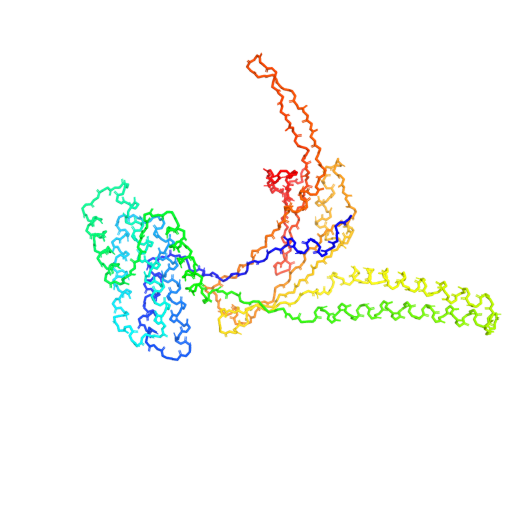A 1 343 ? 40.271 5.592 15.736 1.00 85.31 343 HIS A N 1
ATOM 2829 C CA . HIS A 1 343 ? 40.696 5.678 17.123 1.00 85.31 343 HIS A CA 1
ATOM 2830 C C . HIS A 1 343 ? 40.273 7.038 17.673 1.00 85.31 343 HIS A C 1
ATOM 2832 O O . HIS A 1 343 ? 40.510 8.061 17.032 1.00 85.31 343 HIS A O 1
ATOM 2838 N N . PHE A 1 344 ? 39.648 7.061 18.844 1.00 84.00 344 PHE A N 1
ATOM 2839 C CA . PHE A 1 344 ? 39.379 8.301 19.568 1.00 84.00 344 PHE A CA 1
ATOM 2840 C C . PHE A 1 344 ? 39.674 8.106 21.051 1.00 84.00 344 PHE A C 1
ATOM 2842 O O . PHE A 1 344 ? 39.612 6.994 21.581 1.00 84.00 344 PHE A O 1
ATOM 2849 N N . TYR A 1 345 ? 40.053 9.203 21.695 1.00 86.06 345 TYR A N 1
ATOM 2850 C CA . TYR A 1 345 ? 40.425 9.223 23.097 1.00 86.06 345 TYR A CA 1
ATOM 2851 C C . TYR A 1 345 ? 39.209 9.615 23.929 1.00 86.06 345 TYR A C 1
ATOM 2853 O O . TYR A 1 345 ? 38.683 10.715 23.775 1.00 86.06 345 TYR A O 1
ATOM 2861 N N . ASP A 1 346 ? 38.753 8.705 24.783 1.00 79.31 346 ASP A N 1
ATOM 2862 C CA . ASP A 1 346 ? 37.589 8.910 25.640 1.00 79.31 346 ASP A CA 1
ATOM 2863 C C . ASP A 1 346 ? 37.882 8.345 27.034 1.00 79.31 346 ASP A C 1
ATOM 2865 O O . ASP A 1 346 ? 38.339 7.210 27.169 1.00 79.31 346 ASP A O 1
ATOM 2869 N N . ALA A 1 347 ? 37.670 9.155 28.074 1.00 76.38 347 ALA A N 1
ATOM 2870 C CA . ALA A 1 347 ? 37.908 8.795 29.476 1.00 76.38 347 ALA A CA 1
ATOM 2871 C C . ALA A 1 347 ? 39.278 8.126 29.760 1.00 76.38 347 ALA A C 1
ATOM 2873 O O . ALA A 1 347 ? 39.358 7.112 30.448 1.00 76.38 347 ALA A O 1
ATOM 2874 N N . LYS A 1 348 ? 40.374 8.698 29.236 1.00 77.19 348 LYS A N 1
ATOM 2875 C CA . LYS A 1 348 ? 41.758 8.186 29.372 1.00 77.19 348 LYS A CA 1
ATOM 2876 C C . LYS A 1 348 ? 42.032 6.815 28.736 1.00 77.19 348 LYS A C 1
ATOM 2878 O O . LYS A 1 348 ? 43.073 6.216 28.993 1.00 77.19 348 LYS A O 1
ATOM 2883 N N . GLN A 1 349 ? 41.140 6.331 27.876 1.00 80.00 349 GLN A N 1
ATOM 2884 C CA . GLN A 1 349 ? 41.333 5.104 27.110 1.00 80.00 349 GLN A CA 1
ATOM 2885 C C . GLN A 1 349 ? 41.188 5.384 25.612 1.00 80.00 349 GLN A C 1
ATOM 2887 O O . GLN A 1 349 ? 40.324 6.148 25.177 1.00 80.00 349 GLN A O 1
ATOM 2892 N N . ILE A 1 350 ? 42.043 4.757 24.800 1.00 85.31 350 ILE A N 1
ATOM 2893 C CA . ILE A 1 350 ? 41.914 4.801 23.341 1.00 85.31 350 ILE A CA 1
ATOM 2894 C C . ILE A 1 350 ? 40.893 3.739 22.940 1.00 85.31 350 ILE A C 1
ATOM 2896 O O . ILE A 1 350 ? 41.155 2.541 23.048 1.00 85.31 350 ILE A O 1
ATOM 2900 N N . LYS A 1 351 ? 39.728 4.176 22.460 1.00 84.81 351 LYS A N 1
ATOM 2901 C CA . LYS A 1 351 ? 38.689 3.290 21.926 1.00 84.81 351 LYS A CA 1
ATOM 2902 C C . LYS A 1 351 ? 38.810 3.218 20.406 1.00 84.81 351 LYS A C 1
ATOM 2904 O O . LYS A 1 351 ? 39.075 4.217 19.740 1.00 84.81 351 LYS A O 1
ATOM 2909 N N . MET A 1 352 ? 38.600 2.024 19.855 1.00 83.06 352 MET A N 1
ATOM 2910 C CA . MET A 1 352 ? 38.596 1.774 18.413 1.00 83.06 352 MET A CA 1
ATOM 2911 C C . MET A 1 352 ? 37.170 1.473 17.955 1.00 83.06 352 MET A C 1
ATOM 2913 O O . MET A 1 352 ? 36.553 0.530 18.449 1.00 83.06 352 MET A O 1
ATOM 2917 N N . ILE A 1 353 ? 36.647 2.252 17.005 1.00 84.38 353 ILE A N 1
ATOM 2918 C CA . ILE A 1 353 ? 35.323 2.015 16.418 1.00 84.38 353 ILE A CA 1
ATOM 2919 C C . ILE A 1 353 ? 35.444 1.814 14.901 1.00 84.38 353 ILE A C 1
ATOM 2921 O O . ILE A 1 353 ? 36.013 2.662 14.209 1.00 84.38 353 ILE A O 1
ATOM 2925 N N . PRO A 1 354 ? 34.873 0.724 14.352 1.00 80.19 354 PRO A N 1
ATOM 2926 C CA . PRO A 1 354 ? 34.787 0.527 12.913 1.00 80.19 354 PRO A CA 1
ATOM 2927 C C . PRO A 1 354 ? 33.703 1.432 12.307 1.00 80.19 354 PRO A C 1
ATOM 2929 O O . PRO A 1 354 ? 32.504 1.269 12.559 1.00 80.19 354 PRO A O 1
ATOM 2932 N N . VAL A 1 355 ? 34.122 2.362 11.454 1.00 81.62 355 VAL A N 1
ATOM 2933 C CA . VAL A 1 355 ? 33.262 3.304 10.733 1.00 81.62 355 VAL A CA 1
ATOM 2934 C C . VAL A 1 355 ? 33.043 2.807 9.306 1.00 81.62 355 VAL A C 1
ATOM 2936 O O . VAL A 1 355 ? 33.978 2.474 8.578 1.00 81.62 355 VAL A O 1
ATOM 2939 N N . HIS A 1 356 ? 31.779 2.749 8.887 1.00 80.56 356 HIS A N 1
ATOM 2940 C CA . HIS A 1 356 ? 31.427 2.398 7.514 1.00 80.56 356 HIS A CA 1
ATOM 2941 C C . HIS A 1 356 ? 31.471 3.628 6.617 1.00 80.56 356 HIS A C 1
ATOM 2943 O O . HIS A 1 356 ? 30.892 4.658 6.961 1.00 80.56 356 HIS A O 1
ATOM 2949 N N . LYS A 1 357 ? 32.034 3.480 5.414 1.00 83.19 357 LYS A N 1
ATOM 2950 C CA . LYS A 1 357 ? 31.882 4.499 4.373 1.00 83.19 357 LYS A CA 1
ATOM 2951 C C . LYS A 1 357 ? 30.398 4.699 4.044 1.00 83.19 357 LYS A C 1
ATOM 2953 O O . LYS A 1 357 ? 29.667 3.736 3.789 1.00 83.19 357 LYS A O 1
ATOM 2958 N N . THR A 1 358 ? 29.958 5.952 4.064 1.00 84.00 358 THR A N 1
ATOM 2959 C CA . THR A 1 358 ? 28.609 6.356 3.672 1.00 84.00 358 THR A CA 1
ATOM 2960 C C . THR A 1 358 ? 28.583 6.757 2.201 1.00 84.00 358 THR A C 1
ATOM 2962 O O . THR A 1 358 ? 29.559 7.255 1.639 1.00 84.00 358 THR A O 1
ATOM 2965 N N . HIS A 1 359 ? 27.450 6.498 1.564 1.00 83.62 359 HIS A N 1
ATOM 2966 C CA . HIS A 1 359 ? 27.143 6.872 0.196 1.00 83.62 359 HIS A CA 1
ATOM 2967 C C . HIS A 1 359 ? 25.882 7.732 0.200 1.00 83.62 359 HIS A C 1
ATOM 2969 O O . HIS A 1 359 ? 24.959 7.491 0.984 1.00 83.62 359 HIS A O 1
ATOM 2975 N N . TYR A 1 360 ? 25.838 8.712 -0.696 1.00 85.25 360 TYR A N 1
ATOM 2976 C CA . TYR A 1 360 ? 24.685 9.583 -0.859 1.00 85.25 360 TYR A CA 1
ATOM 2977 C C . TYR A 1 360 ? 23.873 9.162 -2.078 1.00 85.25 360 TYR A C 1
ATOM 2979 O O . TYR A 1 360 ? 24.400 9.000 -3.179 1.00 85.25 360 TYR A O 1
ATOM 2987 N N . LEU A 1 361 ? 22.574 8.974 -1.868 1.00 85.69 361 LEU A N 1
ATOM 2988 C CA . LEU A 1 361 ? 21.595 8.781 -2.926 1.00 85.69 361 LEU A CA 1
ATOM 2989 C C . LEU A 1 361 ? 20.755 10.048 -3.023 1.00 85.69 361 LEU A C 1
ATOM 2991 O O . LEU A 1 361 ? 20.230 10.539 -2.024 1.00 85.69 361 LEU A O 1
ATOM 2995 N N . TYR A 1 362 ? 20.620 10.560 -4.237 1.00 86.06 362 TYR A N 1
ATOM 2996 C CA . TYR A 1 362 ? 19.829 11.748 -4.511 1.00 86.06 362 TYR A CA 1
ATOM 2997 C C . TYR A 1 362 ? 18.496 11.344 -5.109 1.00 86.06 362 TYR A C 1
ATOM 2999 O O . TYR A 1 362 ? 18.449 10.713 -6.165 1.00 86.06 362 TYR A O 1
ATOM 3007 N N . LEU A 1 363 ? 17.423 11.717 -4.424 1.00 88.50 363 LEU A N 1
ATOM 3008 C CA . LEU A 1 363 ? 16.061 11.493 -4.868 1.00 88.50 363 LEU A CA 1
ATOM 3009 C C . LEU A 1 363 ? 15.471 12.836 -5.293 1.00 88.50 363 LEU A C 1
ATOM 3011 O O . LEU A 1 363 ? 15.335 13.756 -4.486 1.00 88.50 363 LEU A O 1
ATOM 3015 N N . LEU A 1 364 ? 15.138 12.934 -6.575 1.00 88.75 364 LEU A N 1
ATOM 3016 C CA . LEU A 1 364 ? 14.480 14.091 -7.163 1.00 88.75 364 LEU A CA 1
ATOM 3017 C C . LEU A 1 364 ? 13.054 13.680 -7.508 1.00 88.75 364 LEU A C 1
ATOM 3019 O O . LEU A 1 364 ? 12.848 12.806 -8.349 1.00 88.75 364 LEU A O 1
ATOM 3023 N N . ILE A 1 365 ? 12.084 14.290 -6.838 1.00 89.44 365 ILE A N 1
ATOM 3024 C CA . ILE A 1 365 ? 10.664 14.077 -7.100 1.00 89.44 365 ILE A CA 1
ATOM 3025 C C . ILE A 1 365 ? 10.144 15.321 -7.804 1.00 89.44 365 ILE A C 1
ATOM 3027 O O . ILE A 1 365 ? 10.320 16.433 -7.314 1.00 89.44 365 ILE A O 1
ATOM 3031 N N . SER A 1 366 ? 9.497 15.127 -8.948 1.00 89.19 366 SER A N 1
ATOM 3032 C CA . SER A 1 366 ? 8.721 16.167 -9.615 1.00 89.19 366 SER A CA 1
ATOM 3033 C C . SER A 1 366 ? 7.260 15.746 -9.663 1.00 89.19 366 SER A C 1
ATOM 3035 O O . SER A 1 366 ? 6.955 14.671 -10.187 1.00 89.19 366 SER A O 1
ATOM 3037 N N . GLN A 1 367 ? 6.370 16.592 -9.167 1.00 88.38 367 GLN A N 1
ATOM 3038 C CA . GLN A 1 367 ? 4.929 16.418 -9.282 1.00 88.38 367 GLN A CA 1
ATOM 3039 C C . GLN A 1 367 ? 4.379 17.519 -10.181 1.00 88.38 367 GLN A C 1
ATOM 3041 O O . GLN A 1 367 ? 4.671 18.685 -9.970 1.00 88.38 367 GLN A O 1
ATOM 3046 N N . VAL A 1 368 ? 3.596 17.159 -11.196 1.00 85.81 368 VAL A N 1
ATOM 3047 C CA . VAL A 1 368 ? 2.976 18.134 -12.102 1.00 85.81 368 VAL A CA 1
ATOM 3048 C C . VAL A 1 368 ? 1.470 18.062 -11.906 1.00 85.81 368 VAL A C 1
ATOM 3050 O O . VAL A 1 368 ? 0.842 17.112 -12.372 1.00 85.81 368 VAL A O 1
ATOM 3053 N N . ASN A 1 369 ? 0.914 19.053 -11.211 1.00 78.00 369 ASN A N 1
ATOM 3054 C CA . ASN A 1 369 ? -0.528 19.261 -11.094 1.00 78.00 369 ASN A CA 1
ATOM 3055 C C . ASN A 1 369 ? -0.891 20.485 -11.948 1.00 78.00 369 ASN A C 1
ATOM 3057 O O . ASN A 1 369 ? -0.234 21.516 -11.835 1.00 78.00 369 ASN A O 1
ATOM 3061 N N . ASP A 1 370 ? -1.884 20.362 -12.833 1.00 71.00 370 ASP A N 1
ATOM 3062 C CA . ASP A 1 370 ? -2.451 21.477 -13.616 1.00 71.00 370 ASP A CA 1
ATOM 3063 C C . ASP A 1 370 ? -1.422 22.397 -14.311 1.00 71.00 370 ASP A C 1
ATOM 3065 O O . ASP A 1 370 ? -1.612 23.600 -14.450 1.00 71.00 370 ASP A O 1
ATOM 3069 N N . GLY A 1 371 ? -0.313 21.809 -14.777 1.00 73.50 371 GLY A N 1
ATOM 3070 C CA . GLY A 1 371 ? 0.714 22.475 -15.586 1.00 73.50 371 GLY A CA 1
ATOM 3071 C C . GLY A 1 371 ? 1.932 22.989 -14.815 1.00 73.50 371 GLY A C 1
ATOM 3072 O O . GLY A 1 371 ? 3.000 23.097 -15.418 1.00 73.50 371 GLY A O 1
ATOM 3073 N N . ASN A 1 372 ? 1.829 23.206 -13.501 1.00 77.94 372 ASN A N 1
ATOM 3074 C CA . ASN A 1 372 ? 2.948 23.698 -12.695 1.00 77.94 372 ASN A CA 1
ATOM 3075 C C . ASN A 1 372 ? 3.704 22.536 -12.023 1.00 77.94 372 ASN A C 1
ATOM 3077 O O . ASN A 1 372 ? 3.115 21.786 -11.239 1.00 77.94 372 ASN A O 1
ATOM 3081 N N . PRO A 1 373 ? 5.000 22.341 -12.336 1.00 81.69 373 PRO A N 1
ATOM 3082 C CA . PRO A 1 373 ? 5.803 21.305 -11.709 1.00 81.69 373 PRO A CA 1
ATOM 3083 C C . PRO A 1 373 ? 6.323 21.762 -10.339 1.00 81.69 373 PRO A C 1
ATOM 3085 O O . PRO A 1 373 ? 7.116 22.696 -10.243 1.00 81.69 373 PRO A O 1
ATOM 3088 N N . GLU A 1 374 ? 5.941 21.050 -9.287 1.00 86.38 374 GLU A N 1
ATOM 3089 C CA . GLU A 1 374 ? 6.558 21.141 -7.968 1.00 86.38 374 GLU A CA 1
ATOM 3090 C C . GLU A 1 374 ? 7.721 20.155 -7.869 1.00 86.38 374 GLU A C 1
ATOM 3092 O O . GLU A 1 374 ? 7.609 18.988 -8.259 1.00 86.38 374 GLU A O 1
ATOM 3097 N N . TYR A 1 375 ? 8.847 20.615 -7.329 1.00 85.94 375 TYR A N 1
ATOM 3098 C CA . TYR A 1 375 ? 10.047 19.801 -7.168 1.00 85.94 375 TYR A CA 1
ATOM 3099 C C . TYR A 1 375 ? 10.382 19.621 -5.691 1.00 85.94 375 TYR A C 1
ATOM 3101 O O . TYR A 1 375 ? 10.381 20.572 -4.914 1.00 85.94 375 TYR A O 1
ATOM 3109 N N . ALA A 1 376 ? 10.731 18.397 -5.315 1.00 87.56 376 ALA A N 1
ATOM 3110 C CA . ALA A 1 376 ? 11.259 18.075 -4.003 1.00 87.56 376 ALA A CA 1
ATOM 3111 C C . ALA A 1 376 ? 12.571 17.305 -4.148 1.00 87.56 376 ALA A C 1
ATOM 3113 O O . ALA A 1 376 ? 12.689 16.372 -4.947 1.00 87.56 376 ALA A O 1
ATOM 3114 N N . HIS A 1 377 ? 13.562 17.706 -3.360 1.00 88.06 377 HIS A N 1
ATOM 3115 C CA . HIS A 1 377 ? 14.903 17.153 -3.404 1.00 88.06 377 HIS A CA 1
ATOM 3116 C C . HIS A 1 377 ? 15.261 16.549 -2.051 1.00 88.06 377 HIS A C 1
ATOM 3118 O O . HIS A 1 377 ? 15.159 17.210 -1.017 1.00 88.06 377 HIS A O 1
ATOM 3124 N N . PHE A 1 378 ? 15.704 15.295 -2.062 1.00 89.62 378 PHE A N 1
ATOM 3125 C CA . PHE A 1 378 ? 16.153 14.598 -0.867 1.00 89.62 378 PHE A CA 1
ATOM 3126 C C . PHE A 1 378 ? 17.541 14.004 -1.077 1.00 89.62 378 PHE A C 1
ATOM 3128 O O . PHE A 1 378 ? 17.828 13.396 -2.112 1.00 89.62 378 PHE A O 1
ATOM 3135 N N . ARG A 1 379 ? 18.382 14.133 -0.052 1.00 89.12 379 ARG A N 1
ATOM 3136 C CA . ARG A 1 379 ? 19.655 13.426 0.070 1.00 89.12 379 ARG A CA 1
ATOM 3137 C C . ARG A 1 379 ? 19.506 12.335 1.118 1.00 89.12 379 ARG A C 1
ATOM 3139 O O . ARG A 1 379 ? 19.298 12.620 2.295 1.00 89.12 379 ARG A O 1
ATOM 3146 N N . VAL A 1 380 ? 19.636 11.090 0.682 1.00 89.94 380 VAL A N 1
ATOM 3147 C CA . VAL A 1 380 ? 19.591 9.902 1.535 1.00 89.94 380 VAL A CA 1
ATOM 3148 C C . VAL A 1 380 ? 21.022 9.459 1.810 1.00 89.94 380 VAL A C 1
ATOM 3150 O O . VAL A 1 380 ? 21.749 9.105 0.881 1.00 89.94 380 VAL A O 1
ATOM 3153 N N . SER A 1 381 ? 21.440 9.481 3.074 1.00 89.62 381 SER A N 1
ATOM 3154 C CA . SER A 1 381 ? 22.729 8.938 3.502 1.00 89.62 381 SER A CA 1
ATOM 3155 C C . SER A 1 381 ? 22.557 7.467 3.867 1.00 89.62 381 SER A C 1
ATOM 3157 O O . SER A 1 381 ? 21.748 7.107 4.721 1.00 89.62 381 SER A O 1
ATOM 3159 N N . ALA A 1 382 ? 23.303 6.585 3.207 1.00 89.31 382 ALA A N 1
ATOM 3160 C CA . ALA A 1 382 ? 23.193 5.148 3.421 1.00 89.31 382 ALA A CA 1
ATOM 3161 C C . ALA A 1 382 ? 24.564 4.468 3.399 1.00 89.31 382 ALA A C 1
ATOM 3163 O O . ALA A 1 382 ? 25.493 4.911 2.731 1.00 89.31 382 ALA A O 1
ATOM 3164 N N . SER A 1 383 ? 24.699 3.366 4.126 1.00 88.56 383 SER A N 1
ATOM 3165 C CA . SER A 1 383 ? 25.841 2.457 4.013 1.00 88.56 383 SER A CA 1
ATOM 3166 C C . SER A 1 383 ? 25.348 1.022 3.851 1.00 88.56 383 SER A C 1
ATOM 3168 O O . SER A 1 383 ? 24.147 0.757 3.808 1.00 88.56 383 SER A O 1
ATOM 3170 N N . ARG A 1 384 ? 26.276 0.062 3.811 1.00 86.38 384 ARG A N 1
ATOM 3171 C CA . ARG A 1 384 ? 25.942 -1.369 3.797 1.00 86.38 384 ARG A CA 1
ATOM 3172 C C . ARG A 1 384 ? 25.040 -1.795 4.971 1.00 86.38 384 ARG A C 1
ATOM 3174 O O . ARG A 1 384 ? 24.295 -2.759 4.826 1.00 86.38 384 ARG A O 1
ATOM 3181 N N . LYS A 1 385 ? 25.098 -1.093 6.115 1.00 85.44 385 LYS A N 1
ATOM 3182 C CA . LYS A 1 385 ? 24.256 -1.365 7.296 1.00 85.44 385 LYS A CA 1
ATOM 3183 C C . LYS A 1 385 ? 22.801 -0.914 7.123 1.00 85.44 385 LYS A C 1
ATOM 3185 O O . LYS A 1 385 ? 21.930 -1.462 7.785 1.00 85.44 385 LYS A O 1
ATOM 3190 N N . GLY A 1 386 ? 22.534 0.050 6.244 1.00 87.75 386 GLY A N 1
ATOM 3191 C CA . GLY A 1 386 ? 21.202 0.615 6.058 1.00 87.75 386 GLY A CA 1
ATOM 3192 C C . GLY A 1 386 ? 21.227 2.114 5.778 1.00 87.75 386 GLY A C 1
ATOM 3193 O O . GLY A 1 386 ? 22.265 2.684 5.438 1.00 87.75 386 GLY A O 1
ATOM 3194 N N . ILE A 1 387 ? 20.056 2.733 5.905 1.00 90.25 387 ILE A N 1
ATOM 3195 C CA . ILE A 1 387 ? 19.856 4.177 5.754 1.00 90.25 387 ILE A CA 1
ATOM 3196 C C . ILE A 1 387 ? 20.139 4.840 7.106 1.00 90.25 387 ILE A C 1
ATOM 3198 O O . ILE A 1 387 ? 19.577 4.424 8.114 1.00 90.25 387 ILE A O 1
ATOM 3202 N N . HIS A 1 388 ? 21.001 5.858 7.117 1.00 89.44 388 HIS A N 1
ATOM 3203 C CA . HIS A 1 388 ? 21.361 6.632 8.313 1.00 89.44 388 HIS A CA 1
ATOM 3204 C C . HIS A 1 388 ? 20.510 7.890 8.463 1.00 89.44 388 HIS A C 1
ATOM 3206 O O . HIS A 1 388 ? 20.255 8.325 9.578 1.00 89.44 388 HIS A O 1
ATOM 3212 N N . GLY A 1 389 ? 20.066 8.481 7.352 1.00 89.50 389 GLY A N 1
ATOM 3213 C CA . GLY A 1 389 ? 19.246 9.686 7.382 1.00 89.50 389 GLY A CA 1
ATOM 3214 C C . GLY A 1 389 ? 18.697 10.081 6.017 1.00 89.50 389 GLY A C 1
ATOM 3215 O O . GLY A 1 389 ? 19.204 9.674 4.967 1.00 89.50 389 GLY A O 1
ATOM 3216 N N . VAL A 1 390 ? 17.639 10.891 6.045 1.00 91.88 390 VAL A N 1
ATOM 3217 C CA . VAL A 1 390 ? 16.992 11.468 4.865 1.00 91.88 390 VAL A CA 1
ATOM 3218 C C . VAL A 1 390 ? 16.840 12.961 5.105 1.00 91.88 390 VAL A C 1
ATOM 3220 O O . VAL A 1 390 ? 16.036 13.378 5.933 1.00 91.88 390 VAL A O 1
ATOM 3223 N N . ASN A 1 391 ? 17.600 13.766 4.366 1.00 89.88 391 ASN A N 1
ATOM 3224 C CA . ASN A 1 391 ? 17.565 15.217 4.499 1.00 89.88 391 ASN A CA 1
ATOM 3225 C C . ASN A 1 391 ? 16.860 15.811 3.283 1.00 89.88 391 ASN A C 1
ATOM 3227 O O . ASN A 1 391 ? 17.287 15.578 2.147 1.00 89.88 391 ASN A O 1
ATOM 3231 N N . ARG A 1 392 ? 15.800 16.592 3.512 1.00 88.56 392 ARG A N 1
ATOM 3232 C CA . ARG A 1 392 ? 15.214 17.437 2.469 1.00 88.56 392 ARG A CA 1
ATOM 3233 C C . ARG A 1 392 ? 16.172 18.595 2.205 1.00 88.56 392 ARG A C 1
ATOM 3235 O O . ARG A 1 392 ? 16.654 19.223 3.142 1.00 88.56 392 ARG A O 1
ATOM 3242 N N . LEU A 1 393 ? 16.479 18.830 0.939 1.00 82.81 393 LEU A N 1
ATOM 3243 C CA . LEU A 1 393 ? 17.292 19.955 0.506 1.00 82.81 393 LEU A CA 1
ATOM 3244 C C . LEU A 1 393 ? 16.342 21.026 -0.023 1.00 82.81 393 LEU A C 1
ATOM 3246 O O . LEU A 1 393 ? 15.533 20.747 -0.911 1.00 82.81 393 LEU A O 1
ATOM 3250 N N . ASP A 1 394 ? 16.414 22.226 0.547 1.00 71.81 394 ASP A N 1
ATOM 3251 C CA . ASP A 1 394 ? 15.590 23.346 0.105 1.00 71.81 394 ASP A CA 1
ATOM 3252 C C . ASP A 1 394 ? 15.956 23.711 -1.332 1.00 71.81 394 ASP A C 1
ATOM 3254 O O . ASP A 1 394 ? 17.114 23.969 -1.654 1.00 71.81 394 ASP A O 1
ATOM 3258 N N . THR A 1 395 ? 14.953 23.761 -2.205 1.00 58.81 395 THR A N 1
ATOM 3259 C CA . THR A 1 395 ? 15.113 24.204 -3.596 1.00 58.81 395 THR A CA 1
ATOM 3260 C C . THR A 1 395 ? 15.332 25.715 -3.712 1.00 58.81 395 THR A C 1
ATOM 3262 O O . THR A 1 395 ? 15.685 26.177 -4.790 1.00 58.81 395 THR A O 1
ATOM 3265 N N . ASN A 1 396 ? 15.154 26.465 -2.614 1.00 45.50 396 ASN A N 1
ATOM 3266 C CA . ASN A 1 396 ? 15.194 27.932 -2.576 1.00 45.50 396 ASN A CA 1
ATOM 3267 C C . ASN A 1 396 ? 16.424 28.520 -1.865 1.00 45.50 396 ASN A C 1
ATOM 3269 O O . ASN A 1 396 ? 16.527 29.737 -1.763 1.00 45.50 396 ASN A O 1
ATOM 3273 N N . LYS A 1 397 ? 17.366 27.706 -1.373 1.00 37.34 397 LYS A N 1
ATOM 3274 C CA . LYS A 1 397 ? 18.644 28.221 -0.849 1.00 37.34 397 LYS A CA 1
ATOM 3275 C C . LYS A 1 397 ? 19.730 28.113 -1.912 1.00 37.34 397 LYS A C 1
ATOM 3277 O O . LYS A 1 397 ? 20.671 27.338 -1.795 1.00 37.34 397 LYS A O 1
ATOM 3282 N N . THR A 1 398 ? 19.550 28.896 -2.966 1.00 32.75 398 THR A N 1
ATOM 3283 C CA . THR A 1 398 ? 20.652 29.422 -3.769 1.00 32.75 398 THR A CA 1
ATOM 3284 C C . THR A 1 398 ? 20.968 30.812 -3.231 1.00 32.75 398 THR A C 1
ATOM 3286 O O . THR A 1 398 ? 20.332 31.775 -3.649 1.00 32.75 398 THR A O 1
ATOM 3289 N N . ASN A 1 399 ? 21.901 30.885 -2.283 1.00 29.67 399 ASN A N 1
ATOM 3290 C CA . ASN A 1 399 ? 22.789 32.036 -2.139 1.00 29.67 399 ASN A CA 1
ATOM 3291 C C . ASN A 1 399 ? 24.196 31.546 -2.452 1.00 29.67 399 ASN A C 1
ATOM 3293 O O . ASN A 1 399 ? 24.545 30.462 -1.924 1.00 29.67 399 ASN A O 1
#